Protein AF-A0A7H8IZX3-F1 (afdb_monomer_lite)

pLDDT: mean 76.62, std 16.89, range [30.52, 98.56]

Foldseek 3Di:
DDPVVVLQVQLVVQCVVPVDDSVVSSLCPLVVNDDQPDAQWKAFLVLWIWGDDRPDHQWTDTPVDDPPDTDGPVRCCVPGDPMAHADAADPCLLVLLLVLLLVLWQLSVLQLLLLLLLLLVLLCVQSVGSLLLQRNPPPDPLSVLSSCSNPVVNVVRDPVSHDVVSSVRNNVSSNCQRNPSHHYRNRVSQLQSLLVCCQVQFPSRRHDPVCLLPVLVVLCSSNVNHPDVVSSVVSNVSSVVSPQLFQDWDKFKFKWKFKDFPDADPPDPDPDGPLNVLQLLLQVLQQWFDDPRDIWGKGKKKFKADPPPDDDPDADPPRIDMTMIMIMMTTRGSDDDDPCVSVVSLVRSLVSSVVSVCVVPPPTDPPDSDSPDGLVRVCVVVVHDDPVRSVVVVVVSNVRGPDIDDPDQDDPPRHHPDDPDD

Sequence (422 aa):
MSKNRARDRAAKAEMERTGARRAKAVRKVDTTGQDSPYPVSLVDDNGERWYLQSGQANAYGTRSLDWSESRTYEEITEQAGPVRHIDVPADDDFPRIRQALTDAGPTALSTLIAALHAAATAAEEATGRPEDLVAGRPGSTESVIVLQMTLDVGPRVPATSIDPASLEVIAPILTRWVTGETVVEVAENLAHVLGGLVDGLGWHGITDPWTRRNVAPYASWATSHSSNPVGAHRARAAAELLDEAEETVASTAFLLDASMPSEPDPGLVGDSTMEQLFAALVARALHTLDRDGAEYPARADVFVLPPGITDRPDDAPPGWRRVAALVVVTARRPWELDEDEDQRVITDAFRAVRDALNRYWPGLPEEHEHAALSLDMLAALRGQFTAEAVREVYRDLVGSAVYHTYTLGADPELDPSGQPPA

Secondary structure (DSSP, 8-state):
--HHHHHHHHHHHHHHHH---HHHHHHH--TT----SS-SEEE-TT-PEEEEPTT-TT-EE-TTS-TT--B-HHHHHHHHPSPEEEEPPPTTHHHHHHHHHHHTGGGHHHHHHHHHHHHHHHHHHHHS-GGGGGTTSTT-HHHHHHHHIIIIIGGG--GGG--HHHHHHHHHHHHHHHHSSEEE-HHHHHHHHHHHHHHHH-GGGS--HHHHHHHGGGHHHHTTT-S-HHHHHHHHHHHHTT-S---EEEEEEEEEEEEEESSPPTT--TT--HHHHHHHHHHHHTSEEEETTEEEEEEEEEEEPPTTSS--SSPPPTTEEEEEEEEEEEEEESS---TTHHHHHHHHHHHHHHHHHHHHSTT---TT--EEEEHHHHHHHTT---HHHHHHHHHHHHHH-SEEE--SS--SSS-TT-----

Structure (mmCIF, N/CA/C/O backbone):
data_AF-A0A7H8IZX3-F1
#
_entry.id   AF-A0A7H8IZX3-F1
#
loop_
_atom_site.group_PDB
_atom_site.id
_atom_site.type_symbol
_atom_site.label_atom_id
_atom_site.label_alt_id
_atom_site.label_comp_id
_atom_site.label_asym_id
_atom_site.label_entity_id
_atom_site.label_seq_id
_atom_site.pdbx_PDB_ins_code
_atom_site.Cartn_x
_atom_site.Cartn_y
_atom_site.Cartn_z
_atom_site.occupancy
_atom_site.B_iso_or_equiv
_atom_site.auth_seq_id
_atom_site.auth_comp_id
_atom_site.auth_asym_id
_atom_site.auth_atom_id
_atom_site.pdbx_PDB_model_num
ATOM 1 N N . MET A 1 1 ? -24.997 25.271 27.685 1.00 46.81 1 MET A N 1
ATOM 2 C CA . MET A 1 1 ? -23.568 25.026 27.362 1.00 46.81 1 MET A CA 1
ATOM 3 C C . MET A 1 1 ? -23.442 23.601 26.847 1.00 46.81 1 MET A C 1
ATOM 5 O O . MET A 1 1 ? -23.981 22.727 27.509 1.00 46.81 1 MET A O 1
ATOM 9 N N . SER A 1 2 ? -22.816 23.348 25.689 1.00 46.22 2 SER A N 1
ATOM 10 C CA . SER A 1 2 ? -22.732 21.968 25.175 1.00 46.22 2 SER A CA 1
ATOM 11 C C . SER A 1 2 ? -21.864 21.100 26.094 1.00 46.22 2 SER A C 1
ATOM 13 O O . SER A 1 2 ? -20.845 21.571 26.607 1.00 46.22 2 SER A O 1
ATOM 15 N N . LYS A 1 3 ? -22.276 19.843 26.312 1.00 54.06 3 LYS A N 1
ATOM 16 C CA . LYS A 1 3 ? -21.580 18.863 27.168 1.00 54.06 3 LYS A CA 1
ATOM 17 C C . LYS A 1 3 ? -20.096 18.713 26.785 1.00 54.06 3 LYS A C 1
ATOM 19 O O . LYS A 1 3 ? -19.238 18.634 27.661 1.00 54.06 3 LYS A O 1
ATOM 24 N N . ASN A 1 4 ? -19.777 18.846 25.495 1.00 49.28 4 ASN A N 1
ATOM 25 C CA . ASN A 1 4 ? -18.405 18.798 24.978 1.00 49.28 4 ASN A CA 1
ATOM 26 C C . ASN A 1 4 ? -17.523 19.939 25.518 1.00 49.28 4 ASN A C 1
ATOM 28 O O . ASN A 1 4 ? -16.390 19.698 25.919 1.00 49.28 4 ASN A O 1
ATOM 32 N N . ARG A 1 5 ? -18.056 21.165 25.656 1.00 59.06 5 ARG A N 1
ATOM 33 C CA . ARG A 1 5 ? -17.296 22.308 26.209 1.00 59.06 5 ARG A CA 1
ATOM 34 C C . ARG A 1 5 ? -17.042 22.211 27.717 1.00 59.06 5 ARG A C 1
ATOM 36 O O . ARG A 1 5 ? -16.201 22.945 28.237 1.00 59.06 5 ARG A O 1
ATOM 43 N N . ALA A 1 6 ? -17.813 21.401 28.442 1.00 57.88 6 ALA A N 1
ATOM 44 C CA . ALA A 1 6 ? -17.580 21.136 29.862 1.00 57.88 6 ALA A CA 1
ATOM 45 C C . ALA A 1 6 ? -16.494 20.065 30.036 1.00 57.88 6 ALA A C 1
ATOM 47 O O . ALA A 1 6 ? -15.537 20.286 30.776 1.00 57.88 6 ALA A O 1
ATOM 48 N N . ARG A 1 7 ? -16.588 18.977 29.260 1.00 58.50 7 ARG A N 1
ATOM 49 C CA . ARG A 1 7 ? -15.588 17.903 29.206 1.00 58.50 7 ARG A CA 1
ATOM 50 C C . ARG A 1 7 ? -14.208 18.415 28.789 1.00 58.50 7 ARG A C 1
ATOM 52 O O . ARG A 1 7 ? -13.227 18.104 29.451 1.00 58.50 7 ARG A O 1
ATOM 59 N N . ASP A 1 8 ? -14.131 19.270 27.769 1.00 61.97 8 ASP A N 1
ATOM 60 C CA . ASP A 1 8 ? -12.855 19.851 27.330 1.00 61.97 8 ASP A CA 1
ATOM 61 C C . ASP A 1 8 ? -12.211 20.761 28.385 1.00 61.97 8 ASP A C 1
ATOM 63 O O . ASP A 1 8 ? -10.991 20.765 28.536 1.00 61.97 8 ASP A O 1
ATOM 67 N N . ARG A 1 9 ? -13.013 21.513 29.151 1.00 69.69 9 ARG A N 1
ATOM 68 C CA . ARG A 1 9 ? -12.493 22.369 30.230 1.00 69.69 9 ARG A CA 1
ATOM 69 C C . ARG A 1 9 ? -11.968 21.558 31.406 1.00 69.69 9 ARG A C 1
ATOM 71 O O . ARG A 1 9 ? -10.899 21.874 31.917 1.00 69.69 9 ARG A O 1
ATOM 78 N N . ALA A 1 10 ? -12.692 20.523 31.816 1.00 61.00 10 ALA A N 1
ATOM 79 C CA . ALA A 1 10 ? -12.259 19.670 32.913 1.00 61.00 10 ALA A CA 1
ATOM 80 C C . ALA A 1 10 ? -11.056 18.796 32.514 1.00 61.00 10 ALA A C 1
ATOM 82 O O . ALA A 1 10 ? -10.123 18.658 33.301 1.00 61.00 10 ALA A O 1
ATOM 83 N N . ALA A 1 11 ? -10.996 18.316 31.265 1.00 59.34 11 ALA A N 1
ATOM 84 C CA . ALA A 1 11 ? -9.813 17.638 30.737 1.00 59.34 11 ALA A CA 1
ATOM 85 C C . ALA A 1 11 ? -8.590 18.558 30.744 1.00 59.34 11 ALA A C 1
ATOM 87 O O . ALA A 1 11 ? -7.522 18.156 31.191 1.00 59.34 11 ALA A O 1
ATOM 88 N N . LYS A 1 12 ? -8.751 19.815 30.318 1.00 69.31 12 LYS A N 1
ATOM 89 C CA . LYS A 1 12 ? -7.672 20.806 30.354 1.00 69.31 12 LYS A CA 1
ATOM 90 C C . LYS A 1 12 ? -7.172 21.071 31.783 1.00 69.31 12 LYS A C 1
ATOM 92 O O . LYS A 1 12 ? -5.966 21.093 31.996 1.00 69.31 12 LYS A O 1
ATOM 97 N N . ALA A 1 13 ? -8.073 21.193 32.757 1.00 66.19 13 ALA A N 1
ATOM 98 C CA . ALA A 1 13 ? -7.702 21.388 34.160 1.00 66.19 13 ALA A CA 1
ATOM 99 C C . ALA A 1 13 ? -6.937 20.183 34.748 1.00 66.19 13 ALA A C 1
ATOM 101 O O . ALA A 1 13 ? -5.968 20.360 35.483 1.00 66.19 13 ALA A O 1
ATOM 102 N N . GLU A 1 14 ? -7.322 18.951 34.400 1.00 59.00 14 GLU A N 1
ATOM 103 C CA . GLU A 1 14 ? -6.614 17.747 34.857 1.00 59.00 14 GLU A CA 1
ATOM 104 C C . GLU A 1 14 ? -5.239 17.586 34.182 1.00 59.00 14 GLU A C 1
ATOM 106 O O . GLU A 1 14 ? -4.286 17.156 34.839 1.00 59.00 14 GLU A O 1
ATOM 111 N N . MET A 1 15 ? -5.099 17.993 32.911 1.00 69.50 15 MET A N 1
ATOM 112 C CA . MET A 1 15 ? -3.793 18.091 32.238 1.00 69.50 15 MET A CA 1
ATOM 113 C C . MET A 1 15 ? -2.868 19.066 32.973 1.00 69.50 15 MET A C 1
ATOM 115 O O . MET A 1 15 ? -1.723 18.726 33.257 1.00 69.50 15 MET A O 1
ATOM 119 N N . GLU A 1 16 ? -3.374 20.255 33.312 1.00 72.38 16 GLU A N 1
ATOM 120 C CA . GLU A 1 16 ? -2.624 21.288 34.039 1.00 72.38 16 GLU A CA 1
ATOM 121 C C . GLU A 1 16 ? -2.216 20.815 35.444 1.00 72.38 16 GLU A C 1
ATOM 123 O O . GLU A 1 16 ? -1.110 21.101 35.896 1.00 72.38 16 GLU A O 1
ATOM 128 N N . ARG A 1 17 ? -3.071 20.037 36.119 1.00 67.88 17 ARG A N 1
ATOM 129 C CA . ARG A 1 17 ? -2.815 19.526 37.473 1.00 67.88 17 ARG A CA 1
ATOM 130 C C . ARG A 1 17 ? -1.805 18.378 37.523 1.00 67.88 17 ARG A C 1
ATOM 132 O O . ARG A 1 17 ? -1.064 18.265 38.495 1.00 67.88 17 ARG A O 1
ATOM 139 N N . THR A 1 18 ? -1.821 17.484 36.536 1.00 59.03 18 THR A N 1
ATOM 140 C CA . THR A 1 18 ? -1.068 16.214 36.591 1.00 59.03 18 THR A CA 1
ATOM 141 C C . THR A 1 18 ? 0.090 16.126 35.606 1.00 59.03 18 THR A C 1
ATOM 143 O O . THR A 1 18 ? 0.858 15.170 35.662 1.00 59.03 18 THR A O 1
ATOM 146 N N . GLY A 1 19 ? 0.201 17.075 34.673 1.00 57.22 19 GLY A N 1
ATOM 147 C CA . GLY A 1 19 ? 1.117 16.975 33.536 1.00 57.22 19 GLY A CA 1
ATOM 148 C C . GLY A 1 19 ? 0.741 15.864 32.546 1.00 57.22 19 GLY A C 1
ATOM 149 O O . GLY A 1 19 ? 1.500 15.580 31.621 1.00 57.22 19 GLY A O 1
ATOM 150 N N . ALA A 1 20 ? -0.413 15.211 32.724 1.00 51.00 20 ALA A N 1
ATOM 151 C CA . ALA A 1 20 ? -0.845 14.115 31.872 1.00 51.00 20 ALA A CA 1
ATOM 152 C C . ALA A 1 20 ? -1.267 14.614 30.481 1.00 51.00 20 ALA A C 1
ATOM 154 O O . ALA A 1 20 ? -1.853 15.687 30.324 1.00 51.00 20 ALA A O 1
ATOM 155 N N . ARG A 1 21 ? -1.023 13.795 29.450 1.00 62.75 21 ARG A N 1
ATOM 156 C CA . ARG A 1 21 ? -1.520 14.057 28.090 1.00 62.75 21 ARG A CA 1
ATOM 157 C C . ARG A 1 21 ? -3.054 14.077 28.071 1.00 62.75 21 ARG A C 1
ATOM 159 O O . ARG A 1 21 ? -3.704 13.365 28.840 1.00 62.75 21 ARG A O 1
ATOM 166 N N . ARG A 1 22 ? -3.636 14.847 27.140 1.00 51.50 22 ARG A N 1
ATOM 167 C CA . ARG A 1 22 ? -5.091 15.072 27.013 1.00 51.50 22 ARG A CA 1
ATOM 168 C C . ARG A 1 22 ? -5.911 13.781 27.053 1.00 51.50 22 ARG A C 1
ATOM 170 O O . ARG A 1 22 ? -6.916 13.757 27.744 1.00 51.50 22 ARG A O 1
ATOM 177 N N . ALA A 1 23 ? -5.467 12.704 26.406 1.00 48.12 23 ALA A N 1
ATOM 178 C CA . ALA A 1 23 ? -6.168 11.414 26.415 1.00 48.12 23 ALA A CA 1
ATOM 179 C C . ALA A 1 23 ? -6.349 10.821 27.833 1.00 48.12 23 ALA A C 1
ATOM 181 O O . ALA A 1 23 ? -7.440 10.378 28.188 1.00 48.12 23 ALA A O 1
ATOM 182 N N . LYS A 1 24 ? -5.315 10.899 28.685 1.00 53.56 24 LYS A N 1
ATOM 183 C CA . LYS A 1 24 ? -5.338 10.417 30.081 1.00 53.56 24 LYS A CA 1
ATOM 184 C C . LYS A 1 24 ? -6.161 11.345 30.985 1.00 53.56 24 LYS A C 1
ATOM 186 O O . LYS A 1 24 ? -6.884 10.882 31.863 1.00 53.56 24 LYS A O 1
ATOM 191 N N . ALA A 1 25 ? -6.118 12.649 30.717 1.00 50.53 25 ALA A N 1
ATOM 192 C CA . ALA A 1 25 ? -6.912 13.645 31.431 1.00 50.53 25 ALA A CA 1
ATOM 193 C C . ALA A 1 25 ? -8.411 13.587 31.080 1.00 50.53 25 ALA A C 1
ATOM 195 O O . ALA A 1 25 ? -9.253 13.686 31.963 1.00 50.53 25 ALA A O 1
ATOM 196 N N . VAL A 1 26 ? -8.760 13.355 29.810 1.00 53.88 26 VAL A N 1
ATOM 197 C CA . VAL A 1 26 ? -10.148 13.153 29.358 1.00 53.88 26 VAL A CA 1
ATOM 198 C C . VAL A 1 26 ? -10.762 11.897 29.991 1.00 53.88 26 VAL A C 1
ATOM 200 O O . VAL A 1 26 ? -11.956 11.903 30.265 1.00 53.88 26 VAL A O 1
ATOM 203 N N . ARG A 1 27 ? -9.961 10.858 30.269 1.00 54.19 27 ARG A N 1
ATOM 204 C CA . ARG A 1 27 ? -10.398 9.630 30.960 1.00 54.19 27 ARG A CA 1
ATOM 205 C C . ARG A 1 27 ? -10.709 9.816 32.440 1.00 54.19 27 ARG A C 1
ATOM 207 O O . ARG A 1 27 ? -11.666 9.235 32.928 1.00 54.19 27 ARG A O 1
ATOM 214 N N . LYS A 1 28 ? -9.911 10.615 33.150 1.00 48.97 28 LYS A N 1
ATOM 215 C CA . LYS A 1 28 ? -10.167 10.932 34.565 1.00 48.97 28 LYS A CA 1
ATOM 216 C C . LYS A 1 28 ? -11.362 11.847 34.770 1.00 48.97 28 LYS A C 1
ATOM 218 O O . LYS A 1 28 ? -11.923 11.908 35.857 1.00 48.97 28 LYS A O 1
ATOM 223 N N . VAL A 1 29 ? -11.726 12.584 33.733 1.00 47.75 29 VAL A N 1
ATOM 224 C CA . VAL A 1 29 ? -12.880 13.471 33.739 1.00 47.75 29 VAL A CA 1
ATOM 225 C C . VAL A 1 29 ? -14.107 12.644 33.375 1.00 47.75 29 VAL A C 1
ATOM 227 O O . VAL A 1 29 ? -14.755 12.843 32.350 1.00 47.75 29 VAL A O 1
ATOM 230 N N . ASP A 1 30 ? -14.430 11.701 34.256 1.00 50.06 30 ASP A N 1
ATOM 231 C CA . ASP A 1 30 ? -15.823 11.375 34.485 1.00 50.06 30 ASP A CA 1
ATOM 232 C C . ASP A 1 30 ? -16.456 12.631 35.098 1.00 50.06 30 ASP A C 1
ATOM 234 O O . ASP A 1 30 ? -16.005 13.160 36.117 1.00 50.06 30 ASP A O 1
ATOM 238 N N . THR A 1 31 ? -17.471 13.180 34.439 1.00 44.75 31 THR A N 1
ATOM 239 C CA . THR A 1 31 ? -18.148 14.411 34.873 1.00 44.75 31 THR A CA 1
ATOM 240 C C . THR A 1 31 ? -18.892 14.264 36.209 1.00 44.75 31 THR A C 1
ATOM 242 O O . THR A 1 31 ? -19.528 15.222 36.644 1.00 44.75 31 THR A O 1
ATOM 245 N N . THR A 1 32 ? -18.823 13.098 36.858 1.00 46.47 32 THR A N 1
ATOM 246 C CA . THR A 1 32 ? -19.423 12.804 38.167 1.00 46.47 32 THR A CA 1
ATOM 247 C C . THR A 1 32 ? -18.428 12.850 39.337 1.00 46.47 32 THR A C 1
ATOM 249 O O . THR A 1 32 ? -18.859 13.023 40.475 1.00 46.47 32 THR A O 1
ATOM 252 N N . GLY A 1 33 ? -17.113 12.745 39.088 1.00 43.12 33 GLY A N 1
ATOM 253 C CA . GLY A 1 33 ? -16.089 12.735 40.142 1.00 43.12 33 GLY A CA 1
ATOM 254 C C . GLY A 1 33 ? -16.092 11.497 41.052 1.00 43.12 33 GLY A C 1
ATOM 255 O O . GLY A 1 33 ? -15.518 11.562 42.138 1.00 43.12 33 GLY A O 1
ATOM 256 N N . GLN A 1 34 ? -16.732 10.395 40.646 1.00 46.38 34 GLN A N 1
ATOM 257 C CA . GLN A 1 34 ? -16.694 9.118 41.365 1.00 46.38 34 GLN A CA 1
ATOM 258 C C . GLN A 1 34 ? -15.772 8.130 40.643 1.00 46.38 34 GLN A C 1
ATOM 260 O O . GLN A 1 34 ? -15.857 7.986 39.427 1.00 46.38 34 GLN A O 1
ATOM 265 N N . ASP A 1 35 ? -14.901 7.443 41.387 1.00 55.44 35 ASP A N 1
ATOM 266 C CA . ASP A 1 35 ? -14.159 6.291 40.869 1.00 55.44 35 ASP A CA 1
ATOM 267 C C . ASP A 1 35 ? -15.175 5.199 40.488 1.00 55.44 35 ASP A C 1
ATOM 269 O O . ASP A 1 35 ? -15.722 4.510 41.351 1.00 55.44 35 ASP A O 1
ATOM 273 N N . SER A 1 36 ? -15.483 5.075 39.195 1.00 61.53 36 SER A N 1
ATOM 274 C CA . SER A 1 36 ? -16.300 3.975 38.683 1.00 61.53 36 SER A CA 1
ATOM 275 C C . SER A 1 36 ? -15.473 2.685 38.732 1.00 61.53 36 SER A C 1
ATOM 277 O O . SER A 1 36 ? -14.388 2.655 38.146 1.00 61.53 36 SER A O 1
ATOM 279 N N . PRO A 1 37 ? -15.961 1.598 39.360 1.00 74.69 37 PRO A N 1
ATOM 280 C CA . PRO A 1 37 ? -15.289 0.299 39.300 1.00 74.69 37 PRO A CA 1
ATOM 281 C C . PRO A 1 37 ? -15.363 -0.336 37.900 1.00 74.69 37 PRO A C 1
ATOM 283 O O . PRO A 1 37 ? -14.707 -1.345 37.657 1.00 74.69 37 PRO A O 1
ATOM 286 N N . TYR A 1 38 ? -16.145 0.248 36.984 1.00 81.19 38 TYR A N 1
ATOM 287 C CA . TYR A 1 38 ? -16.371 -0.272 35.639 1.00 81.19 38 TYR A CA 1
ATOM 288 C C . TYR A 1 38 ? -15.560 0.492 34.578 1.00 81.19 38 TYR A C 1
ATOM 290 O O . TYR A 1 38 ? -15.498 1.729 34.639 1.00 81.19 38 TYR A O 1
ATOM 298 N N . PRO A 1 39 ? -14.975 -0.200 33.577 1.00 84.56 39 PRO A N 1
ATOM 299 C CA . PRO A 1 39 ? -14.173 0.433 32.532 1.00 84.56 39 PRO A CA 1
ATOM 300 C C . PRO A 1 39 ? -14.993 1.385 31.658 1.00 84.56 39 PRO A C 1
ATOM 302 O O . PRO A 1 39 ? -16.135 1.113 31.312 1.00 84.56 39 PRO A O 1
ATOM 305 N N . VAL A 1 40 ? -14.398 2.486 31.204 1.00 84.50 40 VAL A N 1
ATOM 306 C CA . VAL A 1 40 ? -15.115 3.490 30.389 1.00 84.50 40 VAL A CA 1
ATOM 307 C C . VAL A 1 40 ? -15.559 2.940 29.024 1.00 84.50 40 VAL A C 1
ATOM 309 O O . VAL A 1 40 ? -16.543 3.415 28.456 1.00 84.50 40 VAL A O 1
ATOM 312 N N . SER A 1 41 ? -14.839 1.961 28.474 1.00 88.75 41 SER A N 1
ATOM 313 C CA . SER A 1 41 ? -15.154 1.359 27.180 1.00 88.75 41 SER A CA 1
ATOM 314 C C . SER A 1 41 ? -14.705 -0.099 27.138 1.00 88.75 41 SER A C 1
ATOM 316 O O . SER A 1 41 ? -13.666 -0.448 27.700 1.00 88.75 41 SER A O 1
ATOM 318 N N . LEU A 1 42 ? -15.494 -0.925 26.460 1.00 91.38 42 LEU A N 1
ATOM 319 C CA . LEU A 1 42 ? -15.307 -2.365 26.327 1.00 91.38 42 LEU A CA 1
ATOM 320 C C . LEU A 1 42 ? -15.414 -2.749 24.851 1.00 91.38 42 LEU A C 1
ATOM 322 O O . LEU A 1 42 ? -16.052 -2.035 24.071 1.00 91.38 42 LEU A O 1
ATOM 326 N N . VAL A 1 43 ? -14.850 -3.897 24.503 1.00 91.00 43 VAL A N 1
ATOM 327 C CA . VAL A 1 43 ? -15.162 -4.612 23.271 1.00 91.00 43 VAL A CA 1
ATOM 328 C C . VAL A 1 43 ? -15.658 -6.009 23.622 1.00 91.00 43 VAL A C 1
ATOM 330 O O . VAL A 1 43 ? -15.109 -6.646 24.521 1.00 91.00 43 VAL A O 1
ATOM 333 N N . ASP A 1 44 ? -16.721 -6.447 22.964 1.00 91.25 44 ASP A N 1
ATOM 334 C CA . ASP A 1 44 ? -17.270 -7.790 23.146 1.00 91.25 44 ASP A CA 1
ATOM 335 C C . ASP A 1 44 ? -16.644 -8.811 22.175 1.00 91.25 44 ASP A C 1
ATOM 337 O O . ASP A 1 44 ? -15.751 -8.471 21.391 1.00 91.25 44 ASP A O 1
ATOM 341 N N . ASP A 1 45 ? -17.095 -10.064 22.230 1.00 88.25 45 ASP A N 1
ATOM 342 C CA . ASP A 1 45 ? -16.570 -11.160 21.402 1.00 88.25 45 ASP A CA 1
ATOM 343 C C . ASP A 1 45 ? -16.815 -10.949 19.898 1.00 88.25 45 ASP A C 1
ATOM 345 O O . ASP A 1 45 ? -16.065 -11.437 19.051 1.00 88.25 45 ASP A O 1
ATOM 349 N N . ASN A 1 46 ? -17.818 -10.135 19.552 1.00 85.94 46 ASN A N 1
ATOM 350 C CA . ASN A 1 46 ? -18.147 -9.756 18.178 1.00 85.94 46 ASN A CA 1
ATOM 351 C C . ASN A 1 46 ? -17.407 -8.487 17.718 1.00 85.94 46 ASN A C 1
ATOM 353 O O . ASN A 1 46 ? -17.587 -8.035 16.585 1.00 85.94 46 ASN A O 1
ATOM 357 N N . GLY A 1 47 ? -16.545 -7.903 18.557 1.00 82.44 47 GLY A N 1
ATOM 358 C CA . GLY A 1 47 ? -15.774 -6.704 18.230 1.00 82.44 47 GLY A CA 1
ATOM 359 C C . GLY A 1 47 ? -16.579 -5.413 18.357 1.00 82.44 47 GLY A C 1
ATOM 360 O O . GLY A 1 47 ? -16.086 -4.344 17.982 1.00 82.44 47 GLY A O 1
ATOM 361 N N . GLU A 1 48 ? -17.801 -5.491 18.883 1.00 86.38 48 GLU A N 1
ATOM 362 C CA . GLU A 1 48 ? -18.679 -4.343 19.049 1.00 86.38 48 GLU A CA 1
ATOM 363 C C . GLU A 1 48 ? -18.203 -3.492 20.231 1.00 86.38 48 GLU A C 1
ATOM 365 O O . GLU A 1 48 ? -17.848 -3.988 21.305 1.00 86.38 48 GLU A O 1
ATOM 370 N N . ARG A 1 49 ? -18.174 -2.169 20.028 1.00 87.88 49 ARG A N 1
ATOM 371 C CA . ARG A 1 49 ? -17.700 -1.228 21.047 1.00 87.88 49 ARG A CA 1
ATOM 372 C C . ARG A 1 49 ? -18.826 -0.810 21.982 1.00 87.88 49 ARG A C 1
ATOM 374 O O . ARG A 1 49 ? -19.690 -0.017 21.614 1.00 87.88 49 ARG A O 1
ATOM 381 N N . TRP A 1 50 ? -18.662 -1.136 23.253 1.00 90.50 50 TRP A N 1
ATOM 382 C CA . TRP A 1 50 ? -19.504 -0.645 24.334 1.00 90.50 50 TRP A CA 1
ATOM 383 C C . TRP A 1 50 ? -18.855 0.563 25.020 1.00 90.50 50 TRP A C 1
ATOM 385 O O . TRP A 1 50 ? -17.642 0.593 25.258 1.00 90.50 50 TRP A O 1
ATOM 395 N N . TYR A 1 51 ? -19.645 1.586 25.342 1.00 89.12 51 TYR A N 1
ATOM 396 C CA . TYR A 1 51 ? -19.186 2.783 26.054 1.00 89.12 51 TYR A CA 1
ATOM 397 C C . TYR A 1 51 ? -20.087 3.108 27.241 1.00 89.12 51 TYR A C 1
ATOM 399 O O . TYR A 1 51 ? -21.313 3.083 27.133 1.00 89.12 51 TYR A O 1
ATOM 407 N N . LEU A 1 52 ? -19.468 3.444 28.371 1.00 87.56 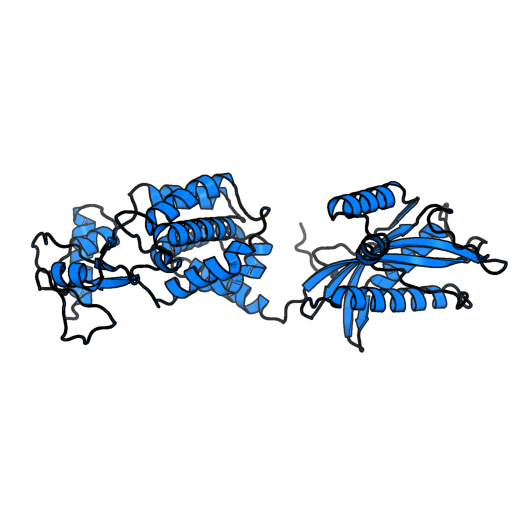52 LEU A N 1
ATOM 408 C CA . LEU A 1 52 ? -20.177 3.808 29.591 1.00 87.56 52 LEU A CA 1
ATOM 409 C C . LEU A 1 52 ? -20.946 5.124 29.377 1.00 87.56 52 LEU A C 1
ATOM 411 O O . LEU A 1 52 ? -20.381 6.140 28.954 1.00 87.56 52 LEU A O 1
ATOM 415 N N . GLN A 1 53 ? -22.249 5.114 29.651 1.00 82.38 53 GLN A N 1
ATOM 416 C CA . GLN A 1 53 ? -23.120 6.272 29.502 1.00 82.38 53 GLN A CA 1
ATOM 417 C C . GLN A 1 53 ? -22.855 7.288 30.621 1.00 82.38 53 GLN A C 1
ATOM 419 O O . GLN A 1 53 ? -22.845 6.980 31.811 1.00 82.38 53 GLN A O 1
ATOM 424 N N . SER A 1 54 ? -22.632 8.544 30.230 1.00 72.56 54 SER A N 1
ATOM 425 C CA . SER A 1 54 ? -22.290 9.619 31.167 1.00 72.56 54 SER A CA 1
ATOM 426 C C . SER A 1 54 ? -23.379 9.820 32.226 1.00 72.56 54 SER A C 1
ATOM 428 O O . SER A 1 54 ? -24.537 10.070 31.891 1.00 72.56 54 SER A O 1
ATOM 430 N N . GLY A 1 55 ? -22.980 9.793 33.502 1.00 70.00 55 GLY A N 1
ATOM 431 C CA . GLY A 1 55 ? -23.874 10.035 34.636 1.00 70.00 55 GLY A CA 1
ATOM 432 C C . GLY A 1 55 ? -24.623 8.803 35.146 1.00 70.00 55 GLY A C 1
ATOM 433 O O . GLY A 1 55 ? -25.453 8.951 36.040 1.00 70.00 55 GLY A O 1
ATOM 434 N N . GLN A 1 56 ? -24.340 7.612 34.612 1.00 74.38 56 GLN A N 1
ATOM 435 C CA . GLN A 1 56 ? -24.907 6.349 35.079 1.00 74.38 56 GLN A CA 1
ATOM 436 C C . GLN A 1 56 ? -23.791 5.373 35.458 1.00 74.38 56 GLN A C 1
ATOM 438 O O . GLN A 1 56 ? -22.824 5.196 34.721 1.00 74.38 56 GLN A O 1
ATOM 443 N N . ALA A 1 57 ? -23.928 4.735 36.621 1.00 79.56 57 ALA A N 1
ATOM 444 C CA . ALA A 1 57 ? -23.036 3.657 37.026 1.00 79.56 57 ALA A CA 1
ATOM 445 C C . ALA A 1 57 ? -23.442 2.368 36.295 1.00 79.56 57 ALA A C 1
ATOM 447 O O . ALA A 1 57 ? -24.615 2.004 36.323 1.00 79.56 57 ALA A O 1
ATOM 448 N N . ASN A 1 58 ? -22.476 1.684 35.675 1.00 88.12 58 ASN A N 1
ATOM 449 C CA . ASN A 1 58 ? -22.663 0.384 35.017 1.00 88.12 58 ASN A CA 1
ATOM 450 C C . ASN A 1 58 ? -23.757 0.339 33.928 1.00 88.12 58 ASN A C 1
ATOM 452 O O . ASN A 1 58 ? -24.497 -0.635 33.829 1.00 88.12 58 ASN A O 1
ATOM 456 N N . ALA A 1 59 ? -23.890 1.395 33.126 1.00 89.38 59 ALA A N 1
ATOM 457 C CA . ALA A 1 59 ? -24.813 1.420 31.993 1.00 89.38 59 ALA A CA 1
ATOM 458 C C . ALA A 1 59 ? -24.037 1.707 30.709 1.00 89.38 59 ALA A C 1
ATOM 460 O O . ALA A 1 59 ? -23.481 2.792 30.542 1.00 89.38 59 ALA A O 1
ATOM 461 N N . TYR A 1 60 ? -23.990 0.740 29.802 1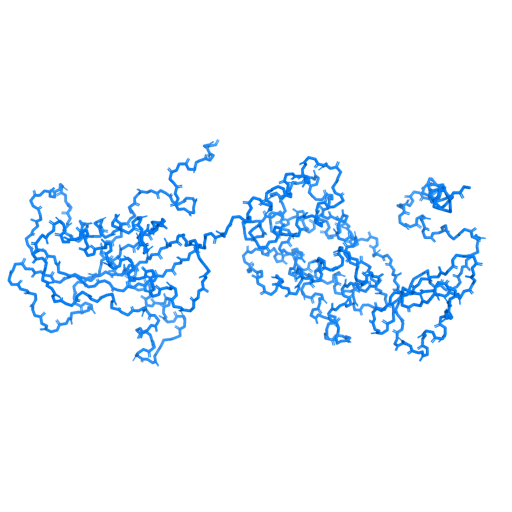.00 90.88 60 TYR A N 1
ATOM 462 C CA . TYR A 1 60 ? -23.261 0.819 28.544 1.00 90.88 60 TYR A CA 1
ATOM 463 C C . TYR A 1 60 ? -24.217 0.951 27.367 1.00 90.88 60 TYR A C 1
ATOM 465 O O . TYR A 1 60 ? -25.239 0.272 27.300 1.00 90.88 60 TYR A O 1
ATOM 473 N N . GLY A 1 61 ? -23.862 1.819 26.425 1.00 88.38 61 GLY A N 1
ATOM 474 C CA . GLY A 1 61 ? -24.478 1.871 25.105 1.00 88.38 61 GLY A CA 1
ATOM 475 C C . GLY A 1 61 ? -23.535 1.324 24.040 1.00 88.38 61 GLY A C 1
ATOM 476 O O . GLY A 1 61 ? -22.320 1.280 24.237 1.00 88.38 61 GLY A O 1
ATOM 477 N N . THR A 1 62 ? -24.105 0.975 22.893 1.00 87.00 62 THR A N 1
ATOM 478 C CA . THR A 1 62 ? -23.368 0.741 21.650 1.00 87.00 62 THR A CA 1
ATOM 479 C C . THR A 1 62 ? -24.133 1.358 20.476 1.00 87.00 62 THR A C 1
ATOM 481 O O . THR A 1 62 ? -25.300 1.721 20.616 1.00 87.00 62 THR A O 1
ATOM 484 N N . ARG A 1 63 ? -23.490 1.503 19.313 1.00 79.00 63 ARG A N 1
ATOM 485 C CA . ARG A 1 63 ? -24.118 2.047 18.097 1.00 79.00 63 ARG A CA 1
ATOM 486 C C . ARG A 1 63 ? -25.246 1.174 17.557 1.00 79.00 63 ARG A C 1
ATOM 488 O O . ARG A 1 63 ? -26.134 1.704 16.898 1.00 79.00 63 ARG A O 1
ATOM 495 N N . SER A 1 64 ? -25.198 -0.127 17.823 1.00 78.69 64 SER A N 1
ATOM 496 C CA . SER A 1 64 ? -26.220 -1.083 17.389 1.00 78.69 64 SER A CA 1
ATOM 497 C C . SER A 1 64 ? -27.500 -1.046 18.233 1.00 78.69 64 SER A C 1
ATOM 499 O O . SER A 1 64 ? -28.498 -1.648 17.847 1.00 78.69 64 SER A O 1
ATOM 501 N N . LEU A 1 65 ? -27.490 -0.341 19.370 1.00 81.50 65 LEU A N 1
ATOM 502 C CA . LEU A 1 65 ? -28.662 -0.155 20.224 1.00 81.50 65 LEU A CA 1
ATOM 503 C C . LEU A 1 65 ? -29.340 1.191 19.953 1.00 81.50 65 LEU A C 1
ATOM 505 O O . LEU A 1 65 ? -28.696 2.167 19.558 1.00 81.50 65 LEU A O 1
ATOM 509 N N . ASP A 1 66 ? -30.647 1.261 20.222 1.00 78.75 66 ASP A N 1
ATOM 510 C CA . ASP A 1 66 ? -31.337 2.546 20.316 1.00 78.75 66 ASP A CA 1
ATOM 511 C C . ASP A 1 66 ? -30.693 3.397 21.426 1.00 78.75 66 ASP A C 1
ATOM 513 O O . ASP A 1 66 ? -30.247 2.890 22.454 1.00 78.75 66 ASP A O 1
ATOM 517 N N . TRP A 1 67 ? -30.638 4.715 21.234 1.00 70.06 67 TRP A N 1
ATOM 518 C CA . TRP A 1 67 ? -30.003 5.655 22.166 1.00 70.06 67 TRP A CA 1
ATOM 519 C C . TRP A 1 67 ? -30.641 5.669 23.565 1.00 70.06 67 TRP A C 1
ATOM 521 O O . TRP A 1 67 ? -30.036 6.197 24.501 1.00 70.06 67 TRP A O 1
ATOM 531 N N . SER A 1 68 ? -31.861 5.143 23.700 1.00 76.12 68 SER A N 1
ATOM 532 C CA . SER A 1 68 ? -32.565 4.967 24.971 1.00 76.12 68 SER A CA 1
ATOM 533 C C . SER A 1 68 ? -32.272 3.632 25.663 1.00 76.12 68 SER A C 1
ATOM 535 O O . SER A 1 68 ? -32.609 3.473 26.837 1.00 76.12 68 SER A O 1
ATOM 537 N N . GLU A 1 69 ? -31.627 2.694 24.970 1.00 85.00 69 GLU A N 1
ATOM 538 C CA . GLU A 1 69 ? -31.257 1.391 25.504 1.00 85.00 69 GLU A CA 1
ATOM 539 C C . GLU A 1 69 ? -29.849 1.401 26.111 1.00 85.00 69 GLU A C 1
ATOM 541 O O . GLU A 1 69 ? -28.918 2.064 25.644 1.00 85.00 69 GLU A O 1
ATOM 546 N N . SER A 1 70 ? -29.689 0.619 27.175 1.00 90.19 70 SER A N 1
ATOM 547 C CA . SER A 1 70 ? -28.400 0.332 27.791 1.00 90.19 70 SER A CA 1
ATOM 548 C C . SER A 1 70 ? -28.342 -1.124 28.233 1.00 90.19 70 SER A C 1
ATOM 550 O O . SER A 1 70 ? -29.382 -1.763 28.425 1.00 90.19 70 SER A O 1
ATOM 552 N N . ARG A 1 71 ? -27.127 -1.630 28.421 1.00 92.94 71 ARG A N 1
ATOM 553 C CA . ARG A 1 71 ? -26.855 -2.918 29.063 1.00 92.94 71 ARG A CA 1
ATOM 554 C C . ARG A 1 71 ? -25.862 -2.734 30.203 1.00 92.94 71 ARG A C 1
ATOM 556 O O . ARG A 1 71 ? -25.038 -1.818 30.149 1.00 92.94 71 ARG A O 1
ATOM 563 N N . THR A 1 72 ? -25.934 -3.565 31.232 1.00 93.81 72 THR A N 1
ATOM 564 C CA . THR A 1 72 ? -24.896 -3.598 32.273 1.00 93.81 72 THR A CA 1
ATOM 565 C C . THR A 1 72 ? -23.677 -4.391 31.808 1.00 93.81 72 THR A C 1
ATOM 567 O O . THR A 1 72 ? -23.748 -5.149 30.841 1.00 93.81 72 THR A O 1
ATOM 570 N N . TYR A 1 73 ? -22.539 -4.232 32.488 1.00 92.50 73 TYR A N 1
ATOM 571 C CA . TYR A 1 73 ? -21.338 -5.026 32.215 1.00 92.50 73 TYR A CA 1
ATOM 572 C C . TYR A 1 73 ? -21.615 -6.537 32.289 1.00 92.50 73 TYR A C 1
ATOM 574 O O . TYR A 1 73 ? -21.157 -7.301 31.439 1.00 92.50 73 TYR A O 1
ATOM 582 N N . GLU A 1 74 ? -22.393 -6.967 33.282 1.00 94.94 74 GLU A N 1
ATOM 583 C CA . GLU A 1 74 ? -22.772 -8.366 33.483 1.00 94.94 74 GLU A CA 1
ATOM 584 C C . GLU A 1 74 ? -23.654 -8.873 32.340 1.00 94.94 74 GLU A C 1
ATOM 586 O O . GLU A 1 74 ? -23.386 -9.946 31.809 1.00 94.94 74 GLU A O 1
ATOM 591 N N . GLU A 1 75 ? -24.645 -8.083 31.909 1.00 95.06 75 GLU A N 1
ATOM 592 C CA . GLU A 1 75 ? -25.507 -8.431 30.772 1.00 95.06 75 GLU A CA 1
ATOM 593 C C . GLU A 1 75 ? -24.704 -8.573 29.475 1.00 95.06 75 GLU A C 1
ATOM 595 O O . GLU A 1 75 ? -24.935 -9.507 28.711 1.00 95.06 75 GLU A O 1
ATOM 600 N N . ILE A 1 76 ? -23.737 -7.681 29.231 1.00 94.62 76 ILE A N 1
ATOM 601 C CA . ILE A 1 76 ? -22.861 -7.770 28.052 1.00 94.62 76 ILE A CA 1
ATOM 602 C C . ILE A 1 76 ? -21.983 -9.016 28.144 1.00 94.62 76 ILE A C 1
ATOM 604 O O . ILE A 1 76 ? -21.840 -9.739 27.165 1.00 94.62 76 ILE A O 1
ATOM 608 N N . THR A 1 77 ? -21.419 -9.296 29.318 1.00 94.06 77 THR A N 1
ATOM 609 C CA . THR A 1 77 ? -20.561 -10.469 29.525 1.00 94.06 77 THR A CA 1
ATOM 610 C C . THR A 1 77 ? -21.333 -11.772 29.329 1.00 94.06 77 THR A C 1
ATOM 612 O O . THR A 1 77 ? -20.802 -12.717 28.754 1.00 94.06 77 THR A O 1
ATOM 615 N N . GLU A 1 78 ? -22.589 -11.825 29.770 1.00 95.69 78 GLU A N 1
ATOM 616 C CA . GLU A 1 78 ? -23.456 -12.991 29.596 1.00 95.69 78 GLU A CA 1
ATOM 617 C C . GLU A 1 78 ? -23.895 -13.181 28.136 1.00 95.69 78 GLU A C 1
ATOM 619 O O . GLU A 1 78 ? -23.933 -14.309 27.650 1.00 95.69 78 GLU A O 1
ATOM 624 N N . GLN A 1 79 ? -24.228 -12.096 27.429 1.00 93.31 79 GLN A N 1
ATOM 625 C CA . GLN A 1 79 ? -24.830 -12.164 26.090 1.00 93.31 79 GLN A CA 1
ATOM 626 C C . GLN A 1 79 ? -23.810 -12.136 24.947 1.00 93.31 79 GLN A C 1
ATOM 628 O O . GLN A 1 79 ? -24.089 -12.666 23.873 1.00 93.31 79 GLN A O 1
ATOM 633 N N . ALA A 1 80 ? -22.664 -11.492 25.158 1.00 90.25 80 ALA A N 1
ATOM 634 C CA . ALA A 1 80 ? -21.672 -11.192 24.129 1.00 90.25 80 ALA A CA 1
ATOM 635 C C . ALA A 1 80 ? -20.221 -11.389 24.616 1.00 90.25 80 ALA A C 1
ATOM 637 O O . ALA A 1 80 ? -19.285 -10.917 23.975 1.00 90.25 80 ALA A O 1
ATOM 638 N N . GLY A 1 81 ? -20.010 -12.049 25.760 1.00 88.25 81 GLY A N 1
ATOM 639 C CA . GLY A 1 81 ? -18.669 -12.327 26.273 1.00 88.25 81 GLY A CA 1
ATOM 640 C C . GLY A 1 81 ? -17.900 -13.373 25.449 1.00 88.25 81 GLY A C 1
ATOM 641 O O . GLY A 1 81 ? -18.528 -14.184 24.769 1.00 88.25 81 GLY A O 1
ATOM 642 N N . PRO A 1 82 ? -16.556 -13.418 25.561 1.00 89.38 82 PRO A N 1
ATOM 643 C CA . PRO A 1 82 ? -15.712 -12.645 26.476 1.00 89.38 82 PRO A CA 1
ATOM 644 C C . PRO A 1 82 ? -15.628 -11.147 26.151 1.00 89.38 82 PRO A C 1
ATOM 646 O O . PRO A 1 82 ? -15.527 -10.732 25.003 1.00 89.38 82 PRO A O 1
ATOM 649 N N . VAL A 1 83 ? -15.630 -10.321 27.201 1.00 90.94 83 VAL A N 1
ATOM 650 C CA . VAL A 1 83 ? -15.496 -8.863 27.091 1.00 90.94 83 VAL A CA 1
ATOM 651 C C . VAL A 1 83 ? -14.073 -8.456 27.446 1.00 90.94 83 VAL A C 1
ATOM 653 O O . VAL A 1 83 ? -13.566 -8.819 28.507 1.00 90.94 83 VAL A O 1
ATOM 656 N N . ARG A 1 84 ? -13.443 -7.656 26.587 1.00 90.81 84 ARG A N 1
ATOM 657 C CA . ARG A 1 84 ? -12.112 -7.080 26.815 1.00 90.81 84 ARG A CA 1
ATOM 658 C C . ARG A 1 84 ? -12.211 -5.583 27.052 1.00 90.81 84 ARG A C 1
ATOM 660 O O . ARG A 1 84 ? -13.040 -4.884 26.468 1.00 90.81 84 ARG A O 1
ATOM 667 N N . HIS A 1 85 ? -11.358 -5.061 27.924 1.00 91.00 85 HIS A N 1
ATOM 668 C CA . HIS A 1 85 ? -11.349 -3.629 28.212 1.00 91.00 85 HIS A CA 1
ATOM 669 C C . HIS A 1 85 ? -10.582 -2.888 27.126 1.00 91.00 85 HIS A C 1
ATOM 671 O O . HIS A 1 85 ? -9.484 -3.300 26.760 1.00 91.00 85 HIS A O 1
ATOM 677 N N . ILE A 1 86 ? -11.122 -1.764 26.655 1.00 88.19 86 ILE A N 1
ATOM 678 C CA . ILE A 1 86 ? -10.369 -0.891 25.756 1.00 88.19 86 ILE A CA 1
ATOM 679 C C . ILE A 1 86 ? -9.488 0.016 26.615 1.00 88.19 86 ILE A C 1
ATOM 681 O O . ILE A 1 86 ? -10.002 0.875 27.340 1.00 88.19 86 ILE A O 1
ATOM 685 N N . ASP A 1 87 ? -8.169 -0.152 26.545 1.00 86.38 87 ASP A N 1
ATOM 686 C CA . ASP A 1 87 ? -7.192 0.584 27.349 1.00 86.38 87 ASP A CA 1
ATOM 687 C C . ASP A 1 87 ? -6.308 1.531 26.508 1.00 86.38 87 ASP A C 1
ATOM 689 O O . ASP A 1 87 ? -6.391 1.586 25.281 1.00 86.38 87 ASP A O 1
ATOM 693 N N . VAL A 1 88 ? -5.510 2.360 27.182 1.00 83.94 88 VAL A N 1
ATOM 694 C CA . VAL A 1 88 ? -4.447 3.138 26.544 1.00 83.94 88 VAL A CA 1
ATOM 695 C C . VAL A 1 88 ? -3.210 2.259 26.355 1.00 83.94 88 VAL A C 1
ATOM 697 O O . VAL A 1 88 ? -2.972 1.365 27.167 1.00 83.94 88 VAL A O 1
ATOM 700 N N . PRO A 1 89 ? -2.385 2.541 25.335 1.00 88.31 89 PRO A N 1
ATOM 701 C CA . PRO A 1 89 ? -1.069 1.926 25.206 1.00 88.31 89 PRO A CA 1
ATOM 702 C C . PRO A 1 89 ? -0.227 2.058 26.476 1.00 88.31 89 PRO A C 1
ATOM 704 O O . PRO A 1 89 ? -0.362 3.043 27.211 1.00 88.31 89 PRO A O 1
ATOM 707 N N . ALA A 1 90 ? 0.700 1.119 26.687 1.00 90.69 90 ALA A N 1
ATOM 708 C CA . ALA A 1 90 ? 1.693 1.258 27.745 1.00 90.69 90 ALA A CA 1
ATOM 709 C C . ALA A 1 90 ? 2.559 2.509 27.502 1.00 90.69 90 ALA A C 1
ATOM 711 O O . ALA A 1 90 ? 2.793 2.899 26.354 1.00 90.69 90 ALA A O 1
ATOM 712 N N . ASP A 1 91 ? 3.046 3.135 28.581 1.00 88.06 91 ASP A N 1
ATOM 713 C CA . ASP A 1 91 ? 3.710 4.449 28.518 1.00 88.06 91 ASP A CA 1
ATOM 714 C C . ASP A 1 91 ? 4.916 4.469 27.542 1.00 88.06 91 ASP A C 1
ATOM 716 O O . ASP A 1 91 ? 5.147 5.481 26.870 1.00 88.06 91 ASP A O 1
ATOM 720 N N . ASP A 1 92 ? 5.619 3.339 27.392 1.00 94.50 92 ASP A N 1
ATOM 721 C CA . ASP A 1 92 ? 6.795 3.190 26.521 1.00 94.50 92 ASP A CA 1
ATOM 722 C C . ASP A 1 92 ? 6.480 2.748 25.082 1.00 94.50 92 ASP A C 1
ATOM 724 O O . ASP A 1 92 ? 7.354 2.828 24.215 1.00 94.50 92 ASP A O 1
ATOM 728 N N . ASP A 1 93 ? 5.250 2.324 24.778 1.00 95.75 93 ASP A N 1
ATOM 729 C CA . ASP A 1 93 ? 4.923 1.780 23.454 1.00 95.75 93 ASP A CA 1
ATOM 730 C C . ASP A 1 93 ? 5.049 2.849 22.367 1.00 95.75 93 ASP A C 1
ATOM 732 O O . ASP A 1 93 ? 5.692 2.640 21.339 1.00 95.75 93 ASP A O 1
ATOM 736 N N . PHE A 1 94 ? 4.496 4.039 22.611 1.00 95.19 94 PHE A N 1
ATOM 737 C CA . PHE A 1 94 ? 4.558 5.130 21.643 1.00 95.19 94 PHE A CA 1
ATOM 738 C C . PHE A 1 94 ? 5.977 5.630 21.357 1.00 95.19 94 PHE A C 1
ATOM 740 O O . PHE A 1 94 ? 6.306 5.769 20.177 1.00 95.19 94 PHE A O 1
ATOM 747 N N . PRO A 1 95 ? 6.822 5.931 22.368 1.00 96.06 95 PRO A N 1
ATOM 748 C CA . PRO A 1 95 ? 8.223 6.255 22.125 1.00 96.06 95 PRO A CA 1
ATOM 749 C C . PRO A 1 95 ? 8.947 5.185 21.305 1.00 96.06 95 PRO A C 1
ATOM 751 O O . PRO A 1 95 ? 9.656 5.539 20.368 1.00 96.06 95 PRO A O 1
ATOM 754 N N . ARG A 1 96 ? 8.731 3.897 21.607 1.00 97.88 96 ARG A N 1
ATOM 755 C CA . ARG A 1 96 ? 9.395 2.790 20.907 1.00 97.88 96 ARG A CA 1
ATOM 756 C C . ARG A 1 96 ? 8.951 2.659 19.456 1.00 97.88 96 ARG A C 1
ATOM 758 O O . ARG A 1 96 ? 9.810 2.590 18.585 1.00 97.88 96 ARG A O 1
ATOM 765 N N . ILE A 1 97 ? 7.643 2.686 19.191 1.00 98.12 97 ILE A N 1
ATOM 766 C CA . ILE A 1 97 ? 7.113 2.639 17.819 1.00 98.12 97 ILE A CA 1
ATOM 767 C C . ILE A 1 97 ? 7.623 3.843 17.027 1.00 98.12 97 ILE A C 1
ATOM 769 O O . ILE A 1 97 ? 8.113 3.688 15.915 1.00 98.12 97 ILE A O 1
ATOM 773 N N . ARG A 1 98 ? 7.545 5.052 17.598 1.00 97.69 98 ARG A N 1
ATOM 774 C CA . ARG A 1 98 ? 8.013 6.262 16.916 1.00 97.69 98 ARG A CA 1
ATOM 775 C C . ARG A 1 98 ? 9.501 6.188 16.589 1.00 97.69 98 ARG A C 1
ATOM 777 O O . ARG A 1 98 ? 9.873 6.576 15.488 1.00 97.69 98 ARG A O 1
ATOM 784 N N . GLN A 1 99 ? 10.328 5.739 17.532 1.00 98.25 99 GLN A N 1
ATOM 785 C CA . GLN A 1 99 ? 11.767 5.633 17.318 1.00 98.25 99 GLN A CA 1
ATOM 786 C C . GLN A 1 99 ? 12.075 4.610 16.224 1.00 98.25 99 GLN A C 1
ATOM 788 O O . GLN A 1 99 ? 12.744 4.966 15.265 1.00 98.25 99 GLN A O 1
ATOM 793 N N . ALA A 1 100 ? 11.491 3.411 16.300 1.00 98.56 100 ALA A N 1
ATOM 794 C CA . ALA A 1 100 ? 11.656 2.381 15.276 1.00 98.56 100 ALA A CA 1
ATOM 795 C C . ALA A 1 100 ? 11.253 2.894 13.881 1.00 98.56 100 ALA A C 1
ATOM 797 O O . ALA A 1 100 ? 12.024 2.826 12.935 1.00 98.56 100 ALA A O 1
ATOM 798 N N . LEU A 1 101 ? 10.088 3.532 13.756 1.00 98.31 101 LEU A N 1
ATOM 799 C CA . LEU A 1 101 ? 9.666 4.129 12.485 1.00 98.31 101 LEU A CA 1
ATOM 800 C C . LEU A 1 101 ? 10.555 5.299 12.028 1.00 98.31 101 LEU A C 1
ATOM 802 O O . LEU A 1 101 ? 10.651 5.557 10.836 1.00 98.31 101 LEU A O 1
ATOM 806 N N . THR A 1 102 ? 11.199 6.018 12.948 1.00 98.12 102 THR A N 1
ATOM 807 C CA . THR A 1 102 ? 12.184 7.051 12.586 1.00 98.12 102 THR A CA 1
ATOM 808 C C . THR A 1 102 ? 13.449 6.404 12.024 1.00 98.12 102 THR A C 1
ATOM 810 O O . THR A 1 102 ? 13.972 6.876 11.017 1.00 98.12 102 THR A O 1
ATOM 813 N N . ASP A 1 103 ? 13.905 5.312 12.640 1.00 97.50 103 ASP A N 1
ATOM 814 C CA . ASP A 1 103 ? 15.105 4.575 12.238 1.00 97.50 103 ASP A CA 1
ATOM 815 C C . ASP A 1 103 ? 14.912 3.871 10.883 1.00 97.50 103 ASP A C 1
ATOM 817 O O . ASP A 1 103 ? 15.821 3.874 10.055 1.00 97.50 103 ASP A O 1
ATOM 821 N N . ALA A 1 104 ? 13.704 3.366 10.606 1.00 97.88 104 ALA A N 1
ATOM 822 C CA . ALA A 1 104 ? 13.330 2.770 9.319 1.00 97.88 104 ALA A CA 1
ATOM 823 C C . ALA A 1 104 ? 13.350 3.768 8.138 1.00 97.88 104 ALA A C 1
ATOM 825 O O . ALA A 1 104 ? 13.416 3.364 6.969 1.00 97.88 104 ALA A O 1
ATOM 826 N N . GLY A 1 105 ? 13.268 5.076 8.419 1.00 96.62 105 GLY A N 1
ATOM 827 C CA . GLY A 1 105 ? 13.307 6.136 7.413 1.00 96.62 105 GLY A CA 1
ATOM 828 C C . GLY A 1 105 ? 12.287 5.912 6.284 1.00 96.62 105 GLY A C 1
ATOM 829 O O . GLY A 1 105 ? 11.112 5.675 6.570 1.00 96.62 105 GLY A O 1
ATOM 830 N N . PRO A 1 106 ? 12.694 5.929 4.998 1.00 94.81 106 PRO A N 1
ATOM 831 C CA . PRO A 1 106 ? 11.772 5.734 3.876 1.00 94.81 106 PRO A CA 1
ATOM 832 C C . PRO A 1 106 ? 10.958 4.431 3.935 1.00 94.81 106 PRO A C 1
ATOM 834 O O . PRO A 1 106 ? 9.862 4.375 3.399 1.00 94.81 106 PRO A O 1
ATOM 837 N N . THR A 1 107 ? 11.427 3.386 4.613 1.00 96.69 107 THR A N 1
ATOM 838 C CA . THR A 1 107 ? 10.686 2.113 4.709 1.00 96.69 107 THR A CA 1
ATOM 839 C C . THR A 1 107 ? 9.664 2.083 5.853 1.00 96.69 107 THR A C 1
ATOM 841 O O . THR A 1 107 ? 8.973 1.081 6.041 1.00 96.69 107 THR A O 1
ATOM 844 N N . ALA A 1 108 ? 9.528 3.167 6.625 1.00 97.69 108 ALA A N 1
ATOM 845 C CA . ALA A 1 108 ? 8.734 3.204 7.851 1.00 97.69 108 ALA A CA 1
ATOM 846 C C . ALA A 1 108 ? 7.271 2.789 7.655 1.00 97.69 108 ALA A C 1
ATOM 848 O O . ALA A 1 108 ? 6.766 1.951 8.402 1.00 97.69 108 ALA A O 1
ATOM 849 N N . LEU A 1 109 ? 6.577 3.346 6.658 1.00 96.50 109 LEU A N 1
ATOM 850 C CA . LEU A 1 109 ? 5.161 3.037 6.454 1.00 96.50 109 LEU A CA 1
ATOM 851 C C . LEU A 1 109 ? 4.950 1.590 5.977 1.00 96.50 109 LEU A C 1
ATOM 853 O O . LEU A 1 109 ? 4.074 0.916 6.509 1.00 96.50 109 LEU A O 1
ATOM 857 N N . SER A 1 110 ? 5.780 1.070 5.067 1.00 97.31 110 SER A N 1
ATOM 858 C CA . SER A 1 110 ? 5.729 -0.351 4.676 1.00 97.31 110 SER A CA 1
ATOM 859 C C . SER A 1 110 ? 6.054 -1.292 5.835 1.00 97.31 110 SER A C 1
ATOM 861 O O . SER A 1 110 ? 5.364 -2.289 6.038 1.00 97.31 110 SER A O 1
ATOM 863 N N . THR A 1 111 ? 7.033 -0.933 6.666 1.00 98.50 111 THR A N 1
ATOM 864 C CA . THR A 1 111 ? 7.367 -1.677 7.888 1.00 98.50 111 THR A CA 1
ATOM 865 C C . THR A 1 111 ? 6.194 -1.698 8.869 1.00 98.50 111 THR A C 1
ATOM 867 O O . THR A 1 111 ? 5.887 -2.739 9.448 1.00 98.50 111 THR A O 1
ATOM 870 N N . LEU A 1 112 ? 5.487 -0.573 9.030 1.00 98.38 112 LEU A N 1
ATOM 871 C CA . LEU A 1 112 ? 4.279 -0.511 9.851 1.00 98.38 112 LEU A CA 1
ATOM 872 C C . LEU A 1 112 ? 3.160 -1.395 9.292 1.00 98.38 112 LEU A C 1
ATOM 874 O O . LEU A 1 112 ? 2.498 -2.082 10.062 1.00 98.38 112 LEU A O 1
ATOM 878 N N . ILE A 1 113 ? 2.951 -1.389 7.975 1.00 97.94 113 ILE A N 1
ATOM 879 C CA . ILE A 1 113 ? 1.937 -2.216 7.307 1.00 97.94 113 ILE A CA 1
ATOM 880 C C . ILE A 1 113 ? 2.240 -3.704 7.502 1.00 97.94 113 ILE A C 1
ATOM 882 O O . ILE A 1 113 ? 1.346 -4.465 7.865 1.00 97.94 113 ILE A O 1
ATOM 886 N N . ALA A 1 114 ? 3.501 -4.112 7.351 1.00 98.19 114 ALA A N 1
ATOM 887 C CA . ALA A 1 114 ? 3.928 -5.480 7.633 1.00 98.19 114 ALA A CA 1
ATOM 888 C C . ALA A 1 114 ? 3.703 -5.858 9.111 1.00 98.19 114 ALA A C 1
ATOM 890 O O . ALA A 1 114 ? 3.208 -6.945 9.409 1.00 98.19 114 ALA A O 1
ATOM 891 N N . ALA A 1 115 ? 3.992 -4.945 10.046 1.00 98.38 115 ALA A N 1
ATOM 892 C CA . ALA A 1 115 ? 3.744 -5.162 11.472 1.00 98.38 115 ALA A CA 1
ATOM 893 C C . ALA A 1 115 ? 2.245 -5.283 11.802 1.00 98.38 115 ALA A C 1
ATOM 895 O O . ALA A 1 115 ? 1.858 -6.115 12.622 1.00 98.38 115 ALA A O 1
ATOM 896 N N . LEU A 1 116 ? 1.399 -4.475 11.156 1.00 97.88 116 LEU A N 1
ATOM 897 C CA . LEU A 1 116 ? -0.057 -4.567 11.264 1.00 97.88 116 LEU A CA 1
ATOM 898 C C . LEU A 1 116 ? -0.569 -5.900 10.713 1.00 97.88 116 LEU A C 1
ATOM 900 O O . LEU A 1 116 ? -1.418 -6.523 11.341 1.00 97.88 116 LEU A O 1
ATOM 904 N N . HIS A 1 117 ? -0.025 -6.366 9.588 1.00 97.44 117 HIS A N 1
ATOM 905 C CA . HIS A 1 117 ? -0.404 -7.647 8.992 1.00 97.44 117 HIS A CA 1
ATOM 906 C C . HIS A 1 117 ? -0.039 -8.830 9.898 1.00 97.44 117 HIS A C 1
ATOM 908 O O . HIS A 1 117 ? -0.860 -9.722 10.118 1.00 97.44 117 HIS A O 1
ATOM 914 N N . ALA A 1 118 ? 1.144 -8.794 10.517 1.00 97.19 118 ALA A N 1
ATOM 915 C CA . ALA A 1 118 ? 1.534 -9.771 11.532 1.00 97.19 118 ALA A CA 1
ATOM 916 C C . ALA A 1 118 ? 0.592 -9.746 12.753 1.00 97.19 118 ALA A C 1
ATOM 918 O O . ALA A 1 118 ? 0.200 -10.798 13.254 1.00 97.19 118 ALA A O 1
ATOM 919 N N . ALA A 1 119 ? 0.183 -8.558 13.211 1.00 96.81 119 ALA A N 1
ATOM 920 C CA . ALA A 1 119 ? -0.774 -8.421 14.308 1.00 96.81 119 ALA A CA 1
ATOM 921 C C . ALA A 1 119 ? -2.180 -8.929 13.937 1.00 96.81 119 ALA A C 1
ATOM 923 O O . ALA A 1 119 ? -2.805 -9.595 14.756 1.00 96.81 119 ALA A O 1
ATOM 924 N N . ALA A 1 120 ? -2.655 -8.666 12.715 1.00 95.06 120 ALA A N 1
ATOM 925 C CA . ALA A 1 120 ? -3.929 -9.182 12.211 1.00 95.06 120 ALA A CA 1
ATOM 926 C C . ALA A 1 120 ? -3.925 -10.712 12.116 1.00 95.06 120 ALA A C 1
ATOM 928 O O . ALA A 1 120 ? -4.872 -11.346 12.566 1.00 95.06 120 ALA A O 1
ATOM 929 N N . THR A 1 121 ? -2.835 -11.299 11.614 1.00 95.62 121 THR A N 1
ATOM 930 C CA . THR A 1 121 ? -2.656 -12.760 11.552 1.00 95.62 121 THR A CA 1
ATOM 931 C C . THR A 1 121 ? -2.686 -13.368 12.955 1.00 95.62 121 THR A C 1
ATOM 933 O O . THR A 1 121 ? -3.405 -14.328 13.206 1.00 95.62 121 THR A O 1
ATOM 936 N N . ALA A 1 122 ? -1.970 -12.766 13.911 1.00 94.56 122 ALA A N 1
ATOM 937 C CA . ALA A 1 122 ? -1.981 -13.227 15.299 1.00 94.56 122 ALA A CA 1
ATOM 938 C C . ALA A 1 122 ? -3.361 -13.080 15.966 1.00 94.56 122 ALA A C 1
ATOM 940 O O . ALA A 1 122 ? -3.740 -13.910 16.790 1.00 94.56 122 ALA A O 1
ATOM 941 N N . ALA A 1 123 ? -4.118 -12.033 15.626 1.00 91.50 123 ALA A N 1
ATOM 942 C CA . ALA A 1 123 ? -5.492 -11.869 16.088 1.00 91.50 123 ALA A CA 1
ATOM 943 C C . ALA A 1 123 ? -6.417 -12.939 15.494 1.00 91.50 123 ALA A C 1
ATOM 945 O O . ALA A 1 123 ? -7.170 -13.565 16.231 1.00 91.50 123 ALA A O 1
ATOM 946 N N . GLU A 1 124 ? -6.304 -13.219 14.197 1.00 93.06 124 GLU A N 1
ATOM 947 C CA . GLU A 1 124 ? -7.035 -14.307 13.548 1.00 93.06 124 GLU A CA 1
ATOM 948 C C . GLU A 1 124 ? -6.723 -15.667 14.190 1.00 93.06 124 GLU A C 1
ATOM 950 O O . GLU A 1 124 ? -7.636 -16.435 14.477 1.00 93.06 124 GLU A O 1
ATOM 955 N N . GLU A 1 125 ? -5.463 -15.946 14.523 1.00 91.56 125 GLU A N 1
ATOM 956 C CA . GLU A 1 125 ? -5.087 -17.169 15.243 1.00 91.56 125 GLU A CA 1
ATOM 957 C C . GLU A 1 125 ? -5.657 -17.230 16.672 1.00 91.56 125 GLU A C 1
ATOM 959 O O . GLU A 1 125 ? -6.027 -18.306 17.147 1.00 91.56 125 GLU A O 1
ATOM 964 N N . ALA A 1 126 ? -5.722 -16.093 17.372 1.00 89.12 126 ALA A N 1
ATOM 965 C CA . ALA A 1 126 ? -6.144 -16.030 18.770 1.00 89.12 126 ALA A CA 1
ATOM 966 C C . ALA A 1 126 ? -7.670 -16.012 18.954 1.00 89.12 126 ALA A C 1
ATOM 968 O O . ALA A 1 126 ? -8.180 -16.626 19.892 1.00 89.12 126 ALA A O 1
ATOM 969 N N . THR A 1 127 ? -8.393 -15.291 18.095 1.00 84.94 127 THR A N 1
ATOM 970 C CA . THR A 1 127 ? -9.834 -15.016 18.235 1.00 84.94 127 THR A CA 1
ATOM 971 C C . THR A 1 127 ? -10.646 -15.384 16.993 1.00 84.94 127 THR A C 1
ATOM 973 O O . THR A 1 127 ? -11.869 -15.270 17.007 1.00 84.94 127 THR A O 1
ATOM 976 N N . GLY A 1 128 ? -10.002 -15.844 15.915 1.00 86.25 128 GLY A N 1
ATOM 977 C CA . GLY A 1 128 ? -10.656 -16.120 14.633 1.00 86.25 128 GLY A CA 1
ATOM 978 C C . GLY A 1 128 ? -11.011 -14.861 13.841 1.00 86.25 128 GLY A C 1
ATOM 979 O O . GLY A 1 128 ? -11.772 -14.958 12.880 1.00 86.25 128 GLY A O 1
ATOM 980 N N . ARG A 1 129 ? -10.542 -13.680 14.275 1.00 84.62 129 ARG A N 1
ATOM 981 C CA . ARG A 1 129 ? -11.019 -12.381 13.783 1.00 84.62 129 ARG A CA 1
ATOM 982 C C . ARG A 1 129 ? -9.877 -11.382 13.564 1.00 84.62 129 ARG A C 1
ATOM 984 O O . ARG A 1 129 ? -9.430 -10.744 14.522 1.00 84.62 129 ARG A O 1
ATOM 991 N N . PRO A 1 130 ? -9.425 -11.159 12.316 1.00 85.06 130 PRO A N 1
ATOM 992 C CA . PRO A 1 130 ? -8.445 -10.110 12.030 1.00 85.06 130 PRO A CA 1
ATOM 993 C C . PRO A 1 130 ? -8.987 -8.693 12.314 1.00 85.06 130 PRO A C 1
ATOM 995 O O . PRO A 1 130 ? -8.213 -7.754 12.511 1.00 85.06 130 PRO A O 1
ATOM 998 N N . GLU A 1 131 ? -10.312 -8.516 12.394 1.00 84.12 131 GLU A N 1
ATOM 999 C CA . GLU A 1 131 ? -10.972 -7.241 12.705 1.00 84.12 131 GLU A CA 1
ATOM 1000 C C . GLU A 1 131 ? -10.736 -6.761 14.141 1.00 84.12 131 GLU A C 1
ATOM 1002 O O . GLU A 1 131 ? -11.017 -5.603 14.457 1.00 84.12 131 GLU A O 1
ATOM 1007 N N . ASP A 1 132 ? -10.164 -7.594 15.010 1.00 85.81 132 ASP A N 1
ATOM 1008 C CA . ASP A 1 132 ? -9.730 -7.165 16.341 1.00 85.81 132 ASP A CA 1
ATOM 1009 C C . ASP A 1 132 ? -8.664 -6.060 16.285 1.00 85.81 132 ASP A C 1
ATOM 1011 O O . ASP A 1 132 ? -8.496 -5.296 17.234 1.00 85.81 132 ASP A O 1
ATOM 1015 N N . LEU A 1 133 ? -8.011 -5.879 15.136 1.00 85.56 133 LEU A N 1
ATOM 1016 C CA . LEU A 1 133 ? -7.130 -4.746 14.880 1.00 85.56 133 LEU A CA 1
ATOM 1017 C C . LEU A 1 133 ? -7.860 -3.389 14.890 1.00 85.56 133 LEU A C 1
ATOM 1019 O O . LEU A 1 133 ? -7.255 -2.348 15.151 1.00 85.56 133 LEU A O 1
ATOM 1023 N N . VAL A 1 134 ? -9.170 -3.389 14.644 1.00 82.81 134 VAL A N 1
ATOM 1024 C CA . VAL A 1 134 ? -10.036 -2.201 14.678 1.00 82.81 134 VAL A CA 1
ATOM 1025 C C . VAL A 1 134 ? -11.082 -2.248 15.791 1.00 82.81 134 VAL A C 1
ATOM 1027 O O . VAL A 1 134 ? -11.995 -1.410 15.843 1.00 82.81 134 VAL A O 1
ATOM 1030 N N . ALA A 1 135 ? -10.937 -3.206 16.707 1.00 73.88 135 ALA A N 1
ATOM 1031 C CA . ALA A 1 135 ? -11.781 -3.330 17.877 1.00 73.88 135 ALA A CA 1
ATOM 1032 C C . ALA A 1 135 ? -11.835 -2.004 18.649 1.00 73.88 135 ALA A C 1
ATOM 1034 O O . ALA A 1 135 ? -10.843 -1.302 18.860 1.00 73.88 135 ALA A O 1
ATOM 1035 N N . GLY A 1 136 ? -13.051 -1.623 19.034 1.00 68.50 136 GLY A N 1
ATOM 1036 C CA . GLY A 1 136 ? -13.316 -0.368 19.723 1.00 68.50 136 GLY A CA 1
ATOM 1037 C C . GLY A 1 136 ? -13.743 0.794 18.825 1.00 68.50 136 GLY A C 1
ATOM 1038 O O . GLY A 1 136 ? -14.378 1.722 19.322 1.00 68.50 136 GLY A O 1
ATOM 1039 N N . ARG A 1 137 ? -13.505 0.761 17.510 1.00 75.12 137 ARG A N 1
ATOM 1040 C CA . ARG A 1 137 ? -14.147 1.686 16.552 1.00 75.12 137 ARG A CA 1
ATOM 1041 C C . ARG A 1 137 ? -14.450 1.029 15.195 1.00 75.12 137 ARG A C 1
ATOM 1043 O O . ARG A 1 137 ? -14.150 1.631 14.158 1.00 75.12 137 ARG A O 1
ATOM 1050 N N . PRO A 1 138 ? -15.114 -0.142 15.163 1.00 64.81 138 PRO A N 1
ATOM 1051 C CA . PRO A 1 138 ? -15.510 -0.739 13.894 1.00 64.81 138 PRO A CA 1
ATOM 1052 C C . PRO A 1 138 ? -16.353 0.260 13.078 1.00 64.81 138 PRO A C 1
ATOM 1054 O O . PRO A 1 138 ? -17.262 0.922 13.593 1.00 64.81 138 PRO A O 1
ATOM 1057 N N . GLY A 1 139 ? -15.976 0.450 11.812 1.00 64.69 139 GLY A N 1
ATOM 1058 C CA . GLY A 1 139 ? -16.641 1.370 10.885 1.00 64.69 139 GLY A CA 1
ATOM 1059 C C . GLY A 1 139 ? -16.262 2.854 10.998 1.00 64.69 139 GLY A C 1
ATOM 1060 O O . GLY A 1 139 ? -16.885 3.672 10.322 1.00 64.69 139 GLY A O 1
ATOM 1061 N N . SER A 1 140 ? -15.276 3.254 11.817 1.00 78.88 140 SER A N 1
ATOM 1062 C CA . SER A 1 140 ? -14.669 4.586 11.625 1.00 78.88 140 SER A CA 1
ATOM 1063 C C . SER A 1 140 ? -13.862 4.605 10.327 1.00 78.88 140 SER A C 1
ATOM 1065 O O . SER A 1 140 ? -13.277 3.589 9.957 1.00 78.88 140 SER A O 1
ATOM 1067 N N . THR A 1 141 ? -13.804 5.750 9.645 1.00 77.19 141 THR A N 1
ATOM 1068 C CA . THR A 1 141 ? -13.049 5.885 8.390 1.00 77.19 141 THR A CA 1
ATOM 1069 C C . THR A 1 141 ? -11.590 5.460 8.564 1.00 77.19 141 THR A C 1
ATOM 1071 O O . THR A 1 141 ? -11.062 4.730 7.735 1.00 77.19 141 THR A O 1
ATOM 1074 N N . GLU A 1 142 ? -10.953 5.845 9.672 1.00 80.94 142 GLU A N 1
ATOM 1075 C CA . GLU A 1 142 ? -9.574 5.463 9.996 1.00 80.94 142 GLU A CA 1
ATOM 1076 C C . GLU A 1 142 ? -9.432 3.957 10.208 1.00 80.94 142 GLU A C 1
ATOM 1078 O O . GLU A 1 142 ? -8.461 3.361 9.760 1.00 80.94 142 GLU A O 1
ATOM 1083 N N . SER A 1 143 ? -10.405 3.340 10.875 1.00 83.31 143 SER A N 1
ATOM 1084 C CA . SER A 1 143 ? -10.409 1.902 11.130 1.00 83.31 143 SER A CA 1
ATOM 1085 C C . SER A 1 143 ? -10.575 1.110 9.834 1.00 83.31 143 SER A C 1
ATOM 1087 O O . SER A 1 143 ? -9.817 0.181 9.586 1.00 83.31 143 SER A O 1
ATOM 1089 N N . VAL A 1 144 ? -11.502 1.521 8.962 1.00 81.88 144 VAL A N 1
ATOM 1090 C CA . VAL A 1 144 ? -11.685 0.911 7.634 1.00 81.88 144 VAL A CA 1
ATOM 1091 C C . VAL A 1 144 ? -10.402 1.014 6.810 1.00 81.88 144 VAL A C 1
ATOM 1093 O O . VAL A 1 144 ? -9.956 0.010 6.266 1.00 81.88 144 VAL A O 1
ATOM 1096 N N . ILE A 1 145 ? -9.774 2.196 6.785 1.00 84.31 145 ILE A N 1
ATOM 1097 C CA . ILE A 1 145 ? -8.498 2.419 6.093 1.00 84.31 145 ILE A CA 1
ATOM 1098 C C . ILE A 1 145 ? -7.417 1.478 6.623 1.00 84.31 145 ILE A C 1
ATOM 1100 O O . ILE A 1 145 ? -6.758 0.808 5.834 1.00 84.31 145 ILE A O 1
ATOM 1104 N N . VAL A 1 146 ? -7.227 1.417 7.942 1.00 89.38 146 VAL A N 1
ATOM 1105 C CA . VAL A 1 146 ? -6.181 0.580 8.535 1.00 89.38 146 VAL A CA 1
ATOM 1106 C C . VAL A 1 146 ? -6.431 -0.895 8.250 1.00 89.38 146 VAL A C 1
ATOM 1108 O O . VAL A 1 146 ? -5.488 -1.594 7.892 1.00 89.38 146 VAL A O 1
ATOM 1111 N N . LEU A 1 147 ? -7.674 -1.367 8.356 1.00 87.19 147 LEU A N 1
ATOM 1112 C CA . LEU A 1 147 ? -8.008 -2.761 8.078 1.00 87.19 147 LEU A CA 1
ATOM 1113 C C . LEU A 1 147 ? -7.768 -3.115 6.603 1.00 87.19 147 LEU A C 1
ATOM 1115 O O . LEU A 1 147 ? -7.070 -4.085 6.330 1.00 87.19 147 LEU A O 1
ATOM 1119 N N . GLN A 1 148 ? -8.258 -2.300 5.664 1.00 86.12 148 GLN A N 1
ATOM 1120 C CA . GLN A 1 148 ? -8.031 -2.499 4.225 1.00 86.12 148 GLN A CA 1
ATOM 1121 C C . GLN A 1 148 ? -6.542 -2.465 3.879 1.00 86.12 148 GLN A C 1
ATOM 1123 O O . GLN A 1 148 ? -6.028 -3.379 3.251 1.00 86.12 148 GLN A O 1
ATOM 1128 N N . MET A 1 149 ? -5.810 -1.457 4.360 1.00 90.31 149 MET A N 1
ATOM 1129 C CA . MET A 1 149 ? -4.362 -1.370 4.162 1.00 90.31 149 MET A CA 1
ATOM 1130 C C . MET A 1 149 ? -3.647 -2.617 4.712 1.00 90.31 149 MET A C 1
ATOM 1132 O O . MET A 1 149 ? -2.729 -3.142 4.090 1.00 90.31 149 MET A O 1
ATOM 1136 N N . THR A 1 150 ? -4.082 -3.126 5.862 1.00 91.81 150 THR A N 1
ATOM 1137 C CA . THR A 1 150 ? -3.476 -4.302 6.497 1.00 91.81 150 THR A CA 1
ATOM 1138 C C . THR A 1 150 ? -3.752 -5.596 5.730 1.00 91.81 150 THR A C 1
ATOM 1140 O O . THR A 1 150 ? -2.844 -6.412 5.580 1.00 91.81 150 THR A O 1
ATOM 1143 N N . LEU A 1 151 ? -4.981 -5.796 5.250 1.00 87.00 151 LEU A N 1
ATOM 1144 C CA . LEU A 1 151 ? -5.399 -7.040 4.596 1.00 87.00 151 LEU A CA 1
ATOM 1145 C C . LEU A 1 151 ? -5.077 -7.057 3.096 1.00 87.00 151 LEU A C 1
ATOM 1147 O O . LEU A 1 151 ? -4.591 -8.066 2.592 1.00 87.00 151 LEU A O 1
ATOM 1151 N N . ASP A 1 152 ? -5.272 -5.938 2.400 1.00 85.44 152 ASP A N 1
ATOM 1152 C CA . ASP A 1 152 ? -5.118 -5.861 0.944 1.00 85.44 152 ASP A CA 1
ATOM 1153 C C . ASP A 1 152 ? -3.675 -5.546 0.532 1.00 85.44 152 ASP A C 1
ATOM 1155 O O . ASP A 1 152 ? -3.223 -5.949 -0.542 1.00 85.44 152 ASP A O 1
ATOM 1159 N N . VAL A 1 153 ? -2.936 -4.786 1.350 1.00 88.56 153 VAL A N 1
ATOM 1160 C CA . VAL A 1 153 ? -1.560 -4.361 1.032 1.00 88.56 153 VAL A CA 1
ATOM 1161 C C . VAL A 1 153 ? -0.520 -5.141 1.827 1.00 88.56 153 VAL A C 1
ATOM 1163 O O . VAL A 1 153 ? 0.515 -5.490 1.264 1.00 88.56 153 VAL A O 1
ATOM 1166 N N . GLY A 1 154 ? -0.801 -5.468 3.092 1.00 92.50 154 GLY A N 1
ATOM 1167 C CA . GLY A 1 154 ? 0.093 -6.220 3.985 1.00 92.50 154 GLY A CA 1
ATOM 1168 C C . GLY A 1 154 ? 0.788 -7.429 3.352 1.00 92.50 154 GLY A C 1
ATOM 1169 O O . GLY A 1 154 ? 2.019 -7.457 3.343 1.00 92.50 154 GLY A O 1
ATOM 1170 N N . PRO A 1 155 ? 0.048 -8.377 2.746 1.00 90.94 155 PRO A N 1
ATOM 1171 C CA . PRO A 1 155 ? 0.633 -9.561 2.110 1.00 90.94 155 PRO A CA 1
ATOM 1172 C C . PRO A 1 155 ? 1.555 -9.267 0.916 1.00 90.94 155 PRO A C 1
ATOM 1174 O O . PRO A 1 155 ? 2.329 -10.129 0.508 1.00 90.94 155 PRO A O 1
ATOM 1177 N N . ARG A 1 156 ? 1.448 -8.073 0.318 1.00 89.19 156 ARG A N 1
ATOM 1178 C CA . ARG A 1 156 ? 2.156 -7.680 -0.910 1.00 89.19 156 ARG A CA 1
ATOM 1179 C C . ARG A 1 156 ? 3.398 -6.829 -0.650 1.00 89.19 156 ARG A C 1
ATOM 1181 O O . ARG A 1 156 ? 4.111 -6.529 -1.606 1.00 89.19 156 ARG A O 1
ATOM 1188 N N . VAL A 1 157 ? 3.657 -6.426 0.599 1.00 88.94 157 VAL A N 1
ATOM 1189 C CA . VAL A 1 157 ? 4.833 -5.612 0.941 1.00 88.94 157 VAL A CA 1
ATOM 1190 C C . VAL A 1 157 ? 6.108 -6.413 0.644 1.00 88.94 157 VAL A C 1
ATOM 1192 O O . VAL A 1 157 ? 6.319 -7.469 1.247 1.00 88.94 157 VAL A O 1
ATOM 1195 N N . PRO A 1 158 ? 6.986 -5.953 -0.266 1.00 88.31 158 PRO A N 1
ATOM 1196 C CA . PRO A 1 158 ? 8.198 -6.681 -0.593 1.00 88.31 158 PRO A CA 1
ATOM 1197 C C . PRO A 1 158 ? 9.180 -6.601 0.574 1.00 88.31 158 PRO A C 1
ATOM 1199 O O . PRO A 1 158 ? 9.313 -5.567 1.227 1.00 88.31 158 PRO A O 1
ATOM 1202 N N . ALA A 1 159 ? 9.942 -7.674 0.795 1.00 90.31 159 ALA A N 1
ATOM 1203 C CA . ALA A 1 159 ? 10.929 -7.734 1.876 1.00 90.31 159 ALA A CA 1
ATOM 1204 C C . ALA A 1 159 ? 11.980 -6.606 1.803 1.00 90.31 159 ALA A C 1
ATOM 1206 O O . ALA A 1 159 ? 12.513 -6.194 2.826 1.00 90.31 159 ALA A O 1
ATOM 1207 N N . THR A 1 160 ? 12.253 -6.074 0.607 1.00 90.06 160 THR A N 1
ATOM 1208 C CA . THR A 1 160 ? 13.161 -4.935 0.387 1.00 90.06 160 THR A CA 1
ATOM 1209 C C . THR A 1 160 ? 12.623 -3.599 0.907 1.00 90.06 160 THR A C 1
ATOM 1211 O O . THR A 1 160 ? 13.401 -2.665 1.063 1.00 90.06 160 THR A O 1
ATOM 1214 N N . SER A 1 161 ? 11.315 -3.502 1.159 1.00 92.94 161 SER A N 1
ATOM 1215 C CA . SER A 1 161 ? 10.624 -2.310 1.675 1.00 92.94 161 SER A CA 1
ATOM 1216 C C . SER A 1 161 ? 10.340 -2.391 3.176 1.00 92.94 161 SER A C 1
ATOM 1218 O O . SER A 1 161 ? 9.603 -1.566 3.716 1.00 92.94 161 SER A O 1
ATOM 1220 N N . ILE A 1 162 ? 10.897 -3.392 3.857 1.00 97.56 162 ILE A N 1
ATOM 1221 C CA . ILE A 1 162 ? 10.707 -3.631 5.285 1.00 97.56 162 ILE A CA 1
ATOM 1222 C C . ILE A 1 162 ? 12.053 -3.461 5.978 1.00 97.56 162 ILE A C 1
ATOM 1224 O O . ILE A 1 162 ? 13.024 -4.114 5.602 1.00 97.56 162 ILE A O 1
ATOM 1228 N N . ASP A 1 163 ? 12.100 -2.634 7.021 1.00 98.25 163 ASP A N 1
ATOM 1229 C CA . ASP A 1 163 ? 13.226 -2.603 7.950 1.00 98.25 163 ASP A CA 1
ATOM 1230 C C . ASP A 1 163 ? 13.056 -3.712 9.008 1.00 98.25 163 ASP A C 1
ATOM 1232 O O . ASP A 1 163 ? 12.146 -3.626 9.844 1.00 98.25 163 ASP A O 1
ATOM 1236 N N . PRO A 1 164 ? 13.896 -4.768 9.009 1.00 97.88 164 PRO A N 1
ATOM 1237 C CA . PRO A 1 164 ? 13.684 -5.919 9.885 1.00 97.88 164 PRO A CA 1
ATOM 1238 C C . PRO A 1 164 ? 13.808 -5.572 11.372 1.00 97.88 164 PRO A C 1
ATOM 1240 O O . PRO A 1 164 ? 13.025 -6.060 12.183 1.00 97.88 164 PRO A O 1
ATOM 1243 N N . ALA A 1 165 ? 14.748 -4.692 11.735 1.00 98.19 165 ALA A N 1
ATOM 1244 C CA . ALA A 1 165 ? 14.978 -4.306 13.127 1.00 98.19 165 ALA A CA 1
ATOM 1245 C C . ALA A 1 165 ? 13.777 -3.544 13.709 1.00 98.19 165 ALA A C 1
ATOM 1247 O O . ALA A 1 165 ? 13.354 -3.784 14.840 1.00 98.19 165 ALA A O 1
ATOM 1248 N N . SER A 1 166 ? 13.183 -2.651 12.920 1.00 98.44 166 SER A N 1
ATOM 1249 C CA . SER A 1 166 ? 11.983 -1.916 13.305 1.00 98.44 166 SER A CA 1
ATOM 1250 C C . SER A 1 166 ? 10.756 -2.820 13.341 1.00 98.44 166 SER A C 1
ATOM 1252 O O . SER A 1 166 ? 9.941 -2.695 14.258 1.00 98.44 166 SER A O 1
ATOM 1254 N N . LEU A 1 167 ? 10.638 -3.771 12.408 1.00 98.38 167 LEU A N 1
ATOM 1255 C CA . LEU A 1 167 ? 9.571 -4.772 12.426 1.00 98.38 167 LEU A CA 1
ATOM 1256 C C . LEU A 1 167 ? 9.603 -5.608 13.718 1.00 98.38 167 LEU A C 1
ATOM 1258 O O . LEU A 1 167 ? 8.565 -5.762 14.364 1.00 98.38 167 LEU A O 1
ATOM 1262 N N . GLU A 1 168 ? 10.785 -6.073 14.137 1.00 98.25 168 GLU A N 1
ATOM 1263 C CA . GLU A 1 168 ? 10.991 -6.825 15.387 1.00 98.25 168 GLU A CA 1
ATOM 1264 C C . GLU A 1 168 ? 10.576 -6.038 16.642 1.00 98.25 168 GLU A C 1
ATOM 1266 O O . GLU A 1 168 ? 10.189 -6.627 17.653 1.00 98.25 168 GLU A O 1
ATOM 1271 N N . VAL A 1 169 ? 10.622 -4.703 16.594 1.00 98.44 169 VAL A N 1
ATOM 1272 C CA . VAL A 1 169 ? 10.158 -3.843 17.690 1.00 98.44 169 VAL A CA 1
ATOM 1273 C C . VAL A 1 169 ? 8.649 -3.623 17.635 1.00 98.44 169 VAL A C 1
ATOM 1275 O O . VAL A 1 169 ? 7.985 -3.681 18.673 1.00 98.44 169 VAL A O 1
ATOM 1278 N N . ILE A 1 170 ? 8.106 -3.325 16.454 1.00 98.44 170 ILE A N 1
ATOM 1279 C CA . ILE A 1 170 ? 6.728 -2.849 16.297 1.00 98.44 170 ILE A CA 1
ATOM 1280 C C . ILE A 1 170 ? 5.734 -4.011 16.351 1.00 98.44 170 ILE A C 1
ATOM 1282 O O . ILE A 1 170 ? 4.737 -3.908 17.067 1.00 98.44 170 ILE A O 1
ATOM 1286 N N . ALA A 1 171 ? 5.999 -5.113 15.642 1.00 98.19 171 ALA A N 1
ATOM 1287 C CA . ALA A 1 171 ? 5.044 -6.215 15.527 1.00 98.19 171 ALA A CA 1
ATOM 1288 C C . ALA A 1 171 ? 4.631 -6.787 16.897 1.00 98.19 171 ALA A C 1
ATOM 1290 O O . ALA A 1 171 ? 3.430 -6.842 17.156 1.00 98.19 171 ALA A O 1
ATOM 1291 N N . PRO A 1 172 ? 5.543 -7.079 17.851 1.00 97.88 172 PRO A N 1
ATOM 1292 C CA . PRO A 1 172 ? 5.140 -7.593 19.163 1.00 97.88 172 PRO A CA 1
ATOM 1293 C C . PRO A 1 172 ? 4.293 -6.611 19.984 1.00 97.88 172 PRO A C 1
ATOM 1295 O O . PRO A 1 172 ? 3.451 -7.035 20.778 1.00 97.88 172 PRO A O 1
ATOM 1298 N N . ILE A 1 173 ? 4.506 -5.299 19.817 1.00 97.69 173 ILE A N 1
ATOM 1299 C CA . ILE A 1 173 ? 3.697 -4.273 20.490 1.00 97.69 173 ILE A CA 1
ATOM 1300 C C . ILE A 1 173 ? 2.274 -4.295 19.926 1.00 97.69 173 ILE A C 1
ATOM 1302 O O . ILE A 1 173 ? 1.321 -4.350 20.703 1.00 97.69 173 ILE A O 1
ATOM 1306 N N . LEU A 1 174 ? 2.134 -4.302 18.596 1.00 97.19 174 LEU A N 1
ATOM 1307 C CA . LEU A 1 174 ? 0.830 -4.322 17.930 1.00 97.19 174 LEU A CA 1
ATOM 1308 C C . LEU A 1 174 ? 0.079 -5.633 18.170 1.00 97.19 174 LEU A C 1
ATOM 1310 O O . LEU A 1 174 ? -1.110 -5.594 18.465 1.00 97.19 174 LEU A O 1
ATOM 1314 N N . THR A 1 175 ? 0.762 -6.779 18.141 1.00 96.50 175 THR A N 1
ATOM 1315 C CA . THR A 1 175 ? 0.169 -8.073 18.505 1.00 96.50 175 THR A CA 1
ATOM 1316 C C . THR A 1 175 ? -0.382 -8.029 19.928 1.00 96.50 175 THR A C 1
ATOM 1318 O O . THR A 1 175 ? -1.549 -8.339 20.143 1.00 96.50 175 THR A O 1
ATOM 1321 N N . ARG A 1 176 ? 0.391 -7.532 20.904 1.00 95.19 176 ARG A N 1
ATOM 1322 C CA . ARG A 1 176 ? -0.094 -7.392 22.287 1.00 95.19 176 ARG A CA 1
ATOM 1323 C C . ARG A 1 176 ? -1.300 -6.455 22.403 1.00 95.19 176 ARG A C 1
ATOM 1325 O O . ARG A 1 176 ? -2.166 -6.703 23.234 1.00 95.19 176 ARG A O 1
ATOM 1332 N N . TRP A 1 177 ? -1.351 -5.385 21.608 1.00 94.19 177 TRP A N 1
ATOM 1333 C CA . TRP A 1 177 ? -2.475 -4.442 21.589 1.00 94.19 177 TRP A CA 1
ATOM 1334 C C . TRP A 1 177 ? -3.797 -5.070 21.136 1.00 94.19 177 TRP A C 1
ATOM 1336 O O . TRP A 1 177 ? -4.847 -4.550 21.513 1.00 94.19 177 TRP A O 1
ATOM 1346 N N . VAL A 1 178 ? -3.755 -6.145 20.342 1.00 92.62 178 VAL A N 1
ATOM 1347 C CA . VAL A 1 178 ? -4.953 -6.778 19.762 1.00 92.62 178 VAL A CA 1
ATOM 1348 C C . VAL A 1 178 ? -5.285 -8.131 20.396 1.00 92.62 178 VAL A C 1
ATOM 1350 O O . VAL A 1 178 ? -6.459 -8.460 20.526 1.00 92.62 178 VAL A O 1
ATOM 1353 N N . THR A 1 179 ? -4.289 -8.897 20.856 1.00 91.50 179 THR A N 1
ATOM 1354 C CA . THR A 1 179 ? -4.492 -10.233 21.452 1.00 91.50 179 THR A CA 1
ATOM 1355 C C . THR A 1 179 ? -4.464 -10.244 22.983 1.00 91.50 179 THR A C 1
ATOM 1357 O O . THR A 1 179 ? -4.618 -11.301 23.593 1.00 91.50 179 THR A O 1
ATOM 1360 N N . GLY A 1 180 ? -4.195 -9.104 23.625 1.00 87.38 180 GLY A N 1
ATOM 1361 C CA . GLY A 1 180 ? -4.094 -9.003 25.080 1.00 87.38 180 GLY A CA 1
ATOM 1362 C C . GLY A 1 180 ? -5.436 -9.111 25.814 1.00 87.38 180 GLY A C 1
ATOM 1363 O O . GLY A 1 180 ? -6.512 -9.066 25.218 1.00 87.38 180 GLY A O 1
ATOM 1364 N N . GLU A 1 181 ? -5.367 -9.191 27.149 1.00 85.62 181 GLU A N 1
ATOM 1365 C CA . GLU A 1 181 ? -6.545 -9.078 28.032 1.00 85.62 181 GLU A CA 1
ATOM 1366 C C . GLU A 1 181 ? -7.259 -7.723 27.868 1.00 85.62 181 GLU A C 1
ATOM 1368 O O . GLU A 1 181 ? -8.473 -7.607 28.052 1.00 85.62 181 GLU A O 1
ATOM 1373 N N . THR A 1 182 ? -6.495 -6.694 27.497 1.00 87.06 182 THR A N 1
ATOM 1374 C CA . THR A 1 182 ? -6.997 -5.389 27.077 1.00 87.06 182 THR A CA 1
ATOM 1375 C C . THR A 1 182 ? -6.719 -5.166 25.596 1.00 87.06 182 THR A C 1
ATOM 1377 O O . THR A 1 182 ? -5.743 -5.674 25.045 1.00 87.06 182 THR A O 1
ATOM 1380 N N . VAL A 1 183 ? -7.586 -4.382 24.963 1.00 89.31 183 VAL A N 1
ATOM 1381 C CA . VAL A 1 183 ? -7.485 -3.996 23.556 1.00 89.31 183 VAL A CA 1
ATOM 1382 C C . VAL A 1 183 ? -7.155 -2.514 23.458 1.00 89.31 183 VAL A C 1
ATOM 1384 O O . VAL A 1 183 ? -7.657 -1.697 24.228 1.00 89.31 183 VAL A O 1
ATOM 1387 N N . VAL A 1 184 ? -6.317 -2.141 22.500 1.00 90.56 184 VAL A N 1
ATOM 1388 C CA . VAL A 1 184 ? -5.967 -0.745 22.222 1.00 90.56 184 VAL A CA 1
ATOM 1389 C C . VAL A 1 184 ? -6.576 -0.323 20.888 1.00 90.56 184 VAL A C 1
ATOM 1391 O O . VAL A 1 184 ? -6.477 -1.044 19.903 1.00 90.56 184 VAL A O 1
ATOM 1394 N N . GLU A 1 185 ? -7.147 0.885 20.815 1.00 88.75 185 GLU A N 1
ATOM 1395 C CA . GLU A 1 185 ? -7.624 1.452 19.542 1.00 88.75 185 GLU A CA 1
ATOM 1396 C C . GLU A 1 185 ? -6.440 1.743 18.598 1.00 88.75 185 GLU A C 1
ATOM 1398 O O . GLU A 1 185 ? -5.811 2.800 18.682 1.00 88.75 185 GLU A O 1
ATOM 1403 N N . VAL A 1 186 ? -6.107 0.814 17.700 1.00 91.81 186 VAL A N 1
ATOM 1404 C CA . VAL A 1 186 ? -4.886 0.877 16.877 1.00 91.81 186 VAL A CA 1
ATOM 1405 C C . VAL A 1 186 ? -4.892 2.078 15.924 1.00 91.81 186 VAL A C 1
ATOM 1407 O O . VAL A 1 186 ? -3.936 2.858 15.900 1.00 91.81 186 VAL A O 1
ATOM 1410 N N . ALA A 1 187 ? -5.976 2.268 15.165 1.00 89.44 187 ALA A N 1
ATOM 1411 C CA . ALA A 1 187 ? -6.009 3.208 14.044 1.00 89.44 187 ALA A CA 1
ATOM 1412 C C . ALA A 1 187 ? -5.789 4.678 14.449 1.00 89.44 187 ALA A C 1
ATOM 1414 O O . ALA A 1 187 ? -4.994 5.379 13.820 1.00 89.44 187 ALA A O 1
ATOM 1415 N N . GLU A 1 188 ? -6.457 5.149 15.508 1.00 86.69 188 GLU A N 1
ATOM 1416 C CA . GLU A 1 188 ? -6.330 6.536 15.987 1.00 86.69 188 GLU A CA 1
ATOM 1417 C C . GLU A 1 188 ? -4.964 6.783 16.649 1.00 86.69 188 GLU A C 1
ATOM 1419 O O . GLU A 1 188 ? -4.340 7.831 16.449 1.00 86.69 188 GLU A O 1
ATOM 1424 N N . ASN A 1 189 ? -4.470 5.799 17.405 1.00 91.56 189 ASN A N 1
ATOM 1425 C CA . ASN A 1 189 ? -3.185 5.884 18.090 1.00 91.56 189 ASN A CA 1
ATOM 1426 C C . ASN A 1 189 ? -2.014 5.907 17.093 1.00 91.56 189 ASN A C 1
ATOM 1428 O O . ASN A 1 189 ? -1.104 6.726 17.237 1.00 91.56 189 ASN A O 1
ATOM 1432 N N . LEU A 1 190 ? -2.050 5.076 16.048 1.00 94.19 190 LEU A N 1
ATOM 1433 C CA . LEU A 1 190 ? -1.028 5.079 14.999 1.00 94.19 190 LEU A CA 1
ATOM 1434 C C . LEU A 1 190 ? -1.109 6.308 14.091 1.00 94.19 190 LEU A C 1
ATOM 1436 O O . LEU A 1 190 ? -0.062 6.838 13.724 1.00 94.19 190 LEU A O 1
ATOM 1440 N N . ALA A 1 191 ? -2.305 6.830 13.803 1.00 91.25 191 ALA A N 1
ATOM 1441 C CA . ALA A 1 191 ? -2.448 8.077 13.047 1.00 91.25 191 ALA A CA 1
ATOM 1442 C C . ALA A 1 191 ? -1.711 9.249 13.722 1.00 91.25 191 ALA A C 1
ATOM 1444 O O . ALA A 1 191 ? -1.050 10.038 13.049 1.00 91.25 191 ALA A O 1
ATOM 1445 N N . HIS A 1 192 ? -1.750 9.334 15.058 1.00 90.50 192 HIS A N 1
ATOM 1446 C CA . HIS A 1 192 ? -0.979 10.327 15.817 1.00 90.50 192 HIS A CA 1
ATOM 1447 C C . HIS A 1 192 ? 0.537 10.107 15.733 1.00 90.50 192 HIS A C 1
ATOM 1449 O O . HIS A 1 192 ? 1.301 11.075 15.723 1.00 90.50 192 HIS A O 1
ATOM 1455 N N . VAL A 1 193 ? 0.992 8.850 15.708 1.00 95.12 193 VAL A N 1
ATOM 1456 C CA . VAL A 1 193 ? 2.418 8.532 15.544 1.00 95.12 193 VAL A CA 1
ATOM 1457 C C . VAL A 1 193 ? 2.888 8.953 14.154 1.00 95.12 193 VAL A C 1
ATOM 1459 O O . VAL A 1 193 ? 3.864 9.696 14.054 1.00 95.12 193 VAL A O 1
ATOM 1462 N N . LEU A 1 194 ? 2.160 8.552 13.110 1.00 94.12 194 LEU A N 1
ATOM 1463 C CA . LEU A 1 194 ? 2.469 8.883 11.720 1.00 94.12 194 LEU A CA 1
ATOM 1464 C C . LEU A 1 194 ? 2.400 10.385 11.452 1.00 94.12 194 LEU A C 1
ATOM 1466 O O . LEU A 1 194 ? 3.325 10.922 10.854 1.00 94.12 194 LEU A O 1
ATOM 1470 N N . GLY A 1 195 ? 1.386 11.088 11.964 1.00 90.88 195 GLY A N 1
ATOM 1471 C CA . GLY A 1 195 ? 1.277 12.542 11.817 1.00 90.88 195 GLY A CA 1
ATOM 1472 C C . GLY A 1 195 ? 2.513 13.278 12.344 1.00 90.88 195 GLY A C 1
ATOM 1473 O O . GLY A 1 195 ? 3.049 14.151 11.665 1.00 90.88 195 GLY A O 1
ATOM 1474 N N . GLY A 1 196 ? 3.029 12.863 13.507 1.00 92.81 196 GLY A N 1
ATOM 1475 C CA . GLY A 1 196 ? 4.267 13.415 14.063 1.00 92.81 196 GLY A CA 1
ATOM 1476 C C . GLY A 1 196 ? 5.523 13.060 13.258 1.00 92.81 196 GLY A C 1
ATOM 1477 O O . GLY A 1 196 ? 6.438 13.876 13.170 1.00 92.81 196 GLY A O 1
ATOM 1478 N N . LEU A 1 197 ? 5.575 11.870 12.651 1.00 93.81 197 LEU A N 1
ATOM 1479 C CA . LEU A 1 197 ? 6.675 11.484 11.761 1.00 93.81 197 LEU A CA 1
ATOM 1480 C C . LEU A 1 197 ? 6.645 12.277 10.455 1.00 93.81 197 LEU A C 1
ATOM 1482 O O . LEU A 1 197 ? 7.680 12.775 10.030 1.00 93.81 197 LEU A O 1
ATOM 1486 N N . VAL A 1 198 ? 5.468 12.463 9.853 1.00 90.81 198 VAL A N 1
ATOM 1487 C CA . VAL A 1 198 ? 5.292 13.294 8.653 1.00 90.81 198 VAL A CA 1
ATOM 1488 C C . VAL A 1 198 ? 5.693 14.741 8.931 1.00 90.81 198 VAL A C 1
ATOM 1490 O O . VAL A 1 198 ? 6.323 15.365 8.083 1.00 90.81 198 VAL A O 1
ATOM 1493 N N . ASP A 1 199 ? 5.384 15.273 10.115 1.00 89.06 199 ASP A N 1
ATOM 1494 C CA . ASP A 1 199 ? 5.820 16.617 10.502 1.00 89.06 199 ASP A CA 1
ATOM 1495 C C . ASP A 1 199 ? 7.351 16.749 10.566 1.00 89.06 199 ASP A C 1
ATOM 1497 O O . ASP A 1 199 ? 7.887 17.790 10.188 1.00 89.06 199 ASP A O 1
ATOM 1501 N N . GLY A 1 200 ? 8.051 15.711 11.040 1.00 87.00 200 GLY A N 1
ATOM 1502 C CA . GLY A 1 200 ? 9.509 15.722 11.204 1.00 87.00 200 GLY A CA 1
ATOM 1503 C C . GLY A 1 200 ? 10.299 15.339 9.949 1.00 87.00 200 GLY A C 1
ATOM 1504 O O . GLY A 1 200 ? 11.324 15.950 9.660 1.00 87.00 200 GLY A O 1
ATOM 1505 N N . LEU A 1 201 ? 9.832 14.332 9.211 1.00 87.38 201 LEU A N 1
ATOM 1506 C CA . LEU A 1 201 ? 10.551 13.687 8.104 1.00 87.38 201 LEU A CA 1
ATOM 1507 C C . LEU A 1 201 ? 9.915 13.968 6.734 1.00 87.38 201 LEU A C 1
ATOM 1509 O O . LEU A 1 201 ? 10.552 13.787 5.697 1.00 87.38 201 LEU A O 1
ATOM 1513 N N . GLY A 1 202 ? 8.660 14.421 6.705 1.00 85.56 202 GLY A N 1
ATOM 1514 C CA . GLY A 1 202 ? 7.872 14.550 5.483 1.00 85.56 202 GLY A CA 1
ATOM 1515 C C . GLY A 1 202 ? 7.376 13.207 4.939 1.00 85.56 202 GLY A C 1
ATOM 1516 O O . GLY A 1 202 ? 7.810 12.135 5.350 1.00 85.56 202 GLY A O 1
ATOM 1517 N N . TRP A 1 203 ? 6.466 13.266 3.962 1.00 86.12 203 TRP A N 1
ATOM 1518 C CA . TRP A 1 203 ? 5.885 12.071 3.330 1.00 86.12 203 TRP A CA 1
ATOM 1519 C C . TRP A 1 203 ? 6.940 11.158 2.689 1.00 86.12 203 TRP A C 1
ATOM 1521 O O . TRP A 1 203 ? 6.936 9.951 2.904 1.00 86.12 203 TRP A O 1
ATOM 1531 N N . HIS A 1 204 ? 7.894 11.741 1.960 1.00 85.62 204 HIS A N 1
ATOM 1532 C CA . HIS A 1 204 ? 8.989 10.999 1.324 1.00 85.62 204 HIS A CA 1
ATOM 1533 C C . HIS A 1 204 ? 9.997 10.442 2.335 1.00 85.62 204 HIS A C 1
ATOM 1535 O O . HIS A 1 204 ? 10.708 9.497 2.022 1.00 85.62 204 HIS A O 1
ATOM 1541 N N . GLY A 1 205 ? 10.061 11.015 3.540 1.00 86.00 205 GLY A N 1
ATOM 1542 C CA . GLY A 1 205 ? 10.936 10.530 4.601 1.00 86.00 205 GLY A CA 1
ATOM 1543 C C . GLY A 1 205 ? 10.418 9.273 5.294 1.00 86.00 205 GLY A C 1
ATOM 1544 O O . GLY A 1 205 ? 11.198 8.637 5.989 1.00 86.00 205 GLY A O 1
ATOM 1545 N N . ILE A 1 206 ? 9.141 8.915 5.099 1.00 93.50 206 ILE A N 1
ATOM 1546 C CA . ILE A 1 206 ? 8.508 7.718 5.684 1.00 93.50 206 ILE A CA 1
ATOM 1547 C C . ILE A 1 206 ? 7.974 6.726 4.641 1.00 93.50 206 ILE A C 1
ATOM 1549 O O . ILE A 1 206 ? 7.345 5.732 5.005 1.00 93.50 206 ILE A O 1
ATOM 1553 N N . THR A 1 207 ? 8.162 7.026 3.353 1.00 89.56 207 THR A N 1
ATOM 1554 C CA . THR A 1 207 ? 7.721 6.184 2.236 1.00 89.56 207 THR A CA 1
ATOM 1555 C C . THR A 1 207 ? 8.861 5.958 1.254 1.00 89.56 207 THR A C 1
ATOM 1557 O O . THR A 1 207 ? 9.609 6.876 0.920 1.00 89.56 207 THR A O 1
ATOM 1560 N N . ASP A 1 208 ? 8.981 4.735 0.758 1.00 86.50 208 ASP A N 1
ATOM 1561 C CA . ASP A 1 208 ? 9.885 4.358 -0.318 1.00 86.50 208 ASP A CA 1
ATOM 1562 C C . ASP A 1 208 ? 9.103 4.330 -1.651 1.00 86.50 208 ASP A C 1
ATOM 1564 O O . ASP A 1 208 ? 7.901 4.630 -1.664 1.00 86.50 208 ASP A O 1
ATOM 1568 N N . PRO A 1 209 ? 9.747 4.048 -2.799 1.00 83.56 209 PRO A N 1
ATOM 1569 C CA . PRO A 1 209 ? 9.050 4.026 -4.084 1.00 83.56 209 PRO A CA 1
ATOM 1570 C C . PRO A 1 209 ? 7.860 3.059 -4.114 1.00 83.56 209 PRO A C 1
ATOM 1572 O O . PRO A 1 209 ? 6.777 3.448 -4.551 1.00 83.56 209 PRO A O 1
ATOM 1575 N N . TRP A 1 210 ? 8.030 1.841 -3.589 1.00 86.56 210 TRP A N 1
ATOM 1576 C CA . TRP A 1 210 ? 6.965 0.839 -3.568 1.00 86.56 210 TRP A CA 1
ATOM 1577 C C . TRP A 1 210 ? 5.776 1.299 -2.718 1.00 86.56 210 TRP A C 1
ATOM 1579 O O . TRP A 1 210 ? 4.628 1.215 -3.156 1.00 86.56 210 TRP A O 1
ATOM 1589 N N . THR A 1 211 ? 6.053 1.849 -1.535 1.00 88.38 211 THR A N 1
ATOM 1590 C CA . THR A 1 211 ? 5.046 2.361 -0.604 1.00 88.38 211 THR A CA 1
ATOM 1591 C C . THR A 1 211 ? 4.266 3.505 -1.230 1.00 88.38 211 THR A C 1
ATOM 1593 O O . THR A 1 211 ? 3.044 3.539 -1.141 1.00 88.38 211 THR A O 1
ATOM 1596 N N . ARG A 1 212 ? 4.946 4.456 -1.881 1.00 84.12 212 ARG A N 1
ATOM 1597 C CA . ARG A 1 212 ? 4.260 5.580 -2.532 1.00 84.12 212 ARG A CA 1
ATOM 1598 C C . ARG A 1 212 ? 3.291 5.101 -3.606 1.00 84.12 212 ARG A C 1
ATOM 1600 O O . ARG A 1 212 ? 2.177 5.603 -3.637 1.00 84.12 212 ARG A O 1
ATOM 1607 N N . ARG A 1 213 ? 3.700 4.113 -4.407 1.00 76.00 213 ARG A N 1
ATOM 1608 C CA . ARG A 1 213 ? 2.876 3.516 -5.466 1.00 76.00 213 ARG A CA 1
ATOM 1609 C C . ARG A 1 213 ? 1.662 2.775 -4.895 1.00 76.00 213 ARG A C 1
ATOM 1611 O O . ARG A 1 213 ? 0.536 3.010 -5.298 1.00 76.00 213 ARG A O 1
ATOM 1618 N N . ASN A 1 214 ? 1.869 1.926 -3.890 1.00 80.44 214 ASN A N 1
ATOM 1619 C CA . ASN A 1 214 ? 0.835 0.986 -3.436 1.00 80.44 214 ASN A CA 1
ATOM 1620 C C . ASN A 1 214 ? -0.013 1.482 -2.255 1.00 80.44 214 ASN A C 1
ATOM 1622 O O . ASN A 1 214 ? -1.046 0.892 -1.946 1.00 80.44 214 ASN A O 1
ATOM 1626 N N . VAL A 1 215 ? 0.431 2.530 -1.557 1.00 83.44 215 VAL A N 1
ATOM 1627 C CA . VAL A 1 215 ? -0.166 3.000 -0.293 1.00 83.44 215 VAL A CA 1
ATOM 1628 C C . VAL A 1 215 ? -0.648 4.454 -0.395 1.00 83.44 215 VAL A C 1
ATOM 1630 O O . VAL A 1 215 ? -1.191 5.004 0.564 1.00 83.44 215 VAL A O 1
ATOM 1633 N N . ALA A 1 216 ? -0.511 5.087 -1.565 1.00 77.00 216 ALA A N 1
ATOM 1634 C CA . ALA A 1 216 ? -1.009 6.434 -1.849 1.00 77.00 216 ALA A CA 1
ATOM 1635 C C . ALA A 1 216 ? -2.462 6.681 -1.376 1.00 77.00 216 ALA A C 1
ATOM 1637 O O . ALA A 1 216 ? -2.674 7.674 -0.667 1.00 77.00 216 ALA A O 1
ATOM 1638 N N . PRO A 1 217 ? -3.444 5.783 -1.622 1.00 78.88 217 PRO A N 1
ATOM 1639 C CA . PRO A 1 217 ? -4.826 5.974 -1.158 1.00 78.88 217 PRO A CA 1
ATOM 1640 C C . PRO A 1 217 ? -4.964 6.184 0.360 1.00 78.88 217 PRO A C 1
ATOM 1642 O O . PRO A 1 217 ? -5.891 6.848 0.834 1.00 78.88 217 PRO A O 1
ATOM 1645 N N . TYR A 1 218 ? -4.009 5.681 1.147 1.00 82.75 218 TYR A N 1
ATOM 1646 C CA . TYR A 1 218 ? -4.016 5.757 2.609 1.00 82.75 218 TYR A CA 1
ATOM 1647 C C . TYR A 1 218 ? -3.217 6.950 3.162 1.00 82.75 218 TYR A C 1
ATOM 1649 O O . TYR A 1 218 ? -3.167 7.161 4.379 1.00 82.75 218 TYR A O 1
ATOM 1657 N N . ALA A 1 219 ? -2.641 7.794 2.295 1.00 84.25 219 ALA A N 1
ATOM 1658 C CA . ALA A 1 219 ? -1.917 9.003 2.695 1.00 84.25 219 ALA A CA 1
ATOM 1659 C C . ALA A 1 219 ? -2.790 9.948 3.536 1.00 84.25 219 ALA A C 1
ATOM 1661 O O . ALA A 1 219 ? -2.301 10.620 4.449 1.00 84.25 219 ALA A O 1
ATOM 1662 N N . SER A 1 220 ? -4.101 9.981 3.280 1.00 83.19 220 SER A N 1
ATOM 1663 C CA . SER A 1 220 ? -5.060 10.786 4.045 1.00 83.19 220 SER A CA 1
ATOM 1664 C C . SER A 1 220 ? -5.086 10.418 5.535 1.00 83.19 220 SER A C 1
ATOM 1666 O O . SER A 1 220 ? -5.121 11.321 6.377 1.00 83.19 220 SER A O 1
ATOM 1668 N N . TRP A 1 221 ? -4.989 9.125 5.859 1.00 88.69 221 TRP A N 1
ATOM 1669 C CA . TRP A 1 221 ? -4.918 8.605 7.224 1.00 88.69 221 TRP A CA 1
ATOM 1670 C C . TRP A 1 221 ? -3.567 8.907 7.870 1.00 88.69 221 TRP A C 1
ATOM 1672 O O . TRP A 1 221 ? -3.535 9.513 8.943 1.00 88.69 221 TRP A O 1
ATOM 1682 N N . ALA A 1 222 ? -2.459 8.588 7.195 1.00 86.81 222 ALA A N 1
ATOM 1683 C CA . ALA A 1 222 ? -1.110 8.826 7.716 1.00 86.81 222 ALA A CA 1
ATOM 1684 C C . ALA A 1 222 ? -0.828 10.316 7.990 1.00 86.81 222 ALA A C 1
ATOM 1686 O O . ALA A 1 222 ? -0.063 10.658 8.890 1.00 86.81 222 ALA A O 1
ATOM 1687 N N . THR A 1 223 ? -1.481 11.213 7.245 1.00 87.38 223 THR A N 1
ATOM 1688 C CA . THR A 1 223 ? -1.333 12.669 7.398 1.00 87.38 223 THR A CA 1
ATOM 1689 C C . THR A 1 223 ? -2.437 13.330 8.223 1.00 87.38 223 THR A C 1
ATOM 1691 O O . THR A 1 223 ? -2.366 14.531 8.477 1.00 87.38 223 THR A O 1
ATOM 1694 N N . SER A 1 224 ? -3.449 12.580 8.674 1.00 85.06 224 SER A N 1
ATOM 1695 C CA . SER A 1 224 ? -4.645 13.120 9.347 1.00 85.06 224 SER A CA 1
ATOM 1696 C C . SER A 1 224 ? -4.345 13.927 10.617 1.00 85.06 224 SER A C 1
ATOM 1698 O O . SER A 1 224 ? -5.083 14.857 10.936 1.00 85.06 224 SER A O 1
ATOM 1700 N N . HIS A 1 225 ? -3.252 13.599 11.311 1.00 87.19 225 HIS A N 1
ATOM 1701 C CA . HIS A 1 225 ? -2.824 14.239 12.559 1.00 87.19 225 HIS A CA 1
ATOM 1702 C C . HIS A 1 225 ? -1.517 15.039 12.412 1.00 87.19 225 HIS A C 1
ATOM 1704 O O . HIS A 1 225 ? -0.881 15.367 13.413 1.00 87.19 225 HIS A O 1
ATOM 1710 N N . SER A 1 226 ? -1.106 15.352 11.179 1.00 85.31 226 SER A N 1
ATOM 1711 C CA . SER A 1 226 ? 0.024 16.248 10.913 1.00 85.31 226 SER A CA 1
ATOM 1712 C C . SER A 1 226 ? -0.327 17.684 11.324 1.00 85.31 226 SER A C 1
ATOM 1714 O O . SER A 1 226 ? -1.398 18.201 11.001 1.00 85.31 226 SER A O 1
ATOM 1716 N N . SER A 1 227 ? 0.588 18.348 12.030 1.00 85.19 227 SER A N 1
ATOM 1717 C CA . SER A 1 227 ? 0.496 19.779 12.348 1.00 85.19 227 SER A CA 1
ATOM 1718 C C . SER A 1 227 ? 0.919 20.681 11.182 1.00 85.19 227 SER A C 1
ATOM 1720 O O . SER A 1 227 ? 0.700 21.894 11.234 1.00 85.19 227 SER A O 1
ATOM 1722 N N . ASN A 1 228 ? 1.474 20.101 10.112 1.00 81.38 228 ASN A N 1
ATOM 1723 C CA . ASN A 1 228 ? 1.835 20.769 8.867 1.00 81.38 228 ASN A CA 1
ATOM 1724 C C . ASN A 1 228 ? 0.774 20.543 7.761 1.00 81.38 228 ASN A C 1
ATOM 1726 O O . ASN A 1 228 ? 0.914 19.631 6.938 1.00 81.38 228 ASN A O 1
ATOM 1730 N N . PRO A 1 229 ? -0.258 21.405 7.650 1.00 75.88 229 PRO A N 1
ATOM 1731 C CA . PRO A 1 229 ? -1.329 21.225 6.669 1.00 75.88 229 PRO A CA 1
ATOM 1732 C C . PRO A 1 229 ? -0.824 21.273 5.220 1.00 75.88 229 PRO A C 1
ATOM 1734 O O . PRO A 1 229 ? -1.358 20.577 4.364 1.00 75.88 229 PRO A O 1
ATOM 1737 N N . VAL A 1 230 ? 0.231 22.044 4.928 1.00 74.38 230 VAL A N 1
ATOM 1738 C CA . VAL A 1 230 ? 0.817 22.114 3.577 1.00 74.38 230 VAL A CA 1
ATOM 1739 C C . VAL A 1 230 ? 1.509 20.799 3.218 1.00 74.38 230 VAL A C 1
ATOM 1741 O O . VAL A 1 230 ? 1.347 20.309 2.102 1.00 74.38 230 VAL A O 1
ATOM 1744 N N . GLY A 1 231 ? 2.249 20.207 4.158 1.00 69.38 231 GLY A N 1
ATOM 1745 C CA . GLY A 1 231 ? 2.859 18.886 3.992 1.00 69.38 231 GLY A CA 1
ATOM 1746 C C . GLY A 1 231 ? 1.811 17.792 3.783 1.00 69.38 231 GLY A C 1
ATOM 1747 O O . GLY A 1 231 ? 1.937 16.997 2.852 1.00 69.38 231 GLY A O 1
ATOM 1748 N N . ALA A 1 232 ? 0.736 17.816 4.573 1.00 73.69 232 ALA A N 1
ATOM 1749 C CA . ALA A 1 232 ? -0.392 16.900 4.432 1.00 73.69 232 ALA A CA 1
ATOM 1750 C C . ALA A 1 232 ? -1.096 17.039 3.069 1.00 73.69 232 ALA A C 1
ATOM 1752 O O . ALA A 1 232 ? -1.352 16.039 2.401 1.00 73.69 232 ALA A O 1
ATOM 1753 N N . HIS A 1 233 ? -1.358 18.268 2.611 1.00 74.81 233 HIS A N 1
ATOM 1754 C CA . HIS A 1 233 ? -1.950 18.504 1.292 1.00 74.81 233 HIS A CA 1
ATOM 1755 C C . HIS A 1 233 ? -1.041 18.045 0.151 1.00 74.81 233 HIS A C 1
ATOM 1757 O O . HIS A 1 233 ? -1.538 17.460 -0.803 1.00 74.81 233 HIS A O 1
ATOM 1763 N N . ARG A 1 234 ? 0.278 18.249 0.252 1.00 71.44 234 ARG A N 1
ATOM 1764 C CA . ARG A 1 234 ? 1.233 17.750 -0.751 1.00 71.44 234 ARG A CA 1
ATOM 1765 C C . ARG A 1 234 ? 1.273 16.227 -0.808 1.00 71.44 234 ARG A C 1
ATOM 1767 O O . ARG A 1 234 ? 1.349 15.683 -1.899 1.00 71.44 234 ARG A O 1
ATOM 1774 N N . ALA A 1 235 ? 1.203 15.550 0.336 1.00 68.00 235 ALA A N 1
ATOM 1775 C CA . ALA A 1 235 ? 1.144 14.091 0.381 1.00 68.00 235 ALA A CA 1
ATOM 1776 C C . ALA A 1 235 ? -0.131 13.551 -0.288 1.00 68.00 235 ALA A C 1
ATOM 1778 O O . ALA A 1 235 ? -0.063 12.597 -1.052 1.00 68.00 235 ALA A O 1
ATOM 1779 N N . ARG A 1 236 ? -1.281 14.198 -0.047 1.00 72.56 236 ARG A N 1
ATOM 1780 C CA . ARG A 1 236 ? -2.557 13.842 -0.690 1.00 72.56 236 ARG A CA 1
ATOM 1781 C C . ARG A 1 236 ? -2.553 14.137 -2.184 1.00 72.56 236 ARG A C 1
ATOM 1783 O O . ARG A 1 236 ? -2.933 13.278 -2.959 1.00 72.56 236 ARG A O 1
ATOM 1790 N N . ALA A 1 237 ? -2.051 15.301 -2.587 1.00 66.62 237 ALA A N 1
ATOM 1791 C CA . ALA A 1 237 ? -1.914 15.641 -3.998 1.00 66.62 237 ALA A CA 1
ATOM 1792 C C . ALA A 1 237 ? -0.968 14.673 -4.724 1.00 66.62 237 ALA A C 1
ATOM 1794 O O . ALA A 1 237 ? -1.245 14.293 -5.849 1.00 66.62 237 ALA A O 1
ATOM 1795 N N . ALA A 1 238 ? 0.120 14.231 -4.083 1.00 63.84 238 ALA A N 1
ATOM 1796 C CA . ALA A 1 238 ? 0.994 13.206 -4.649 1.00 63.84 238 ALA A CA 1
ATOM 1797 C C . ALA A 1 238 ? 0.280 11.854 -4.819 1.00 63.84 238 ALA A C 1
ATOM 1799 O O . ALA A 1 238 ? 0.590 11.144 -5.762 1.00 63.84 238 ALA A O 1
ATOM 1800 N N . ALA A 1 239 ? -0.670 11.514 -3.943 1.00 60.09 239 ALA A N 1
ATOM 1801 C CA . ALA A 1 239 ? -1.501 10.321 -4.087 1.00 60.09 239 ALA A CA 1
ATOM 1802 C C . ALA A 1 239 ? -2.551 10.459 -5.203 1.00 60.09 239 ALA A C 1
ATOM 1804 O O . ALA A 1 239 ? -2.748 9.524 -5.962 1.00 60.09 239 ALA A O 1
ATOM 1805 N N . GLU A 1 240 ? -3.189 11.626 -5.328 1.00 59.56 240 GLU A N 1
ATOM 1806 C CA . GLU A 1 240 ? -4.188 11.918 -6.371 1.00 59.56 240 GLU A CA 1
ATOM 1807 C C . GLU A 1 240 ? -3.560 12.085 -7.768 1.00 59.56 240 GLU A C 1
ATOM 1809 O O . GLU A 1 240 ? -4.210 11.837 -8.775 1.00 59.56 240 GLU A O 1
ATOM 1814 N N . LEU A 1 241 ? -2.291 12.497 -7.849 1.00 58.06 241 LEU A N 1
ATOM 1815 C CA . LEU A 1 241 ? -1.540 12.577 -9.108 1.00 58.06 241 LEU A CA 1
ATOM 1816 C C . LEU A 1 241 ? -1.050 11.207 -9.606 1.00 58.06 241 LEU A C 1
ATOM 1818 O O . LEU A 1 241 ? -0.616 11.117 -10.747 1.00 58.06 241 LEU A O 1
ATOM 1822 N N . LEU A 1 242 ? -1.115 10.162 -8.774 1.00 53.94 242 LEU A N 1
ATOM 1823 C CA . LEU A 1 242 ? -0.818 8.773 -9.155 1.00 53.94 242 LEU A CA 1
ATOM 1824 C C . LEU A 1 242 ? -2.068 8.024 -9.675 1.00 53.94 242 LEU A C 1
ATOM 1826 O O . LEU A 1 242 ? -1.993 6.829 -9.918 1.00 53.94 242 LEU A O 1
ATOM 1830 N N . ASP A 1 243 ? -3.203 8.718 -9.848 1.00 42.00 243 ASP A N 1
ATOM 1831 C CA . ASP A 1 243 ? -4.487 8.178 -10.345 1.00 42.00 243 ASP A CA 1
ATOM 1832 C C . ASP A 1 243 ? -4.625 8.277 -11.889 1.00 42.00 243 ASP A C 1
ATOM 1834 O O . ASP A 1 243 ? -5.680 7.982 -12.456 1.00 42.00 243 ASP A O 1
ATOM 1838 N N . GLU A 1 244 ? -3.573 8.705 -12.604 1.00 45.59 244 GLU A N 1
ATOM 1839 C CA . GLU A 1 244 ? -3.455 8.405 -14.040 1.00 45.59 244 GLU A CA 1
ATOM 1840 C C . GLU A 1 244 ? -3.268 6.889 -14.178 1.00 45.59 244 GLU A C 1
ATOM 1842 O O . GLU A 1 244 ? -2.457 6.328 -13.448 1.00 45.59 244 GLU A O 1
ATOM 1847 N N . ALA A 1 245 ? -4.036 6.229 -15.062 1.00 44.28 245 ALA A N 1
ATOM 1848 C CA . ALA A 1 245 ? -3.990 4.775 -15.264 1.00 44.28 245 ALA A CA 1
ATOM 1849 C C . ALA A 1 245 ? -2.529 4.298 -15.319 1.00 44.28 245 ALA A C 1
ATOM 1851 O O . ALA A 1 245 ? -1.824 4.604 -16.281 1.00 44.28 245 ALA A O 1
ATOM 1852 N N . GLU A 1 246 ? -2.060 3.656 -14.240 1.00 52.16 246 GLU A N 1
ATOM 1853 C CA . GLU A 1 246 ? -0.623 3.506 -14.020 1.00 52.16 246 GLU A CA 1
ATOM 1854 C C . GLU A 1 246 ? -0.006 2.655 -15.125 1.00 52.16 246 GLU A C 1
ATOM 1856 O O . GLU A 1 246 ? -0.365 1.492 -15.331 1.00 52.16 246 GLU A O 1
ATOM 1861 N N . GLU A 1 247 ? 0.974 3.238 -15.813 1.00 59.38 247 GLU A N 1
ATOM 1862 C CA . GLU A 1 247 ? 1.771 2.493 -16.762 1.00 59.38 247 GLU A CA 1
ATOM 1863 C C . GLU A 1 247 ? 2.689 1.518 -15.990 1.00 59.38 247 GLU A C 1
ATOM 1865 O O . GLU A 1 247 ? 3.621 1.925 -15.292 1.00 59.38 247 GLU A O 1
ATOM 1870 N N . THR A 1 248 ? 2.434 0.213 -16.077 1.00 61.94 248 THR A N 1
ATOM 1871 C CA . THR A 1 248 ? 3.163 -0.816 -15.330 1.00 61.94 248 THR A CA 1
ATOM 1872 C C . THR A 1 248 ? 4.538 -1.062 -15.950 1.00 61.94 248 THR A C 1
ATOM 1874 O O . THR A 1 248 ? 4.643 -1.380 -17.134 1.00 61.94 248 THR A O 1
ATOM 1877 N N . VAL A 1 249 ? 5.610 -0.957 -15.157 1.00 65.62 249 VAL A N 1
ATOM 1878 C CA . VAL A 1 249 ? 6.966 -1.327 -15.597 1.00 65.62 249 VAL A CA 1
ATOM 1879 C C . VAL A 1 249 ? 7.195 -2.814 -15.336 1.00 65.62 249 VAL A C 1
ATOM 1881 O O . VAL A 1 249 ? 7.243 -3.239 -14.182 1.00 65.62 249 VAL A O 1
ATOM 1884 N N . ALA A 1 250 ? 7.350 -3.606 -16.397 1.00 73.00 250 ALA A N 1
ATOM 1885 C CA . ALA A 1 250 ? 7.600 -5.045 -16.302 1.00 73.00 250 ALA A CA 1
ATOM 1886 C C . ALA A 1 250 ? 8.641 -5.517 -17.325 1.00 73.00 250 ALA A C 1
ATOM 1888 O O . ALA A 1 250 ? 8.715 -4.998 -18.445 1.00 73.00 250 ALA A O 1
ATOM 1889 N N . SER A 1 251 ? 9.427 -6.525 -16.936 1.00 78.69 251 SER A N 1
ATOM 1890 C CA . SER A 1 251 ? 10.476 -7.123 -17.765 1.00 78.69 251 SER A CA 1
ATOM 1891 C C . SER A 1 251 ? 10.054 -8.494 -18.280 1.00 78.69 251 SER A C 1
ATOM 1893 O O . SER A 1 251 ? 9.608 -9.333 -17.505 1.00 78.69 251 SER A O 1
ATOM 1895 N N . THR A 1 252 ? 10.257 -8.739 -19.570 1.00 83.94 252 THR A N 1
ATOM 1896 C CA . THR A 1 252 ? 10.087 -10.050 -20.205 1.00 83.94 252 THR A CA 1
ATOM 1897 C C . THR A 1 252 ? 11.327 -10.402 -21.021 1.00 83.94 252 THR A C 1
ATOM 1899 O O . THR A 1 252 ? 12.081 -9.516 -21.423 1.00 83.94 252 THR A O 1
ATOM 1902 N N . ALA A 1 253 ? 11.579 -11.688 -21.251 1.00 81.94 253 ALA A N 1
ATOM 1903 C CA . ALA A 1 253 ? 12.765 -12.149 -21.965 1.00 81.94 253 ALA A CA 1
ATOM 1904 C C . ALA A 1 253 ? 12.424 -13.196 -23.029 1.00 81.94 253 ALA A C 1
ATOM 1906 O O . ALA A 1 253 ? 11.602 -14.087 -22.805 1.00 81.94 253 ALA A O 1
ATOM 1907 N N . PHE A 1 254 ? 13.099 -13.112 -24.175 1.00 83.31 254 PHE A N 1
ATOM 1908 C CA . PHE A 1 254 ? 12.939 -14.045 -25.289 1.00 83.31 254 PHE A CA 1
ATOM 1909 C C . PHE A 1 254 ? 14.258 -14.281 -26.034 1.00 83.31 254 PHE A C 1
ATOM 1911 O O . PHE A 1 254 ? 15.188 -13.474 -25.964 1.00 83.31 254 PHE A O 1
ATOM 1918 N N . LEU A 1 255 ? 14.339 -15.400 -26.759 1.00 83.88 255 LEU A N 1
ATOM 1919 C CA . LEU A 1 255 ? 15.424 -15.661 -27.703 1.00 83.88 255 LEU A CA 1
ATOM 1920 C C . LEU A 1 255 ? 15.045 -15.150 -29.096 1.00 83.88 255 LEU A C 1
ATOM 1922 O O . LEU A 1 255 ? 13.977 -15.466 -29.628 1.00 83.88 255 LEU A O 1
ATOM 1926 N N . LEU A 1 256 ? 15.942 -14.360 -29.676 1.00 84.50 256 LEU A N 1
ATOM 1927 C CA . LEU A 1 256 ? 15.854 -13.829 -31.026 1.00 84.50 256 LEU A CA 1
ATOM 1928 C C . LEU A 1 256 ? 16.849 -14.569 -31.922 1.00 84.50 256 LEU A C 1
ATOM 1930 O O . LEU A 1 256 ? 18.057 -14.388 -31.775 1.00 84.50 256 LEU A O 1
ATOM 1934 N N . ASP A 1 257 ? 16.337 -15.347 -32.871 1.00 83.44 257 ASP A N 1
ATOM 1935 C CA . ASP A 1 257 ? 17.126 -15.922 -33.961 1.00 83.44 257 ASP A CA 1
ATOM 1936 C C . ASP A 1 257 ? 16.950 -15.061 -35.220 1.00 83.44 257 ASP A C 1
ATOM 1938 O O . ASP A 1 257 ? 15.826 -14.791 -35.645 1.00 83.44 257 ASP A O 1
ATOM 1942 N N . ALA A 1 258 ? 18.054 -14.638 -35.835 1.00 81.00 258 ALA A N 1
ATOM 1943 C CA . ALA A 1 258 ? 18.046 -13.834 -37.055 1.00 81.00 258 ALA A CA 1
ATOM 1944 C C . ALA A 1 258 ? 19.145 -14.275 -38.033 1.00 81.00 258 ALA A C 1
ATOM 1946 O O . ALA A 1 258 ? 20.096 -14.971 -37.671 1.00 81.00 258 ALA A O 1
ATOM 1947 N N . SER A 1 259 ? 19.026 -13.846 -39.288 1.00 82.88 259 SER A N 1
ATOM 1948 C CA . SER A 1 259 ? 20.110 -13.933 -40.271 1.00 82.88 259 SER A CA 1
ATOM 1949 C C . SER A 1 259 ? 20.813 -12.583 -40.370 1.00 82.88 259 SER A C 1
ATOM 1951 O O . SER A 1 259 ? 20.162 -11.547 -40.418 1.00 82.88 259 SER A O 1
ATOM 1953 N N . MET A 1 260 ? 22.140 -12.579 -40.430 1.00 81.81 260 MET A N 1
ATOM 1954 C CA . MET A 1 260 ? 22.935 -11.382 -40.710 1.00 81.81 260 MET A CA 1
ATOM 1955 C C . MET A 1 260 ? 23.886 -11.636 -41.884 1.00 81.81 260 MET A C 1
ATOM 1957 O O . MET A 1 260 ? 24.264 -12.791 -42.114 1.00 81.81 260 MET A O 1
ATOM 1961 N N . PRO A 1 261 ? 24.297 -10.601 -42.636 1.00 82.56 261 PRO A N 1
ATOM 1962 C CA . PRO A 1 261 ? 25.305 -10.762 -43.675 1.00 82.56 261 PRO A CA 1
ATOM 1963 C C . PRO A 1 261 ? 26.591 -11.394 -43.123 1.00 82.56 261 PRO A C 1
ATOM 1965 O O . PRO A 1 261 ? 27.037 -11.100 -42.009 1.00 82.56 261 PRO A O 1
ATOM 1968 N N . SER A 1 262 ? 27.181 -12.299 -43.902 1.00 83.38 262 SER A N 1
ATOM 1969 C CA . SER A 1 262 ? 28.452 -12.944 -43.547 1.00 83.38 262 SER A CA 1
ATOM 1970 C C . SER A 1 262 ? 29.635 -11.997 -43.716 1.00 83.38 262 SER A C 1
ATOM 1972 O O . SER A 1 262 ? 30.605 -12.081 -42.965 1.00 83.38 262 SER A O 1
ATOM 1974 N N . GLU A 1 263 ? 29.554 -11.100 -44.698 1.00 81.88 263 GLU A N 1
ATOM 1975 C CA . GLU A 1 263 ? 30.549 -10.053 -44.901 1.00 81.88 263 GLU A CA 1
ATOM 1976 C C . GLU A 1 263 ? 30.256 -8.857 -43.981 1.00 81.88 263 GLU A C 1
ATOM 1978 O O . GLU A 1 263 ? 29.088 -8.506 -43.787 1.00 81.88 263 GLU A O 1
ATOM 1983 N N . PRO A 1 264 ? 31.293 -8.237 -43.391 1.00 75.25 264 PRO A N 1
ATOM 1984 C CA . PRO A 1 264 ? 31.115 -7.077 -42.533 1.00 75.25 264 PRO A CA 1
ATOM 1985 C C . PRO A 1 264 ? 30.558 -5.888 -43.317 1.00 75.25 264 PRO A C 1
ATOM 1987 O O . PRO A 1 264 ? 30.949 -5.644 -44.459 1.00 75.25 264 PRO A O 1
ATOM 1990 N N . ASP A 1 265 ? 29.669 -5.125 -42.681 1.00 70.25 265 ASP A N 1
ATOM 1991 C CA . ASP A 1 265 ? 29.107 -3.916 -43.268 1.00 70.25 265 ASP A CA 1
ATOM 1992 C C . ASP A 1 265 ? 30.241 -2.904 -43.536 1.00 70.25 265 ASP A C 1
ATOM 1994 O O . ASP A 1 265 ? 31.013 -2.581 -42.623 1.00 70.25 265 ASP A O 1
ATOM 1998 N N . PRO A 1 266 ? 30.383 -2.401 -44.777 1.00 70.31 266 PRO A N 1
ATOM 1999 C CA . PRO A 1 266 ? 31.474 -1.501 -45.146 1.00 70.31 266 PRO A CA 1
ATOM 2000 C C . PRO A 1 266 ? 31.434 -0.155 -44.401 1.00 70.31 266 PRO A C 1
ATOM 2002 O O . PRO A 1 266 ? 32.417 0.584 -44.440 1.00 70.31 266 PRO A O 1
ATOM 2005 N N . GLY A 1 267 ? 30.318 0.181 -43.745 1.00 65.31 267 GLY A N 1
ATOM 2006 C CA . GLY A 1 267 ? 30.143 1.365 -42.906 1.00 65.31 267 GLY A CA 1
ATOM 2007 C C . GLY A 1 267 ? 30.561 1.193 -41.441 1.00 65.31 267 GLY A C 1
ATOM 2008 O O . GLY A 1 267 ? 30.447 2.154 -40.677 1.00 65.31 267 GLY A O 1
ATOM 2009 N N . LEU A 1 268 ? 31.039 0.013 -41.026 1.00 69.69 268 LEU A N 1
ATOM 2010 C CA . LEU A 1 268 ? 31.553 -0.203 -39.670 1.00 69.69 268 LEU A CA 1
ATOM 2011 C C . LEU A 1 268 ? 32.810 0.643 -39.416 1.00 69.69 268 LEU A C 1
ATOM 2013 O O . LEU A 1 268 ? 33.748 0.668 -40.210 1.00 69.69 268 LEU A O 1
ATOM 2017 N N . VAL A 1 269 ? 32.832 1.344 -38.280 1.00 63.94 269 VAL A N 1
ATOM 2018 C CA . VAL A 1 269 ? 33.947 2.212 -37.878 1.00 63.94 269 VAL A CA 1
ATOM 2019 C C . VAL A 1 269 ? 34.821 1.498 -36.847 1.00 63.94 269 VAL A C 1
ATOM 2021 O O . VAL A 1 269 ? 34.314 0.946 -35.868 1.00 63.94 269 VAL A O 1
ATOM 2024 N N . GLY A 1 270 ? 36.143 1.572 -37.029 1.00 72.81 270 GLY A N 1
ATOM 2025 C CA . GLY A 1 270 ? 37.122 1.024 -36.087 1.00 72.81 270 GLY A CA 1
ATOM 2026 C C . GLY A 1 270 ? 37.069 -0.503 -36.006 1.00 72.81 270 GLY A C 1
ATOM 2027 O O . GLY A 1 270 ? 36.952 -1.167 -37.030 1.00 72.81 270 GLY A O 1
ATOM 2028 N N . ASP A 1 271 ? 37.127 -1.038 -34.786 1.00 72.81 271 ASP A N 1
ATOM 2029 C CA . ASP A 1 271 ? 37.122 -2.482 -34.501 1.00 72.81 271 ASP A CA 1
ATOM 2030 C C . ASP A 1 271 ? 35.702 -3.046 -34.269 1.00 72.81 271 ASP A C 1
ATOM 2032 O O . ASP A 1 271 ? 35.530 -4.059 -33.590 1.00 72.81 271 ASP A O 1
ATOM 2036 N N . SER A 1 272 ? 34.667 -2.369 -34.783 1.00 72.75 272 SER A N 1
ATOM 2037 C CA . SER A 1 272 ? 33.274 -2.776 -34.569 1.00 72.75 272 SER A CA 1
ATOM 2038 C C . SER A 1 272 ? 32.937 -4.057 -35.340 1.00 72.75 272 SER A C 1
ATOM 2040 O O . SER A 1 272 ? 33.279 -4.172 -36.517 1.00 72.75 272 SER A O 1
ATOM 2042 N N . THR A 1 273 ? 32.228 -5.003 -34.716 1.00 84.25 273 THR A N 1
ATOM 2043 C CA . THR A 1 273 ? 31.803 -6.256 -35.375 1.00 84.25 273 THR A CA 1
ATOM 2044 C C . THR A 1 273 ? 30.341 -6.216 -35.830 1.00 84.25 273 THR A C 1
ATOM 2046 O O . THR A 1 273 ? 29.545 -5.385 -35.388 1.00 84.25 273 THR A O 1
ATOM 2049 N N . MET A 1 274 ? 29.959 -7.155 -36.699 1.00 82.56 274 MET A N 1
ATOM 2050 C CA . MET A 1 274 ? 28.570 -7.307 -37.151 1.00 82.56 274 MET A CA 1
ATOM 2051 C C . MET A 1 274 ? 27.610 -7.674 -36.014 1.00 82.56 274 MET A C 1
ATOM 2053 O O . MET A 1 274 ? 26.469 -7.230 -36.015 1.00 82.56 274 MET A O 1
ATOM 2057 N N . GLU A 1 275 ? 28.065 -8.438 -35.023 1.00 85.50 275 GLU A N 1
ATOM 2058 C CA . GLU A 1 275 ? 27.305 -8.786 -33.819 1.00 85.50 275 GLU A CA 1
ATOM 2059 C C . GLU A 1 275 ? 27.031 -7.548 -32.959 1.00 85.50 275 GLU A C 1
ATOM 2061 O O . GLU A 1 275 ? 25.942 -7.402 -32.405 1.00 85.50 275 GLU A O 1
ATOM 2066 N N . GLN A 1 276 ? 27.998 -6.628 -32.882 1.00 80.75 276 GLN A N 1
ATOM 2067 C CA . GLN A 1 276 ? 27.824 -5.368 -32.164 1.00 80.75 276 GLN A CA 1
ATOM 2068 C C . GLN A 1 276 ? 26.817 -4.461 -32.863 1.00 80.75 276 GLN A C 1
ATOM 2070 O O . GLN A 1 276 ? 25.939 -3.885 -32.221 1.00 80.75 276 GLN A O 1
ATOM 2075 N N . LEU A 1 277 ? 26.906 -4.383 -34.192 1.00 80.12 277 LEU A N 1
ATOM 2076 C CA . LEU A 1 277 ? 25.931 -3.674 -35.008 1.00 80.12 277 LEU A CA 1
ATOM 2077 C C . LEU A 1 277 ? 24.534 -4.290 -34.871 1.00 80.12 277 LEU A C 1
ATOM 2079 O O . LEU A 1 277 ? 23.574 -3.558 -34.645 1.00 80.12 277 LEU A O 1
ATOM 2083 N N . PHE A 1 278 ? 24.421 -5.618 -34.938 1.00 85.12 278 PHE A N 1
ATOM 2084 C CA . PHE A 1 278 ? 23.165 -6.338 -34.738 1.00 85.12 278 PHE A CA 1
ATOM 2085 C C . PHE A 1 278 ? 22.532 -5.994 -33.387 1.00 85.12 278 PHE A C 1
ATOM 2087 O O . PHE A 1 278 ? 21.390 -5.544 -33.338 1.00 85.12 278 PHE A O 1
ATOM 2094 N N . ALA A 1 279 ? 23.281 -6.134 -32.294 1.00 83.50 279 ALA A N 1
ATOM 2095 C CA . ALA A 1 279 ? 22.751 -5.872 -30.963 1.00 83.50 279 ALA A CA 1
ATOM 2096 C C . ALA A 1 279 ? 22.361 -4.400 -30.765 1.00 83.50 279 ALA A C 1
ATOM 2098 O O . ALA A 1 279 ? 21.322 -4.120 -30.168 1.00 83.50 279 ALA A O 1
ATOM 2099 N N . ALA A 1 280 ? 23.133 -3.462 -31.321 1.00 78.50 280 ALA A N 1
ATOM 2100 C CA . ALA A 1 280 ? 22.795 -2.043 -31.295 1.00 78.50 280 ALA A CA 1
ATOM 2101 C C . ALA A 1 280 ? 21.524 -1.726 -32.105 1.00 78.50 280 ALA A C 1
ATOM 2103 O O . ALA A 1 280 ? 20.707 -0.919 -31.661 1.00 78.50 280 ALA A O 1
ATOM 2104 N N . LEU A 1 281 ? 21.332 -2.357 -33.270 1.00 80.94 281 LEU A N 1
ATOM 2105 C CA . LEU A 1 281 ? 20.120 -2.203 -34.082 1.00 80.94 281 LEU A CA 1
ATOM 2106 C C . LEU A 1 281 ? 18.891 -2.760 -33.360 1.00 80.94 281 LEU A C 1
ATOM 2108 O O . LEU A 1 281 ? 17.871 -2.075 -33.311 1.00 80.94 281 LEU A O 1
ATOM 2112 N N . VAL A 1 282 ? 19.002 -3.951 -32.764 1.00 86.00 282 VAL A N 1
ATOM 2113 C CA . VAL A 1 282 ? 17.929 -4.575 -31.972 1.00 86.00 282 VAL A CA 1
ATOM 2114 C C . VAL A 1 282 ? 17.569 -3.690 -30.782 1.00 86.00 282 VAL A C 1
ATOM 2116 O O . VAL A 1 282 ? 16.414 -3.307 -30.630 1.00 86.00 282 VAL A O 1
ATOM 2119 N N . ALA A 1 283 ? 18.552 -3.296 -29.970 1.00 81.12 283 ALA A N 1
ATOM 2120 C CA . ALA A 1 283 ? 18.295 -2.506 -28.771 1.00 81.12 283 ALA A CA 1
ATOM 2121 C C . ALA A 1 283 ? 17.682 -1.133 -29.102 1.00 81.12 283 ALA A C 1
ATOM 2123 O O . ALA A 1 283 ? 16.752 -0.684 -28.436 1.00 81.12 283 ALA A O 1
ATOM 2124 N N . ARG A 1 284 ? 18.130 -0.499 -30.196 1.00 80.06 284 ARG A N 1
ATOM 2125 C CA . ARG A 1 284 ? 17.555 0.759 -30.690 1.00 80.06 284 ARG A CA 1
ATOM 2126 C C . ARG A 1 284 ? 16.131 0.594 -31.221 1.00 80.06 284 ARG A C 1
ATOM 2128 O O . ARG A 1 284 ? 15.318 1.491 -31.025 1.00 80.06 284 ARG A O 1
ATOM 2135 N N . ALA A 1 285 ? 15.839 -0.502 -31.918 1.00 85.44 285 ALA A N 1
ATOM 2136 C CA . ALA A 1 285 ? 14.505 -0.771 -32.453 1.00 85.44 285 ALA A CA 1
ATOM 2137 C C . ALA A 1 285 ? 13.462 -0.947 -31.344 1.00 85.44 285 ALA A C 1
ATOM 2139 O O . ALA A 1 285 ? 12.301 -0.614 -31.539 1.00 85.44 285 ALA A O 1
ATOM 2140 N N . LEU A 1 286 ? 13.895 -1.436 -30.184 1.00 87.75 286 LEU A N 1
ATOM 2141 C CA . LEU A 1 286 ? 13.050 -1.729 -29.031 1.00 87.75 286 LEU A CA 1
ATOM 2142 C C . LEU A 1 286 ? 12.898 -0.553 -28.059 1.00 87.75 286 LEU A C 1
ATOM 2144 O O . LEU A 1 286 ? 12.319 -0.729 -26.994 1.00 87.75 286 LEU A O 1
ATOM 2148 N N . HIS A 1 287 ? 13.421 0.630 -28.392 1.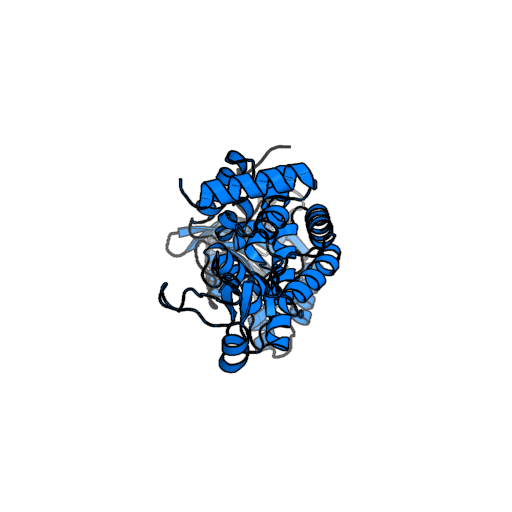00 82.00 287 HIS A N 1
ATOM 2149 C CA . HIS A 1 287 ? 13.325 1.796 -27.511 1.00 82.00 287 HIS A CA 1
ATOM 2150 C C . HIS A 1 287 ? 11.887 2.332 -27.379 1.00 82.00 287 HIS A C 1
ATOM 2152 O O . HIS A 1 287 ? 11.490 2.873 -26.348 1.00 82.00 287 HIS A O 1
ATOM 2158 N N . THR A 1 288 ? 11.094 2.161 -28.431 1.00 83.94 288 THR A N 1
ATOM 2159 C CA . THR A 1 288 ? 9.678 2.518 -28.464 1.00 83.94 288 THR A CA 1
ATOM 2160 C C . THR A 1 288 ? 8.961 1.414 -29.214 1.00 83.94 288 THR A C 1
ATOM 2162 O O . THR A 1 288 ? 9.339 1.082 -30.339 1.00 83.94 288 THR A O 1
ATOM 2165 N N . LEU A 1 289 ? 7.968 0.813 -28.573 1.00 88.62 289 LEU A N 1
ATOM 2166 C CA . LEU A 1 289 ? 7.148 -0.241 -29.150 1.00 88.62 289 LEU A CA 1
ATOM 2167 C C . LEU A 1 289 ? 5.785 0.328 -29.521 1.00 88.62 289 LEU A C 1
ATOM 2169 O O . LEU A 1 289 ? 5.332 1.282 -28.902 1.00 88.62 289 LEU A O 1
ATOM 2173 N N . ASP A 1 290 ? 5.144 -0.252 -30.529 1.00 89.06 290 ASP A N 1
ATOM 2174 C CA . ASP A 1 290 ? 3.798 0.127 -30.956 1.00 89.06 290 ASP A CA 1
ATOM 2175 C C . ASP A 1 290 ? 2.849 -1.047 -30.755 1.00 89.06 290 ASP A C 1
ATOM 2177 O O . ASP A 1 290 ? 3.168 -2.189 -31.108 1.00 89.06 290 ASP A O 1
ATOM 2181 N N . ARG A 1 291 ? 1.671 -0.747 -30.212 1.00 85.94 291 ARG A N 1
ATOM 2182 C CA . ARG A 1 291 ? 0.554 -1.676 -30.135 1.00 85.94 291 ARG A CA 1
ATOM 2183 C C . ARG A 1 291 ? -0.720 -0.994 -30.583 1.00 85.94 291 ARG A C 1
ATOM 2185 O O . ARG A 1 291 ? -1.168 -0.038 -29.960 1.00 85.94 291 ARG A O 1
ATOM 2192 N N . ASP A 1 292 ? -1.324 -1.523 -31.641 1.00 86.06 292 ASP A N 1
ATOM 2193 C CA . ASP A 1 292 ? -2.597 -1.039 -32.181 1.00 86.06 292 ASP A CA 1
ATOM 2194 C C . ASP A 1 292 ? -2.614 0.488 -32.423 1.00 86.06 292 ASP A C 1
ATOM 2196 O O . ASP A 1 292 ? -3.653 1.140 -32.308 1.00 86.06 292 ASP A O 1
ATOM 2200 N N . GLY A 1 293 ? -1.457 1.061 -32.788 1.00 84.62 293 GLY A N 1
ATOM 2201 C CA . GLY A 1 293 ? -1.276 2.494 -33.026 1.00 84.62 293 GLY A CA 1
ATOM 2202 C C . GLY A 1 293 ? -0.988 3.339 -31.779 1.00 84.62 293 GLY A C 1
ATOM 2203 O O . GLY A 1 293 ? -1.011 4.568 -31.877 1.00 84.62 293 GLY A O 1
ATOM 2204 N N . ALA A 1 294 ? -0.764 2.714 -30.621 1.00 84.38 294 ALA A N 1
ATOM 2205 C CA . ALA A 1 294 ? -0.289 3.362 -29.406 1.00 84.38 294 ALA A CA 1
ATOM 2206 C C . ALA A 1 294 ? 1.185 3.014 -29.157 1.00 84.38 294 ALA A C 1
ATOM 2208 O O . ALA A 1 294 ? 1.541 1.849 -28.960 1.00 84.38 294 ALA A O 1
ATOM 2209 N N . GLU A 1 295 ? 2.032 4.042 -29.123 1.00 86.94 295 GLU A N 1
ATOM 2210 C CA . GLU A 1 295 ? 3.446 3.902 -28.785 1.00 86.94 295 GLU A CA 1
ATOM 2211 C C . GLU A 1 295 ? 3.645 3.832 -27.264 1.00 86.94 295 GLU A C 1
ATOM 2213 O O . GLU A 1 295 ? 2.999 4.564 -26.513 1.00 86.94 295 GLU A O 1
ATOM 2218 N N . TYR A 1 296 ? 4.562 2.978 -26.810 1.00 84.50 296 TYR A N 1
ATOM 2219 C CA . TYR A 1 296 ? 4.951 2.857 -25.408 1.00 84.50 296 TYR A CA 1
ATOM 2220 C C . TYR A 1 296 ? 6.473 2.698 -25.256 1.00 84.50 296 TYR A C 1
ATOM 2222 O O . TYR A 1 296 ? 7.120 2.039 -26.082 1.00 84.50 296 TYR A O 1
ATOM 2230 N N . PRO A 1 297 ? 7.083 3.317 -24.227 1.00 84.50 297 PRO A N 1
ATOM 2231 C CA . PRO A 1 297 ? 8.526 3.296 -24.070 1.00 84.50 297 PRO A CA 1
ATOM 2232 C C . PRO A 1 297 ? 9.000 1.946 -23.532 1.00 84.50 297 PRO A C 1
ATOM 2234 O O . PRO A 1 297 ? 8.405 1.342 -22.631 1.00 84.50 297 PRO A O 1
ATOM 2237 N N . ALA A 1 298 ? 10.117 1.483 -24.081 1.00 84.50 298 ALA A N 1
ATOM 2238 C CA . ALA A 1 298 ? 10.756 0.252 -23.666 1.00 84.50 298 ALA A CA 1
ATOM 2239 C C . ALA A 1 298 ? 12.281 0.361 -23.738 1.00 84.50 298 ALA A C 1
ATOM 2241 O O . ALA A 1 298 ? 12.878 1.258 -24.336 1.00 84.50 298 ALA A O 1
ATOM 2242 N N . ARG A 1 299 ? 12.932 -0.578 -23.070 1.00 82.19 299 ARG A N 1
ATOM 2243 C CA . ARG A 1 299 ? 14.372 -0.768 -23.091 1.00 82.19 299 ARG A CA 1
ATOM 2244 C C . ARG A 1 299 ? 14.653 -2.232 -23.348 1.00 82.19 299 ARG A C 1
ATOM 2246 O O . ARG A 1 299 ? 13.982 -3.089 -22.783 1.00 82.19 299 ARG A O 1
ATOM 2253 N N . ALA A 1 300 ? 15.685 -2.504 -24.137 1.00 82.50 300 ALA A N 1
ATOM 2254 C CA . ALA A 1 300 ? 16.155 -3.856 -24.363 1.00 82.50 300 ALA A CA 1
ATOM 2255 C C . ALA A 1 300 ? 17.632 -4.012 -24.006 1.00 82.50 300 ALA A C 1
ATOM 2257 O O . ALA A 1 300 ? 18.475 -3.251 -24.482 1.00 82.50 300 ALA A O 1
ATOM 2258 N N . ASP A 1 301 ? 17.932 -5.036 -23.213 1.00 79.94 301 ASP A N 1
ATOM 2259 C CA . ASP A 1 301 ? 19.284 -5.549 -23.030 1.00 79.94 301 ASP A CA 1
ATOM 2260 C C . ASP A 1 301 ? 19.468 -6.742 -23.980 1.00 79.94 301 ASP A C 1
ATOM 2262 O O . ASP A 1 301 ? 18.697 -7.706 -23.949 1.00 79.94 301 ASP A O 1
ATOM 2266 N N . VAL A 1 302 ? 20.461 -6.649 -24.870 1.00 82.06 302 VAL A N 1
ATOM 2267 C CA . VAL A 1 302 ? 20.682 -7.620 -25.952 1.00 82.06 302 VAL A CA 1
ATOM 2268 C C . VAL A 1 302 ? 22.025 -8.309 -25.766 1.00 82.06 302 VAL A C 1
ATOM 2270 O O . VAL A 1 302 ? 23.074 -7.657 -25.767 1.00 82.06 302 VAL A O 1
ATOM 2273 N N . PHE A 1 303 ? 21.973 -9.633 -25.658 1.00 83.19 303 PHE A N 1
ATOM 2274 C CA . PHE A 1 303 ? 23.106 -10.513 -25.407 1.00 83.19 303 PHE A CA 1
ATOM 2275 C C . PHE A 1 303 ? 23.307 -11.430 -26.611 1.00 83.19 303 PHE A C 1
ATOM 2277 O O . PHE A 1 303 ? 22.583 -12.414 -26.770 1.00 83.19 303 PHE A O 1
ATOM 2284 N N . VAL A 1 304 ? 24.277 -11.119 -27.473 1.00 84.19 304 VAL A N 1
ATOM 2285 C CA . VAL A 1 304 ? 24.563 -11.972 -28.640 1.00 84.19 304 VAL A CA 1
ATOM 2286 C C . VAL A 1 304 ? 25.277 -13.237 -28.184 1.00 84.19 304 VAL A C 1
ATOM 2288 O O . VAL A 1 304 ? 26.317 -13.180 -27.518 1.00 84.19 304 VAL A O 1
ATOM 2291 N N . LEU A 1 305 ? 24.703 -14.380 -28.544 1.00 82.69 305 LEU A N 1
ATOM 2292 C CA . LEU A 1 305 ? 25.184 -15.693 -28.154 1.00 82.69 305 LEU A CA 1
ATOM 2293 C C . LEU A 1 305 ? 26.320 -16.158 -29.083 1.00 82.69 305 LEU A C 1
ATOM 2295 O O . LEU A 1 305 ? 26.291 -15.874 -30.285 1.00 82.69 305 LEU A O 1
ATOM 2299 N N . PRO A 1 306 ? 27.316 -16.891 -28.556 1.00 78.06 306 PRO A N 1
ATOM 2300 C CA . PRO A 1 306 ? 28.303 -17.581 -29.376 1.00 78.06 306 PRO A CA 1
ATOM 2301 C C . PRO A 1 306 ? 27.662 -18.505 -30.431 1.00 78.06 306 PRO A C 1
ATOM 2303 O O . PRO A 1 306 ? 26.613 -19.103 -30.168 1.00 78.06 306 PRO A O 1
ATOM 2306 N N . PRO A 1 307 ? 28.305 -18.689 -31.599 1.00 73.56 307 PRO A N 1
ATOM 2307 C CA . PRO A 1 307 ? 27.853 -19.662 -32.594 1.00 73.56 307 PRO A CA 1
ATOM 2308 C C . PRO A 1 307 ? 27.829 -21.087 -32.010 1.00 73.56 307 PRO A C 1
ATOM 2310 O O . PRO A 1 307 ? 28.678 -21.430 -31.183 1.00 73.56 307 PRO A O 1
ATOM 2313 N N . GLY A 1 308 ? 26.877 -21.926 -32.440 1.00 68.19 308 GLY A N 1
ATOM 2314 C CA . GLY A 1 308 ? 26.763 -23.321 -31.994 1.00 68.19 308 GLY A CA 1
ATOM 2315 C C . GLY A 1 308 ? 25.846 -23.575 -30.792 1.00 68.19 308 GLY A C 1
ATOM 2316 O O . GLY A 1 308 ? 25.627 -24.734 -30.447 1.00 68.19 308 GLY A O 1
ATOM 2317 N N . ILE A 1 309 ? 25.295 -22.537 -30.148 1.00 65.31 309 ILE A N 1
ATOM 2318 C CA . ILE A 1 309 ? 24.418 -22.703 -28.970 1.00 65.31 309 ILE A CA 1
ATOM 2319 C C . ILE A 1 309 ? 22.982 -23.086 -29.364 1.00 65.31 309 ILE A C 1
ATOM 2321 O O . ILE A 1 309 ? 22.352 -23.890 -28.675 1.00 65.31 309 ILE A O 1
ATOM 2325 N N . THR A 1 310 ? 22.463 -22.540 -30.468 1.00 62.66 310 THR A N 1
ATOM 2326 C CA . THR A 1 310 ? 21.071 -22.744 -30.922 1.00 62.66 310 THR A CA 1
ATOM 2327 C C . THR A 1 310 ? 20.956 -23.242 -32.368 1.00 62.66 310 THR A C 1
ATOM 2329 O O . THR A 1 310 ? 19.856 -23.243 -32.922 1.00 62.66 310 THR A O 1
ATOM 2332 N N . ASP A 1 311 ? 22.061 -23.687 -32.981 1.00 57.84 311 ASP A N 1
ATOM 2333 C CA . ASP A 1 311 ? 22.122 -24.024 -34.409 1.00 57.84 311 ASP A CA 1
ATOM 2334 C C . ASP A 1 311 ? 21.018 -25.019 -34.821 1.00 57.84 311 ASP A C 1
ATOM 2336 O O . ASP A 1 311 ? 20.953 -26.161 -34.355 1.00 57.84 311 ASP A O 1
ATOM 2340 N N . ARG A 1 312 ? 20.137 -24.574 -35.727 1.00 57.59 312 ARG A N 1
ATOM 2341 C CA . ARG A 1 312 ? 19.233 -25.456 -36.478 1.00 57.59 312 ARG A CA 1
ATOM 2342 C C . ARG A 1 312 ? 19.982 -26.064 -37.677 1.00 57.59 312 ARG A C 1
ATOM 2344 O O . ARG A 1 312 ? 20.903 -25.426 -38.177 1.00 57.59 312 ARG A O 1
ATOM 2351 N N . PRO A 1 313 ? 19.569 -27.244 -38.179 1.00 49.94 313 PRO A N 1
ATOM 2352 C CA . PRO A 1 313 ? 20.296 -27.981 -39.222 1.00 49.94 313 PRO A CA 1
ATOM 2353 C C . PRO A 1 313 ? 20.298 -27.344 -40.620 1.00 49.94 313 PRO A C 1
ATOM 2355 O O . PRO A 1 313 ? 21.034 -27.820 -41.479 1.00 49.94 313 PRO A O 1
ATOM 2358 N N . ASP A 1 314 ? 19.465 -26.329 -40.867 1.00 57.38 314 ASP A N 1
ATOM 2359 C CA . ASP A 1 314 ? 19.305 -25.732 -42.195 1.00 57.38 314 ASP A CA 1
ATOM 2360 C C . ASP A 1 314 ? 20.244 -24.526 -42.372 1.00 57.38 314 ASP A C 1
ATOM 2362 O O . ASP A 1 314 ? 20.191 -23.554 -41.602 1.00 57.38 314 ASP A O 1
ATOM 2366 N N . ASP A 1 315 ? 21.110 -24.624 -43.386 1.00 63.59 315 ASP A N 1
ATOM 2367 C CA . ASP A 1 315 ? 22.131 -23.639 -43.742 1.00 63.59 315 ASP A CA 1
ATOM 2368 C C . ASP A 1 315 ? 21.483 -22.312 -44.167 1.00 63.59 315 ASP A C 1
ATOM 2370 O O . ASP A 1 315 ? 20.637 -22.277 -45.063 1.00 63.59 315 ASP A O 1
ATOM 2374 N N . ALA A 1 316 ? 21.904 -21.202 -43.549 1.00 69.19 316 ALA A N 1
ATOM 2375 C CA . ALA A 1 316 ? 21.522 -19.869 -44.012 1.00 69.19 316 ALA A CA 1
ATOM 2376 C C . ALA A 1 316 ? 21.873 -19.706 -45.509 1.00 69.19 316 ALA A C 1
ATOM 2378 O O . ALA A 1 316 ? 22.888 -20.254 -45.958 1.00 69.19 316 ALA A O 1
ATOM 2379 N N . PRO A 1 317 ? 21.084 -18.947 -46.297 1.00 77.44 317 PRO A N 1
ATOM 2380 C CA . PRO A 1 317 ? 21.373 -18.752 -47.713 1.00 77.44 317 PRO A CA 1
ATOM 2381 C C . PRO A 1 317 ? 22.800 -18.230 -47.945 1.00 77.44 317 PRO A C 1
ATOM 2383 O O . PRO A 1 317 ? 23.317 -17.478 -47.113 1.00 77.44 317 PRO A O 1
ATOM 2386 N N . PRO A 1 318 ? 23.444 -18.557 -49.082 1.00 81.25 318 PRO A N 1
ATOM 2387 C CA . PRO A 1 318 ? 24.790 -18.076 -49.378 1.00 81.25 318 PRO A CA 1
ATOM 2388 C C . PRO A 1 318 ? 24.917 -16.557 -49.198 1.00 81.25 318 PRO A C 1
ATOM 2390 O O . PRO A 1 318 ? 24.116 -15.793 -49.736 1.00 81.25 318 PRO A O 1
ATOM 2393 N N . GLY A 1 319 ? 25.928 -16.126 -48.440 1.00 83.00 319 GLY A N 1
ATOM 2394 C CA . GLY A 1 319 ? 26.140 -14.718 -48.081 1.00 83.00 319 GLY A CA 1
ATOM 2395 C C . GLY A 1 319 ? 25.537 -14.304 -46.733 1.00 83.00 319 GLY A C 1
ATOM 2396 O O . GLY A 1 319 ? 25.855 -13.222 -46.244 1.00 83.00 319 GLY A O 1
ATOM 2397 N N . TRP A 1 320 ? 24.765 -15.173 -46.078 1.00 84.19 320 TRP A N 1
ATOM 2398 C CA . TRP A 1 320 ? 24.157 -14.944 -44.766 1.00 84.19 320 TRP A CA 1
ATOM 2399 C C . TRP A 1 320 ? 24.660 -15.954 -43.737 1.00 84.19 320 TRP A C 1
ATOM 2401 O O . TRP A 1 320 ? 25.050 -17.068 -44.075 1.00 84.19 320 TRP A O 1
ATOM 2411 N N . ARG A 1 321 ? 24.653 -15.560 -42.467 1.00 82.06 321 ARG A N 1
ATOM 2412 C CA . ARG A 1 321 ? 24.943 -16.428 -41.324 1.00 82.06 321 ARG A CA 1
ATOM 2413 C C . ARG A 1 321 ? 23.913 -16.204 -40.228 1.00 82.06 321 ARG A C 1
ATOM 2415 O O . ARG A 1 321 ? 23.400 -15.096 -40.077 1.00 82.06 321 ARG A O 1
ATOM 2422 N N . ARG A 1 322 ? 23.616 -17.250 -39.459 1.00 81.31 322 ARG A N 1
ATOM 2423 C CA . ARG A 1 322 ? 22.683 -17.147 -38.332 1.00 81.31 322 ARG A CA 1
ATOM 2424 C C . ARG A 1 322 ? 23.344 -16.451 -37.149 1.00 81.31 322 ARG A C 1
ATOM 2426 O O . ARG A 1 322 ? 24.540 -16.610 -36.906 1.00 81.31 322 ARG A O 1
ATOM 2433 N N . VAL A 1 323 ? 22.536 -15.704 -36.414 1.00 82.19 323 VAL A N 1
ATOM 2434 C CA . VAL A 1 323 ? 22.880 -15.096 -35.134 1.00 82.19 323 VAL A CA 1
ATOM 2435 C C . VAL A 1 323 ? 21.731 -15.323 -34.166 1.00 82.19 323 VAL A C 1
ATOM 2437 O O . VAL A 1 323 ? 20.568 -15.213 -34.548 1.00 82.19 323 VAL A O 1
ATOM 2440 N N . ALA A 1 324 ? 22.068 -15.645 -32.923 1.00 85.12 324 ALA A N 1
ATOM 2441 C CA . ALA A 1 324 ? 21.105 -15.782 -31.845 1.00 85.12 324 ALA A CA 1
ATOM 2442 C C . ALA A 1 324 ? 21.424 -14.765 -30.752 1.00 85.12 324 ALA A C 1
ATOM 2444 O O . ALA A 1 324 ? 22.594 -14.513 -30.452 1.00 85.12 324 ALA A O 1
ATOM 2445 N N . ALA A 1 325 ? 20.395 -14.186 -30.146 1.00 84.06 325 ALA A N 1
ATOM 2446 C CA . ALA A 1 325 ? 20.544 -13.300 -29.005 1.00 84.06 325 ALA A CA 1
ATOM 2447 C C . ALA A 1 325 ? 19.476 -13.560 -27.946 1.00 84.06 325 ALA A C 1
ATOM 2449 O O . ALA A 1 325 ? 18.310 -13.782 -28.265 1.00 84.06 325 ALA A O 1
ATOM 2450 N N . LEU A 1 326 ? 19.870 -13.483 -26.677 1.00 84.38 326 LEU A N 1
ATOM 2451 C CA . LEU A 1 326 ? 18.924 -13.303 -25.583 1.00 84.38 326 LEU A CA 1
ATOM 2452 C C . LEU A 1 326 ? 18.562 -11.818 -25.516 1.00 84.38 326 LEU A C 1
ATOM 2454 O O . LEU A 1 326 ? 19.447 -10.964 -25.468 1.00 84.38 326 LEU A O 1
ATOM 2458 N N . VAL A 1 327 ? 17.267 -11.522 -25.533 1.00 85.00 327 VAL A N 1
ATOM 2459 C CA . VAL A 1 327 ? 16.737 -10.161 -25.467 1.00 85.00 327 VAL A CA 1
ATOM 2460 C C . VAL A 1 327 ? 15.863 -10.046 -24.230 1.00 85.00 327 VAL A C 1
ATOM 2462 O O . VAL A 1 327 ? 14.902 -10.796 -24.072 1.00 85.00 327 VAL A O 1
ATOM 2465 N N . VAL A 1 328 ? 16.198 -9.102 -23.357 1.00 83.50 328 VAL A N 1
ATOM 2466 C CA . VAL A 1 328 ? 15.415 -8.774 -22.163 1.00 83.50 328 VAL A CA 1
ATOM 2467 C C . VAL A 1 328 ? 14.795 -7.408 -22.379 1.00 83.50 328 VAL A C 1
ATOM 2469 O O . VAL A 1 328 ? 15.520 -6.426 -22.494 1.00 83.50 328 VAL A O 1
ATOM 2472 N N . VAL A 1 329 ? 13.469 -7.349 -22.456 1.00 84.62 329 VAL A N 1
ATOM 2473 C CA . VAL A 1 329 ? 12.708 -6.122 -22.691 1.00 84.62 329 VAL A CA 1
ATOM 2474 C C . VAL A 1 329 ? 12.040 -5.681 -21.402 1.00 84.62 329 VAL A C 1
ATOM 2476 O O . VAL A 1 329 ? 11.197 -6.394 -20.866 1.00 84.62 329 VAL A O 1
ATOM 2479 N N . THR A 1 330 ? 12.374 -4.484 -20.939 1.00 82.50 330 THR A N 1
ATOM 2480 C CA . THR A 1 330 ? 11.672 -3.791 -19.857 1.00 82.50 330 THR A CA 1
ATOM 2481 C C . THR A 1 330 ? 10.821 -2.699 -20.479 1.00 82.50 330 THR A C 1
ATOM 2483 O O . THR A 1 330 ? 11.356 -1.791 -21.108 1.00 82.50 330 THR A O 1
ATOM 2486 N N . ALA A 1 331 ? 9.505 -2.791 -20.328 1.00 82.62 331 ALA A N 1
ATOM 2487 C CA . ALA A 1 331 ? 8.565 -1.854 -20.933 1.00 82.62 331 ALA A CA 1
ATOM 2488 C C . ALA A 1 331 ? 7.708 -1.183 -19.867 1.00 82.62 331 ALA A C 1
ATOM 2490 O O . ALA A 1 331 ? 7.324 -1.835 -18.893 1.00 82.62 331 ALA A O 1
ATOM 2491 N N . ARG A 1 332 ? 7.382 0.093 -20.088 1.00 78.38 332 ARG A N 1
ATOM 2492 C CA . ARG A 1 332 ? 6.367 0.820 -19.329 1.00 78.38 332 ARG A CA 1
ATOM 2493 C C . ARG A 1 332 ? 5.048 0.722 -20.099 1.00 78.38 332 ARG A C 1
ATOM 2495 O O . ARG A 1 332 ? 4.961 1.164 -21.239 1.00 78.38 332 ARG A O 1
ATOM 2502 N N . ARG A 1 333 ? 4.063 0.055 -19.504 1.00 73.69 333 ARG A N 1
ATOM 2503 C CA . ARG A 1 333 ? 2.869 -0.449 -20.191 1.00 73.69 333 ARG A CA 1
ATOM 2504 C C . ARG A 1 333 ? 1.616 0.271 -19.690 1.00 73.69 333 ARG A C 1
ATOM 2506 O O . ARG A 1 333 ? 1.286 0.056 -18.534 1.00 73.69 333 ARG A O 1
ATOM 2513 N N . PRO A 1 334 ? 0.873 1.049 -20.492 1.00 65.25 334 PRO A N 1
ATOM 2514 C CA . PRO A 1 334 ? -0.331 1.771 -20.042 1.00 65.25 334 PRO A CA 1
ATOM 2515 C C . PRO A 1 334 ? -1.555 0.881 -19.722 1.00 65.25 334 PRO A C 1
ATOM 2517 O O . PRO A 1 334 ? -2.691 1.349 -19.739 1.00 65.25 334 PRO A O 1
ATOM 2520 N N . TRP A 1 335 ? -1.355 -0.413 -19.468 1.00 71.56 335 TRP A N 1
ATOM 2521 C CA . TRP A 1 335 ? -2.401 -1.412 -19.252 1.00 71.56 335 TRP A CA 1
ATOM 2522 C C . TRP A 1 335 ? -2.016 -2.381 -18.123 1.00 71.56 335 TRP A C 1
ATOM 2524 O O . TRP A 1 335 ? -0.840 -2.539 -17.788 1.00 71.56 335 TRP A O 1
ATOM 2534 N N . GLU A 1 336 ? -3.021 -3.043 -17.542 1.00 65.38 336 GLU A N 1
ATOM 2535 C CA . GLU A 1 336 ? -2.847 -4.020 -16.459 1.00 65.38 336 GLU A CA 1
ATOM 2536 C C . GLU A 1 336 ? -2.132 -5.298 -16.937 1.00 65.38 336 GLU A C 1
ATOM 2538 O O . GLU A 1 336 ? -2.275 -5.722 -18.085 1.00 65.38 336 GLU A O 1
ATOM 2543 N N . LEU A 1 337 ? -1.368 -5.932 -16.041 1.00 62.41 337 LEU A N 1
ATOM 2544 C CA . LEU A 1 337 ? -0.714 -7.216 -16.305 1.00 62.41 337 LEU A CA 1
ATOM 2545 C C . LEU A 1 337 ? -1.754 -8.349 -16.304 1.00 62.41 337 LEU A C 1
ATOM 2547 O O . LEU A 1 337 ? -2.148 -8.826 -15.240 1.00 62.41 337 LEU A O 1
ATOM 2551 N N . ASP A 1 338 ? -2.177 -8.785 -17.491 1.00 70.81 338 ASP A N 1
ATOM 2552 C CA . ASP A 1 338 ? -2.862 -10.068 -17.688 1.00 70.81 338 ASP A CA 1
ATOM 2553 C C . ASP A 1 338 ? -1.849 -11.201 -17.982 1.00 70.81 338 ASP A C 1
ATOM 2555 O O . ASP A 1 338 ? -0.668 -10.950 -18.239 1.00 70.81 338 ASP A O 1
ATOM 2559 N N . GLU A 1 339 ? -2.284 -12.465 -17.901 1.00 62.81 339 GLU A N 1
ATOM 2560 C CA . GLU A 1 339 ? -1.412 -13.644 -18.087 1.00 62.81 339 GLU A CA 1
ATOM 2561 C C . GLU A 1 339 ? -0.768 -13.722 -19.489 1.00 62.81 339 GLU A C 1
ATOM 2563 O O . GLU A 1 339 ? 0.263 -14.375 -19.654 1.00 62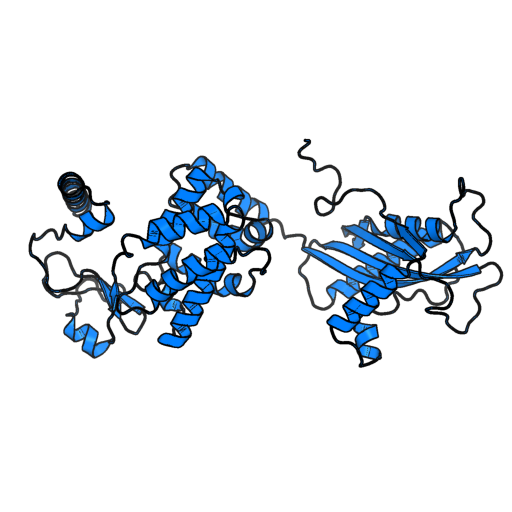.81 339 GLU A O 1
ATOM 2568 N N . ASP A 1 340 ? -1.327 -13.033 -20.489 1.00 74.75 340 ASP A N 1
ATOM 2569 C CA . ASP A 1 340 ? -0.852 -13.046 -21.878 1.00 74.75 340 ASP A CA 1
ATOM 2570 C C . ASP A 1 340 ? 0.044 -11.842 -22.211 1.00 74.75 340 ASP A C 1
ATOM 2572 O O . ASP A 1 340 ? 0.587 -11.732 -23.318 1.00 74.75 340 ASP A O 1
ATOM 2576 N N . GLU A 1 341 ? 0.202 -10.911 -21.276 1.00 77.75 341 GLU A N 1
ATOM 2577 C CA . GLU A 1 341 ? 0.705 -9.584 -21.587 1.00 77.75 341 GLU A CA 1
ATOM 2578 C C . GLU A 1 341 ? 2.189 -9.588 -21.979 1.00 77.75 341 GLU A C 1
ATOM 2580 O O . GLU A 1 341 ? 2.619 -8.888 -22.898 1.00 77.75 341 GLU A O 1
ATOM 2585 N N . ASP A 1 342 ? 2.974 -10.468 -21.365 1.00 80.44 342 ASP A N 1
ATOM 2586 C CA . ASP A 1 342 ? 4.369 -10.674 -21.746 1.00 80.44 342 ASP A CA 1
ATOM 2587 C C . ASP A 1 342 ? 4.505 -11.203 -23.178 1.00 80.44 342 ASP A C 1
ATOM 2589 O O . ASP A 1 342 ? 5.391 -10.772 -23.920 1.00 80.44 342 ASP A O 1
ATOM 2593 N N . GLN A 1 343 ? 3.585 -12.064 -23.622 1.00 80.88 343 GLN A N 1
ATOM 2594 C CA . GLN A 1 343 ? 3.582 -12.574 -24.992 1.00 80.88 343 GLN A CA 1
ATOM 2595 C C . GLN A 1 343 ? 3.267 -11.469 -26.008 1.00 80.88 343 GLN A C 1
ATOM 2597 O O . GLN A 1 343 ? 3.805 -11.470 -27.124 1.00 80.88 343 GLN A O 1
ATOM 2602 N N . ARG A 1 344 ? 2.421 -10.504 -25.634 1.00 84.50 344 ARG A N 1
ATOM 2603 C CA . ARG A 1 344 ? 2.121 -9.344 -26.481 1.00 84.50 344 ARG A CA 1
ATOM 2604 C C . ARG A 1 344 ? 3.325 -8.411 -26.591 1.00 84.50 344 ARG A C 1
ATOM 2606 O O . ARG A 1 344 ? 3.688 -8.055 -27.708 1.00 84.50 344 ARG A O 1
ATOM 2613 N N . VAL A 1 345 ? 4.021 -8.113 -25.490 1.00 86.06 345 VAL A N 1
ATOM 2614 C CA . VAL A 1 345 ? 5.266 -7.316 -25.530 1.00 86.06 345 VAL A CA 1
ATOM 2615 C C . VAL A 1 345 ? 6.341 -7.992 -26.379 1.00 86.06 345 VAL A C 1
ATOM 2617 O O . VAL A 1 345 ? 6.982 -7.329 -27.192 1.00 86.06 345 VAL A O 1
ATOM 2620 N N . ILE A 1 346 ? 6.501 -9.314 -26.267 1.00 86.88 346 ILE A N 1
ATOM 2621 C CA . ILE A 1 346 ? 7.411 -10.080 -27.134 1.00 86.88 346 ILE A CA 1
ATOM 2622 C C . ILE A 1 346 ? 7.012 -9.935 -28.611 1.00 86.88 346 ILE A C 1
ATOM 2624 O O . ILE A 1 346 ? 7.874 -9.781 -29.476 1.00 86.88 346 ILE A O 1
ATOM 2628 N N . THR A 1 347 ? 5.713 -9.958 -28.916 1.00 86.19 347 THR A N 1
ATOM 2629 C CA . THR A 1 347 ? 5.203 -9.819 -30.289 1.00 86.19 347 THR A CA 1
ATOM 2630 C C . THR A 1 347 ? 5.478 -8.428 -30.863 1.00 86.19 347 THR A C 1
ATOM 2632 O O . THR A 1 347 ? 5.925 -8.315 -32.007 1.00 86.19 347 THR A O 1
ATOM 2635 N N . ASP A 1 348 ? 5.251 -7.375 -30.080 1.00 89.44 348 ASP A N 1
ATOM 2636 C CA . ASP A 1 348 ? 5.507 -5.990 -30.487 1.00 89.44 348 ASP A CA 1
ATOM 2637 C C . ASP A 1 348 ? 7.011 -5.755 -30.684 1.00 89.44 348 ASP A C 1
ATOM 2639 O O . ASP A 1 348 ? 7.439 -5.237 -31.719 1.00 89.44 348 ASP A O 1
ATOM 2643 N N . ALA A 1 349 ? 7.825 -6.241 -29.740 1.00 88.75 349 ALA A N 1
ATOM 2644 C CA . ALA A 1 349 ? 9.280 -6.226 -29.821 1.00 88.75 349 ALA A CA 1
ATOM 2645 C C . ALA A 1 349 ? 9.782 -6.916 -31.096 1.00 88.75 349 ALA A C 1
ATOM 2647 O O . ALA A 1 349 ? 10.624 -6.383 -31.823 1.00 88.75 349 ALA A O 1
ATOM 2648 N N . PHE A 1 350 ? 9.219 -8.080 -31.414 1.00 85.88 350 PHE A N 1
ATOM 2649 C CA . PHE A 1 350 ? 9.572 -8.824 -32.611 1.00 85.88 350 PHE A CA 1
ATOM 2650 C C . PHE A 1 350 ? 9.289 -8.030 -33.894 1.00 85.88 350 PHE A C 1
ATOM 2652 O O . PHE A 1 350 ? 10.158 -7.924 -34.763 1.00 85.88 350 PHE A O 1
ATOM 2659 N N . ARG A 1 351 ? 8.096 -7.429 -34.002 1.00 86.00 351 ARG A N 1
ATOM 2660 C CA . ARG A 1 351 ? 7.715 -6.599 -35.157 1.00 86.00 351 ARG A CA 1
ATOM 2661 C C . ARG A 1 351 ? 8.663 -5.412 -35.325 1.00 86.00 351 ARG A C 1
ATOM 2663 O O . ARG A 1 351 ? 9.166 -5.199 -36.427 1.00 86.00 351 ARG A O 1
ATOM 2670 N N . ALA A 1 352 ? 8.957 -4.697 -34.239 1.00 88.88 352 ALA A N 1
ATOM 2671 C CA . ALA A 1 352 ? 9.850 -3.542 -34.259 1.00 88.88 352 ALA A CA 1
ATOM 2672 C C . ALA A 1 352 ? 11.271 -3.914 -34.719 1.00 88.88 352 ALA A C 1
ATOM 2674 O O . ALA A 1 352 ? 11.851 -3.242 -35.578 1.00 88.88 352 ALA A O 1
ATOM 2675 N N . VAL A 1 353 ? 11.819 -5.018 -34.197 1.00 87.75 353 VAL A N 1
ATOM 2676 C CA . VAL A 1 353 ? 13.146 -5.523 -34.579 1.00 87.75 353 VAL A CA 1
ATOM 2677 C C . VAL A 1 353 ? 13.172 -5.946 -36.038 1.00 87.75 353 VAL A C 1
ATOM 2679 O O . VAL A 1 353 ? 14.053 -5.505 -36.775 1.00 87.75 353 VAL A O 1
ATOM 2682 N N . ARG A 1 354 ? 12.200 -6.749 -36.481 1.00 85.06 354 ARG A N 1
ATOM 2683 C CA . ARG A 1 354 ? 12.085 -7.179 -37.878 1.00 85.06 354 ARG A CA 1
ATOM 2684 C C . ARG A 1 354 ? 12.070 -5.983 -38.823 1.00 85.06 354 ARG A C 1
ATOM 2686 O O . ARG A 1 354 ? 12.834 -5.939 -39.785 1.00 85.06 354 ARG A O 1
ATOM 2693 N N . ASP A 1 355 ? 11.225 -4.996 -38.548 1.00 84.38 355 ASP A N 1
ATOM 2694 C CA . ASP A 1 355 ? 11.069 -3.828 -39.411 1.00 84.38 355 ASP A CA 1
ATOM 2695 C C . ASP A 1 355 ? 12.335 -2.947 -39.410 1.00 84.38 355 ASP A C 1
ATOM 2697 O O . ASP A 1 355 ? 12.663 -2.301 -40.408 1.00 84.38 355 ASP A O 1
ATOM 2701 N N . ALA A 1 356 ? 13.095 -2.916 -38.311 1.00 84.44 356 ALA A N 1
ATOM 2702 C CA . ALA A 1 356 ? 14.399 -2.258 -38.258 1.00 84.44 356 ALA A CA 1
ATOM 2703 C C . ALA A 1 356 ? 15.479 -3.018 -39.044 1.00 84.44 356 ALA A C 1
ATOM 2705 O O . ALA A 1 356 ? 16.182 -2.406 -39.852 1.00 84.44 356 ALA A O 1
ATOM 2706 N N . LEU A 1 357 ? 15.585 -4.336 -38.856 1.00 84.50 357 LEU A N 1
ATOM 2707 C CA . LEU A 1 357 ? 16.560 -5.176 -39.550 1.00 84.50 357 LEU A CA 1
ATOM 2708 C C . LEU A 1 357 ? 16.292 -5.217 -41.055 1.00 84.50 357 LEU A C 1
ATOM 2710 O O . LEU A 1 357 ? 17.223 -5.020 -41.822 1.00 84.50 357 LEU A O 1
ATOM 2714 N N . ASN A 1 358 ? 15.038 -5.346 -41.494 1.00 82.50 358 ASN A N 1
ATOM 2715 C CA . ASN A 1 358 ? 14.678 -5.322 -42.918 1.00 82.50 358 ASN A CA 1
ATOM 2716 C C . ASN A 1 358 ? 14.980 -3.980 -43.597 1.00 82.50 358 ASN A C 1
ATOM 2718 O O . ASN A 1 358 ? 15.322 -3.947 -44.780 1.00 82.50 358 ASN A O 1
ATOM 2722 N N . ARG A 1 359 ? 14.877 -2.860 -42.868 1.00 81.31 359 ARG A N 1
ATOM 2723 C CA . ARG A 1 359 ? 15.295 -1.547 -43.387 1.00 81.31 359 ARG A CA 1
ATOM 2724 C C . ARG A 1 359 ? 16.806 -1.458 -43.573 1.00 81.31 359 ARG A C 1
ATOM 2726 O O . ARG A 1 359 ? 17.253 -0.788 -44.500 1.00 81.31 359 ARG A O 1
ATOM 2733 N N . TYR A 1 360 ? 17.570 -2.086 -42.683 1.00 77.88 360 TYR A N 1
ATOM 2734 C CA . TYR A 1 360 ? 19.028 -2.019 -42.693 1.00 77.88 360 TYR A CA 1
ATOM 2735 C C . TYR A 1 360 ? 19.659 -3.063 -43.633 1.00 77.88 360 TYR A C 1
ATOM 2737 O O . TYR A 1 360 ? 20.588 -2.747 -44.372 1.00 77.88 360 TYR A O 1
ATOM 2745 N N . TRP A 1 361 ? 19.095 -4.270 -43.690 1.00 83.00 361 TRP A N 1
ATOM 2746 C CA . TRP A 1 361 ? 19.483 -5.372 -44.572 1.00 83.00 361 TRP A CA 1
ATOM 2747 C C . TRP A 1 361 ? 18.285 -5.854 -45.412 1.00 83.00 361 TRP A C 1
ATOM 2749 O O . TRP A 1 361 ? 17.661 -6.868 -45.089 1.00 83.00 361 TRP A O 1
ATOM 2759 N N . PRO A 1 362 ? 17.943 -5.145 -46.505 1.00 77.88 362 PRO A N 1
ATOM 2760 C CA . PRO A 1 362 ? 16.852 -5.542 -47.390 1.00 77.88 362 PRO A CA 1
ATOM 2761 C C . PRO A 1 362 ? 17.086 -6.933 -47.992 1.00 77.88 362 PRO A C 1
ATOM 2763 O O . PRO A 1 362 ? 18.165 -7.211 -48.514 1.00 77.88 362 PRO A O 1
ATOM 2766 N N . GLY A 1 363 ? 16.060 -7.788 -47.970 1.00 69.56 363 GLY A N 1
ATOM 2767 C CA . GLY A 1 363 ? 16.162 -9.169 -48.457 1.00 69.56 363 GLY A CA 1
ATOM 2768 C C . GLY A 1 363 ? 16.628 -10.173 -47.402 1.00 69.56 363 GLY A C 1
ATOM 2769 O O . GLY A 1 363 ? 17.113 -11.243 -47.772 1.00 69.56 363 GLY A O 1
ATOM 2770 N N . LEU A 1 364 ? 16.479 -9.834 -46.114 1.00 71.06 364 LEU A N 1
ATOM 2771 C CA . LEU A 1 364 ? 16.544 -10.793 -45.014 1.00 71.06 364 LEU A CA 1
ATOM 2772 C C . LEU A 1 364 ? 15.683 -12.025 -45.377 1.00 71.06 364 LEU A C 1
ATOM 2774 O O . LEU A 1 364 ? 14.532 -11.846 -45.788 1.00 71.06 364 LEU A O 1
ATOM 2778 N N . PRO A 1 365 ? 16.218 -13.255 -45.292 1.00 65.00 365 PRO A N 1
ATOM 2779 C CA . PRO A 1 365 ? 15.441 -14.452 -45.595 1.00 65.00 365 PRO A CA 1
ATOM 2780 C C . PRO A 1 365 ? 14.157 -14.507 -44.754 1.00 65.00 365 PRO A C 1
ATOM 2782 O O . PRO A 1 365 ? 14.225 -14.366 -43.538 1.00 65.00 365 PRO A O 1
ATOM 2785 N N . GLU A 1 366 ? 13.005 -14.771 -45.388 1.00 60.44 366 GLU A N 1
ATOM 2786 C CA . GLU A 1 366 ? 11.699 -14.926 -44.707 1.00 60.44 366 GLU A CA 1
ATOM 2787 C C . GLU A 1 366 ? 11.663 -16.140 -43.748 1.00 60.44 366 GLU A C 1
ATOM 2789 O O . GLU A 1 366 ? 10.700 -16.349 -43.006 1.00 60.44 366 GLU A O 1
ATOM 2794 N N . GLU A 1 367 ? 12.705 -16.974 -43.767 1.00 51.41 367 GLU A N 1
ATOM 2795 C CA . GLU A 1 367 ? 12.781 -18.215 -43.011 1.00 51.41 367 GLU A CA 1
ATOM 2796 C C . GLU A 1 367 ? 13.012 -17.981 -41.507 1.00 51.41 367 GLU A C 1
ATOM 2798 O O . GLU A 1 367 ? 14.117 -17.716 -41.035 1.00 51.41 367 GLU A O 1
ATOM 2803 N N . HIS A 1 368 ? 11.942 -18.234 -40.747 1.00 48.34 368 HIS A N 1
ATOM 2804 C CA . HIS A 1 368 ? 11.939 -18.597 -39.322 1.00 48.34 368 HIS A CA 1
ATOM 2805 C C . HIS A 1 368 ? 12.291 -17.499 -38.321 1.00 48.34 368 HIS A C 1
ATOM 2807 O O . HIS A 1 368 ? 12.899 -17.747 -37.281 1.00 48.34 368 HIS A O 1
ATOM 2813 N N . GLU A 1 369 ? 11.766 -16.323 -38.607 1.00 46.12 369 GLU A N 1
ATOM 2814 C CA . GLU A 1 369 ? 11.476 -15.226 -37.695 1.00 46.12 369 GLU A CA 1
ATOM 2815 C C . GLU A 1 369 ? 10.502 -15.644 -36.562 1.00 46.12 369 GLU A C 1
ATOM 2817 O O . GLU A 1 369 ? 9.336 -15.254 -36.514 1.00 46.12 369 GLU A O 1
ATOM 2822 N N . HIS A 1 370 ? 10.950 -16.504 -35.647 1.00 48.31 370 HIS A N 1
ATOM 2823 C CA . HIS A 1 370 ? 10.242 -16.783 -34.401 1.00 48.31 370 HIS A CA 1
ATOM 2824 C C . HIS A 1 370 ? 10.959 -16.042 -33.273 1.00 48.31 370 HIS A C 1
ATOM 2826 O O . HIS A 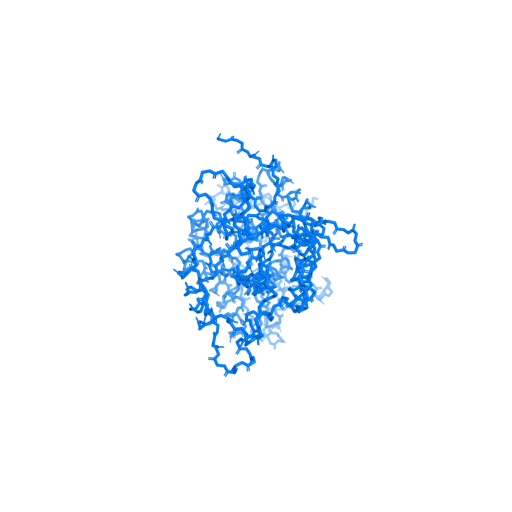1 370 ? 12.135 -16.301 -33.031 1.00 48.31 370 HIS A O 1
ATOM 2832 N N . ALA A 1 371 ? 10.249 -15.192 -32.524 1.00 48.44 371 ALA A N 1
ATOM 2833 C CA . ALA A 1 371 ? 10.587 -15.009 -31.115 1.00 48.44 371 ALA A CA 1
ATOM 2834 C C . ALA A 1 371 ? 10.446 -16.398 -30.480 1.00 48.44 371 ALA A C 1
ATOM 2836 O O . ALA A 1 371 ? 9.336 -16.895 -30.262 1.00 48.44 371 ALA A O 1
ATOM 2837 N N . ALA A 1 372 ? 11.559 -17.114 -30.376 1.00 46.94 372 ALA A N 1
ATOM 2838 C CA . ALA A 1 372 ? 11.553 -18.529 -30.083 1.00 46.94 372 ALA A CA 1
ATOM 2839 C C . ALA A 1 372 ? 11.296 -18.698 -28.592 1.00 46.94 372 ALA A C 1
ATOM 2841 O O . ALA A 1 372 ? 12.248 -18.713 -27.825 1.00 46.94 372 ALA A O 1
ATOM 2842 N N . LEU A 1 373 ? 10.016 -18.868 -28.234 1.00 53.16 373 LEU A N 1
ATOM 2843 C CA . LEU A 1 373 ? 9.524 -19.252 -26.909 1.00 53.16 373 LEU A CA 1
ATOM 2844 C C . LEU A 1 373 ? 9.892 -18.267 -25.781 1.00 53.16 373 LEU A C 1
ATOM 2846 O O . LEU A 1 373 ? 11.036 -17.842 -25.640 1.00 53.16 373 LEU A O 1
ATOM 2850 N N . SER A 1 374 ? 8.947 -17.945 -24.893 1.00 51.69 374 SER A N 1
ATOM 2851 C CA . SER A 1 374 ? 9.363 -17.381 -23.604 1.00 51.69 374 SER A CA 1
ATOM 2852 C C . SER A 1 374 ? 10.329 -18.372 -22.937 1.00 51.69 374 SER A C 1
ATOM 2854 O O . SER A 1 374 ? 10.197 -19.591 -23.109 1.00 51.69 374 SER A O 1
ATOM 2856 N N . LEU A 1 375 ? 11.332 -17.883 -22.205 1.00 52.22 375 LEU A N 1
ATOM 2857 C CA . LEU A 1 375 ? 12.261 -18.755 -21.467 1.00 52.22 375 LEU A CA 1
ATOM 2858 C C . LEU A 1 375 ? 11.506 -19.744 -20.562 1.00 52.22 375 LEU A C 1
ATOM 2860 O O . LEU A 1 375 ? 11.904 -20.903 -20.449 1.00 52.22 375 LEU A O 1
ATOM 2864 N N . ASP A 1 376 ? 10.366 -19.316 -20.018 1.00 43.06 376 ASP A N 1
ATOM 2865 C CA . ASP A 1 376 ? 9.449 -20.148 -19.238 1.00 43.06 376 ASP A CA 1
ATOM 2866 C C . ASP A 1 376 ? 8.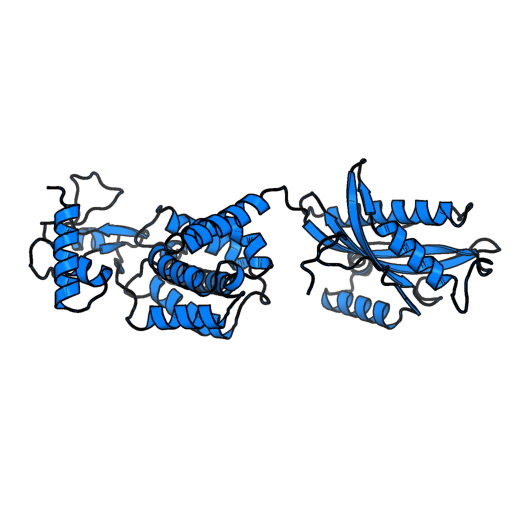793 -21.249 -20.079 1.00 43.06 376 ASP A C 1
ATOM 2868 O O . ASP A 1 376 ? 8.636 -22.378 -19.621 1.00 43.06 376 ASP A O 1
ATOM 2872 N N . MET A 1 377 ? 8.478 -20.976 -21.345 1.00 42.09 377 MET A N 1
ATOM 2873 C CA . MET A 1 377 ? 7.937 -21.964 -22.275 1.00 42.09 377 MET A CA 1
ATOM 2874 C C . MET A 1 377 ? 9.031 -22.919 -22.798 1.00 42.09 377 MET A C 1
ATOM 2876 O O . MET A 1 377 ? 8.749 -24.093 -23.021 1.00 42.09 377 MET A O 1
ATOM 2880 N N . LEU A 1 378 ? 10.300 -22.494 -22.890 1.00 49.47 378 LEU A N 1
ATOM 2881 C CA . LEU A 1 378 ? 11.460 -23.389 -23.082 1.00 49.47 378 LEU A CA 1
ATOM 2882 C C . LEU A 1 378 ? 11.715 -24.286 -21.858 1.00 49.47 378 LEU A C 1
ATOM 2884 O O . LEU A 1 378 ? 12.000 -25.478 -22.012 1.00 49.47 378 LEU A O 1
ATOM 2888 N N . ALA A 1 379 ? 11.577 -23.730 -20.654 1.00 45.94 379 ALA A N 1
ATOM 2889 C CA . ALA A 1 379 ? 11.656 -24.449 -19.386 1.00 45.94 379 ALA A CA 1
ATOM 2890 C C . ALA A 1 379 ? 10.521 -25.479 -19.235 1.00 45.94 379 ALA A C 1
ATOM 2892 O O . ALA A 1 379 ? 10.771 -26.621 -18.832 1.00 45.94 379 ALA A O 1
ATOM 2893 N N . ALA A 1 380 ? 9.300 -25.106 -19.633 1.00 40.78 380 ALA A N 1
ATOM 2894 C CA . ALA A 1 380 ? 8.112 -25.953 -19.618 1.00 40.78 380 ALA A CA 1
ATOM 2895 C C . ALA A 1 380 ? 8.142 -27.041 -20.704 1.00 40.78 380 ALA A C 1
ATOM 2897 O O . ALA A 1 380 ? 7.880 -28.204 -20.400 1.00 40.78 380 ALA A O 1
ATOM 2898 N N . LEU A 1 381 ? 8.533 -26.719 -21.947 1.00 42.44 381 LEU A N 1
ATOM 2899 C CA . LEU A 1 381 ? 8.641 -27.701 -23.039 1.00 42.44 381 LEU A CA 1
ATOM 2900 C C . LEU A 1 381 ? 9.706 -28.774 -22.783 1.00 42.44 381 LEU A C 1
ATOM 2902 O O . LEU A 1 381 ? 9.605 -29.875 -23.322 1.00 42.44 381 LEU A O 1
ATOM 2906 N N . ARG A 1 382 ? 10.722 -28.479 -21.962 1.00 47.00 382 ARG A N 1
ATOM 2907 C CA . ARG A 1 382 ? 11.728 -29.464 -21.533 1.00 47.00 382 ARG A CA 1
ATOM 2908 C C . ARG A 1 382 ? 11.383 -30.155 -20.212 1.00 47.00 382 ARG A C 1
ATOM 2910 O O . ARG A 1 382 ? 12.096 -31.077 -19.831 1.00 47.00 382 ARG A O 1
ATOM 2917 N N . GLY A 1 383 ? 10.312 -29.743 -19.527 1.00 41.84 383 GLY A N 1
ATOM 2918 C CA . GLY A 1 383 ? 9.821 -30.357 -18.289 1.00 41.84 383 GLY A CA 1
ATOM 2919 C C . GLY A 1 383 ? 10.836 -30.413 -17.138 1.00 41.84 383 GLY A C 1
ATOM 2920 O O . GLY A 1 383 ? 10.738 -31.314 -16.309 1.00 41.84 383 GLY A O 1
ATOM 2921 N N . GLN A 1 384 ? 11.841 -29.524 -17.108 1.00 42.41 384 GLN A N 1
ATOM 2922 C CA . GLN A 1 384 ? 13.071 -29.753 -16.326 1.00 42.41 384 GLN A CA 1
ATOM 2923 C C . GLN A 1 384 ? 13.600 -28.587 -15.479 1.00 42.41 384 GLN A C 1
ATOM 2925 O O . GLN A 1 384 ? 14.604 -28.781 -14.797 1.00 42.41 384 GLN A O 1
ATOM 2930 N N . PHE A 1 385 ? 12.970 -27.410 -15.450 1.00 43.75 385 PHE A N 1
ATOM 2931 C CA . PHE A 1 385 ? 13.570 -26.253 -14.769 1.00 43.75 385 PHE A CA 1
ATOM 2932 C C . PHE A 1 385 ? 12.677 -25.693 -13.656 1.00 43.75 385 PHE A C 1
ATOM 2934 O O . PHE A 1 385 ? 11.517 -25.357 -13.871 1.00 43.75 385 PHE A O 1
ATOM 2941 N N . THR A 1 386 ? 13.238 -25.586 -12.449 1.00 52.84 386 THR A N 1
ATOM 2942 C CA . THR A 1 386 ? 12.702 -24.754 -11.364 1.00 52.84 386 THR A CA 1
ATOM 2943 C C . THR A 1 386 ? 12.993 -23.277 -11.662 1.00 52.84 386 THR A C 1
ATOM 2945 O O . THR A 1 386 ? 13.879 -22.970 -12.460 1.00 52.84 386 THR A O 1
ATOM 2948 N N . ALA A 1 387 ? 12.318 -22.339 -10.987 1.00 50.22 387 ALA A N 1
ATOM 2949 C CA . ALA A 1 387 ? 12.622 -20.904 -11.105 1.00 50.22 387 ALA A CA 1
ATOM 2950 C C . ALA A 1 387 ? 14.107 -20.578 -10.826 1.00 50.22 387 ALA A C 1
ATOM 2952 O O . ALA A 1 387 ? 14.668 -19.638 -11.382 1.00 50.22 387 ALA A O 1
ATOM 2953 N N . GLU A 1 388 ? 14.765 -21.371 -9.979 1.00 50.25 388 GLU A N 1
ATOM 2954 C CA . GLU A 1 388 ? 16.198 -21.263 -9.702 1.00 50.25 388 GLU A CA 1
ATOM 2955 C C . GLU A 1 388 ? 17.060 -21.715 -10.888 1.00 50.25 388 GLU A C 1
ATOM 2957 O O . GLU A 1 388 ? 18.018 -21.031 -11.239 1.00 50.25 388 GLU A O 1
ATOM 2962 N N . ALA A 1 389 ? 16.667 -22.789 -11.571 1.00 51.59 389 ALA A N 1
ATOM 2963 C CA . ALA A 1 389 ? 17.365 -23.288 -12.749 1.00 51.59 389 ALA A CA 1
ATOM 2964 C C . ALA A 1 389 ? 17.173 -22.368 -13.977 1.00 51.59 389 ALA A C 1
ATOM 2966 O O . ALA A 1 389 ? 18.099 -22.192 -14.762 1.00 51.59 389 ALA A O 1
ATOM 2967 N N . VAL A 1 390 ? 16.019 -21.697 -14.113 1.00 50.50 390 VAL A N 1
ATOM 2968 C CA . VAL A 1 390 ? 15.822 -20.626 -15.116 1.00 50.50 390 VAL A CA 1
ATOM 2969 C C . VAL A 1 390 ? 16.754 -19.442 -14.841 1.00 50.50 390 VAL A C 1
ATOM 2971 O O . VAL A 1 390 ? 17.389 -18.930 -15.760 1.00 50.50 390 VAL A O 1
ATOM 2974 N N . ARG A 1 391 ? 16.903 -19.037 -13.571 1.00 54.50 391 ARG A N 1
ATOM 2975 C CA . ARG A 1 391 ? 17.857 -17.986 -13.170 1.00 54.50 391 ARG A CA 1
ATOM 2976 C C . ARG A 1 391 ? 19.313 -18.391 -13.408 1.00 54.50 391 ARG A C 1
ATOM 2978 O O . ARG A 1 391 ? 20.130 -17.524 -13.703 1.00 54.50 391 ARG A O 1
ATOM 2985 N N . GLU A 1 392 ? 19.648 -19.670 -13.264 1.00 54.19 392 GLU A N 1
ATOM 2986 C CA . GLU A 1 392 ? 20.982 -20.206 -13.556 1.00 54.19 392 GLU A CA 1
ATOM 2987 C C . GLU A 1 392 ? 21.270 -20.208 -15.060 1.00 54.19 392 GLU A C 1
ATOM 2989 O O . GLU A 1 392 ? 22.271 -19.634 -15.472 1.00 54.19 392 GLU A O 1
ATOM 2994 N N . VAL A 1 393 ? 20.343 -20.701 -15.891 1.00 52.84 393 VAL A N 1
ATOM 2995 C CA . VAL A 1 393 ? 20.440 -20.612 -17.360 1.00 52.84 393 VAL A CA 1
ATOM 2996 C C . VAL A 1 393 ? 20.552 -19.157 -17.813 1.00 52.84 393 VAL A C 1
ATOM 2998 O O . VAL A 1 393 ? 21.380 -18.835 -18.659 1.00 52.84 393 VAL A O 1
ATOM 3001 N N . TYR A 1 394 ? 19.762 -18.259 -17.224 1.00 56.22 394 TYR A N 1
ATOM 3002 C CA . TYR A 1 394 ? 19.861 -16.826 -17.484 1.00 56.22 394 TYR A CA 1
ATOM 3003 C C . TYR A 1 394 ? 21.257 -16.286 -17.141 1.00 56.22 394 TYR A C 1
ATOM 3005 O O . TYR A 1 394 ? 21.872 -15.600 -17.954 1.00 56.22 394 TYR A O 1
ATOM 3013 N N . ARG A 1 395 ? 21.795 -16.635 -15.966 1.00 57.38 395 ARG A N 1
ATOM 3014 C CA . ARG A 1 395 ? 23.143 -16.236 -15.536 1.00 57.38 395 ARG A CA 1
ATOM 3015 C C . ARG A 1 395 ? 24.227 -16.782 -16.468 1.00 57.38 395 ARG A C 1
ATOM 3017 O O . ARG A 1 395 ? 25.157 -16.045 -16.783 1.00 57.38 395 ARG A O 1
ATOM 3024 N N . ASP A 1 396 ? 24.092 -18.021 -16.929 1.00 55.19 396 ASP A N 1
ATOM 3025 C CA . ASP A 1 396 ? 25.041 -18.672 -17.834 1.00 55.19 396 ASP A CA 1
ATOM 3026 C C . ASP A 1 396 ? 25.003 -18.066 -19.241 1.00 55.19 396 ASP A C 1
ATOM 3028 O O . ASP A 1 396 ? 26.057 -17.821 -19.831 1.00 55.19 396 ASP A O 1
ATOM 3032 N N . LEU A 1 397 ? 23.810 -17.762 -19.767 1.00 52.94 397 LEU A N 1
ATOM 3033 C CA . LEU A 1 397 ? 23.637 -17.078 -21.054 1.00 52.94 397 LEU A CA 1
ATOM 3034 C C . LEU A 1 397 ? 24.216 -15.661 -21.010 1.00 52.94 397 LEU A C 1
ATOM 3036 O O . LEU A 1 397 ? 24.955 -15.277 -21.914 1.00 52.94 397 LEU A O 1
ATOM 3040 N N . VAL A 1 398 ? 23.944 -14.913 -19.935 1.00 54.38 398 VAL A N 1
ATOM 3041 C CA . VAL A 1 398 ? 24.529 -13.585 -19.699 1.00 54.38 398 VAL A CA 1
ATOM 3042 C C . VAL A 1 398 ? 26.051 -13.672 -19.557 1.00 54.38 398 VAL A C 1
ATOM 3044 O O . VAL A 1 398 ? 26.768 -12.877 -20.159 1.00 54.38 398 VAL A O 1
ATOM 3047 N N . GLY A 1 399 ? 26.561 -14.648 -18.800 1.00 47.88 399 GLY A N 1
ATOM 3048 C CA . GLY A 1 399 ? 27.996 -14.857 -18.593 1.00 47.88 399 GLY A CA 1
ATOM 3049 C C . GLY A 1 399 ? 28.750 -15.320 -19.844 1.00 47.88 399 GLY A C 1
ATOM 3050 O O . GLY A 1 399 ? 29.945 -15.058 -19.962 1.00 47.88 399 GLY A O 1
ATOM 3051 N N . SER A 1 400 ? 28.060 -15.977 -20.780 1.00 46.41 400 SER A N 1
ATOM 3052 C CA . SER A 1 400 ? 28.624 -16.488 -22.039 1.00 46.41 400 SER A CA 1
ATOM 3053 C C . SER A 1 400 ? 28.437 -15.537 -23.227 1.00 46.41 400 SER A C 1
ATOM 3055 O O . SER A 1 400 ? 28.926 -15.826 -24.320 1.00 46.41 400 SER A O 1
ATOM 3057 N N . ALA A 1 401 ? 27.714 -14.429 -23.046 1.00 54.78 401 ALA A N 1
ATOM 3058 C CA . ALA A 1 401 ? 27.412 -13.485 -24.111 1.00 54.78 401 ALA A CA 1
ATOM 3059 C C . ALA A 1 401 ? 28.686 -12.813 -24.640 1.00 54.78 401 ALA A C 1
ATOM 3061 O O . ALA A 1 401 ? 29.516 -12.312 -23.881 1.00 54.78 401 ALA A O 1
ATOM 3062 N N . VAL A 1 402 ? 28.825 -12.767 -25.966 1.00 53.59 402 VAL A N 1
ATOM 3063 C CA . VAL A 1 402 ? 29.999 -12.171 -26.629 1.00 53.59 402 VAL A CA 1
ATOM 3064 C C . VAL A 1 402 ? 29.920 -10.643 -26.614 1.00 53.59 402 VAL A C 1
ATOM 3066 O O . VAL A 1 402 ? 30.942 -9.958 -26.665 1.00 53.59 402 VAL A O 1
ATOM 3069 N N . TYR A 1 403 ? 28.708 -10.091 -26.525 1.00 60.12 403 TYR A N 1
ATOM 3070 C CA . TYR A 1 403 ? 28.481 -8.655 -26.520 1.00 60.12 403 TYR A CA 1
ATOM 3071 C C . TYR A 1 403 ? 27.244 -8.275 -25.712 1.00 60.12 403 TYR A C 1
ATOM 3073 O O . TYR A 1 403 ? 26.206 -8.929 -25.809 1.00 60.12 403 TYR A O 1
ATOM 3081 N N . HIS A 1 404 ? 27.381 -7.189 -24.952 1.00 57.81 404 HIS A N 1
ATOM 3082 C CA . HIS A 1 404 ? 26.330 -6.573 -24.157 1.00 57.81 404 HIS A CA 1
ATOM 3083 C C . HIS A 1 404 ? 26.210 -5.110 -24.575 1.00 57.81 404 HIS A C 1
ATOM 3085 O O . HIS A 1 404 ? 27.115 -4.315 -24.311 1.00 57.81 404 HIS A O 1
ATOM 3091 N N . THR A 1 405 ? 25.091 -4.726 -25.185 1.00 52.78 405 THR A N 1
ATOM 3092 C CA . THR A 1 405 ? 24.837 -3.310 -25.498 1.00 52.78 405 THR A CA 1
ATOM 3093 C C . THR A 1 405 ? 23.877 -2.720 -24.489 1.00 52.78 405 THR A C 1
ATOM 3095 O O . THR A 1 405 ? 22.764 -3.206 -24.344 1.00 52.78 405 THR A O 1
ATOM 3098 N N . TYR A 1 406 ? 24.294 -1.631 -23.851 1.00 53.03 406 TYR A N 1
ATOM 3099 C CA . TYR A 1 406 ? 23.374 -0.638 -23.313 1.00 53.03 406 TYR A CA 1
ATOM 3100 C C . TYR A 1 406 ? 23.207 0.435 -24.389 1.00 53.03 406 TYR A C 1
ATOM 3102 O O . TYR A 1 406 ? 24.118 1.241 -24.592 1.00 53.03 406 TYR A O 1
ATOM 3110 N N . THR A 1 407 ? 22.088 0.470 -25.110 1.00 47.50 407 THR A N 1
ATOM 3111 C CA . THR A 1 407 ? 21.786 1.659 -25.920 1.00 47.50 407 THR A CA 1
ATOM 3112 C C . THR A 1 407 ? 21.377 2.789 -24.982 1.00 47.50 407 THR A C 1
ATOM 3114 O O . THR A 1 407 ? 20.325 2.757 -24.355 1.00 47.50 407 THR A O 1
ATOM 3117 N N . LEU A 1 408 ? 22.289 3.753 -24.846 1.00 35.03 408 LEU A N 1
ATOM 3118 C CA . LEU A 1 408 ? 22.197 4.954 -24.022 1.00 35.03 408 LEU A CA 1
ATOM 3119 C C . LEU A 1 408 ? 20.889 5.734 -24.233 1.00 35.03 408 LEU A C 1
ATOM 3121 O O . LEU A 1 408 ? 20.630 6.261 -25.311 1.00 35.03 408 LEU A O 1
ATOM 3125 N N . GLY A 1 409 ? 20.157 5.857 -23.130 1.00 40.66 409 GLY A N 1
ATOM 3126 C CA . GLY A 1 409 ? 18.959 6.659 -22.896 1.00 40.66 409 GLY A CA 1
ATOM 3127 C C . GLY A 1 409 ? 18.498 6.289 -21.492 1.00 40.66 409 GLY A C 1
ATOM 3128 O O . GLY A 1 409 ? 17.709 5.370 -21.334 1.00 40.66 409 GLY A O 1
ATOM 3129 N N . ALA A 1 410 ? 19.186 6.856 -20.496 1.00 40.88 410 ALA A N 1
ATOM 3130 C CA . ALA A 1 410 ? 19.245 6.379 -19.117 1.00 40.88 410 ALA A CA 1
ATOM 3131 C C . ALA A 1 410 ? 17.864 6.059 -18.540 1.00 40.88 410 ALA A C 1
ATOM 3133 O O . ALA A 1 410 ? 16.915 6.806 -18.740 1.00 40.88 410 ALA A O 1
ATOM 3134 N N . ASP A 1 411 ? 17.787 4.981 -17.776 1.00 48.41 411 ASP A N 1
ATOM 3135 C CA . ASP A 1 411 ? 16.613 4.664 -16.985 1.00 48.41 411 ASP A CA 1
ATOM 3136 C C . ASP A 1 411 ? 16.645 5.498 -15.684 1.00 48.41 411 ASP A C 1
ATOM 3138 O O . ASP A 1 411 ? 17.468 5.226 -14.807 1.00 48.41 411 ASP A O 1
ATOM 3142 N N . PRO A 1 412 ? 15.818 6.552 -15.554 1.00 53.25 412 PRO A N 1
ATOM 3143 C CA . PRO A 1 412 ? 15.100 6.782 -14.304 1.00 53.25 412 PRO A CA 1
ATOM 3144 C C . PRO A 1 412 ? 13.615 6.429 -14.512 1.00 53.25 412 PRO A C 1
ATOM 3146 O O . PRO A 1 412 ? 12.746 7.290 -14.612 1.00 53.25 412 PRO A O 1
ATOM 3149 N N . GLU A 1 413 ? 13.375 5.125 -14.640 1.00 45.78 413 GLU A N 1
ATOM 3150 C CA . GLU A 1 413 ? 12.145 4.377 -14.966 1.00 45.78 413 GLU A CA 1
ATOM 3151 C C . GLU A 1 413 ? 11.543 4.534 -16.395 1.00 45.78 413 GLU A C 1
ATOM 3153 O O . GLU A 1 413 ? 10.400 4.118 -16.579 1.00 45.78 413 GLU A O 1
ATOM 3158 N N . LEU A 1 414 ? 12.308 5.017 -17.405 1.00 47.09 414 LEU A N 1
ATOM 3159 C CA . LEU A 1 414 ? 12.184 4.782 -18.885 1.00 47.09 414 LEU A CA 1
ATOM 3160 C C . LEU A 1 414 ? 11.945 5.956 -19.904 1.00 47.09 414 LEU A C 1
ATOM 3162 O O . LEU A 1 414 ? 11.810 5.651 -21.085 1.00 47.09 414 LEU A O 1
ATOM 3166 N N . ASP A 1 415 ? 11.960 7.264 -19.576 1.00 51.78 415 ASP A N 1
ATOM 3167 C CA . ASP A 1 415 ? 11.852 8.363 -20.596 1.00 51.78 415 ASP A CA 1
ATOM 3168 C C . ASP A 1 415 ? 12.569 9.678 -20.160 1.00 51.78 415 ASP A C 1
ATOM 3170 O O . ASP A 1 415 ? 12.696 9.934 -18.958 1.00 51.78 415 ASP A O 1
ATOM 3174 N N . PRO A 1 416 ? 13.108 10.543 -21.059 1.00 46.19 416 PRO A N 1
ATOM 3175 C CA . PRO A 1 416 ? 14.541 10.779 -21.202 1.00 46.19 416 PRO A CA 1
ATOM 3176 C C . PRO A 1 416 ? 14.884 12.272 -20.977 1.00 46.19 416 PRO A C 1
ATOM 3178 O O . PRO A 1 416 ? 15.955 12.741 -21.361 1.00 46.19 416 PRO A O 1
ATOM 3181 N N . SER A 1 417 ? 13.969 13.041 -20.367 1.00 43.22 417 SER A N 1
ATOM 3182 C CA . SER A 1 417 ? 14.154 14.446 -19.964 1.00 43.22 417 SER A CA 1
ATOM 3183 C C . SER A 1 417 ? 13.983 14.676 -18.455 1.00 43.22 417 SER A C 1
ATOM 3185 O O . SER A 1 417 ? 14.065 15.812 -17.989 1.00 43.22 417 SER A O 1
ATOM 3187 N N . GLY A 1 418 ? 13.753 13.619 -17.672 1.00 41.66 418 GLY A N 1
ATOM 3188 C CA . GLY A 1 418 ? 13.647 13.685 -16.217 1.00 41.66 418 GLY A CA 1
ATOM 3189 C C . GLY A 1 418 ? 15.014 13.705 -15.532 1.00 41.66 418 GLY A C 1
ATOM 3190 O O . GLY A 1 418 ? 15.582 12.661 -15.233 1.00 41.66 418 GLY A O 1
ATOM 3191 N N . GLN A 1 419 ? 15.528 14.891 -15.219 1.00 30.52 419 GLN A N 1
ATOM 3192 C CA . GLN A 1 419 ? 16.478 15.067 -14.117 1.00 30.52 419 GLN A CA 1
ATOM 3193 C C . GLN A 1 419 ? 15.795 15.902 -13.025 1.00 30.52 419 GLN A C 1
ATOM 3195 O O . GLN A 1 419 ? 15.221 16.941 -13.351 1.00 30.52 419 GLN A O 1
ATOM 3200 N N . PRO A 1 420 ? 15.984 15.626 -11.726 1.00 38.19 420 PRO A N 1
ATOM 3201 C CA . PRO A 1 420 ? 16.519 16.656 -10.864 1.00 38.19 420 PRO A CA 1
ATOM 3202 C C . PRO A 1 420 ? 18.047 16.645 -11.044 1.00 38.19 420 PRO A C 1
ATOM 3204 O O . PRO A 1 420 ? 18.692 15.649 -10.709 1.00 38.19 420 PRO A O 1
ATOM 3207 N N . PRO A 1 421 ? 18.649 17.694 -11.628 1.00 31.77 421 PRO A N 1
ATOM 3208 C CA . PRO A 1 421 ? 20.097 17.780 -11.709 1.00 31.77 421 PRO A CA 1
ATOM 3209 C C . PRO A 1 421 ? 20.693 18.021 -10.316 1.00 31.77 421 PRO A C 1
ATOM 3211 O O . PRO A 1 421 ? 20.242 18.927 -9.622 1.00 31.77 421 PRO A O 1
ATOM 3214 N N . ALA A 1 422 ? 21.714 17.208 -10.014 1.00 34.16 422 ALA A N 1
ATOM 3215 C CA . ALA A 1 422 ? 22.798 17.319 -9.022 1.00 34.16 422 ALA A CA 1
ATOM 3216 C C . ALA A 1 422 ? 22.479 17.815 -7.600 1.00 34.16 422 ALA A C 1
ATOM 3218 O O . ALA A 1 422 ? 22.229 19.027 -7.408 1.00 34.16 422 ALA A O 1
#

Radius of gyration: 31.1 Å; chains: 1; bounding box: 70×55×91 Å